Protein AF-A0A8H4SW84-F1 (afdb_monomer)

Sequence (397 aa):
MAVALAFHYPLTSLGVSFVWSTDVGIEDIELVHIWGSGERTSGRVCYERLVPSRIS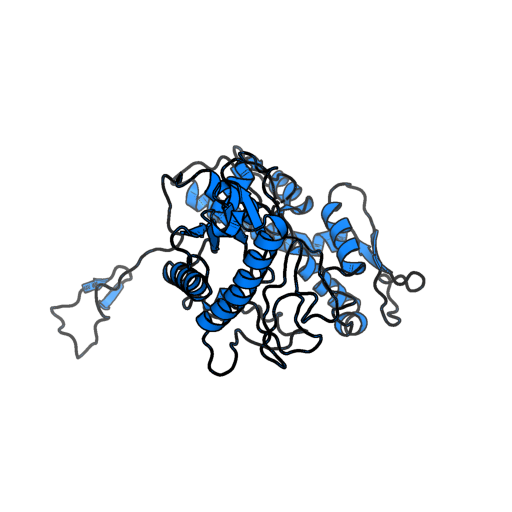YSPELAWGYDIDPGAKTYCRTKLLLDRFTQPSDFHDSSLNDADGPYPLLTPPGKTPEDVVTDFLALLYSHIMSLLVKKFGCVVERSPIDFWYTVPALWSLRAEDAMRNAALKSGFGSREKDSVHMIREPEAAAIACLSGKCGSTTIDRALHRLMEERFGSAFSSLPSEKKGGGTKFMNQFESAKRNFGVSKRARKYRLDLRLKAPDSEWYDGDYNEVIITTEDMRSLFDPVVKQIIALLEQHIQATMTESHIETICLVGGFGESLYLLNKLQDWCPPGVEILNPTRPWEAVCLGAALRGLQGPTMMKKKFGRHLETKIAKPFREGIDNKDNYYMGLFNKLI

Radius of gyration: 24.04 Å; Cα contacts (8 Å, |Δi|>4): 607; chains: 1; bounding box: 58×66×71 Å

pLDDT: mean 73.24, std 14.13, range [33.56, 94.56]

Organism: NCBI:txid282569

InterPro domains:
  IPR043129 ATPase, nucleotide binding domain [SSF53067] (47-194)
  IPR043129 ATPase, nucleotide binding domain [SSF53067] (195-355)

Secondary structure (DSSP, 8-state):
--EEEEEE--SSEEEEEEEETT--SSSS-EEP--BS-TTTSSS--B--SSEESEEEESSSEEETTSSPTT--EEE-GGGGG-TTS-GGGG--GGG-SSS-S--S-PPTT--HHHHHHHHHHHHHHHHHHHHHHHHTTHHHHS-EEEEEEE-TT--HHHHHHHHHHHHHTTTT-STT-EEEEEEHHHHHHHHHHT------SHHHHHHHHHHHHHTHHHHTS-HHHHSTTSHHHHHHHHHHHHTTS-SS--EEEEE---S----TTEETTTTEEEEETTHHHHTTHHHHHHHHHHHHHHHHHHTTT----EEE--SGGGG-HHHHHHHHHHPPTT-EEE--S-HHHHHHHHHHHHHHH-S-------SS------SPPP-TTTS-TTS--B-TTS-B-

Structure (mmCIF, N/CA/C/O backbone):
data_AF-A0A8H4SW84-F1
#
_entry.id   AF-A0A8H4SW84-F1
#
loop_
_atom_site.group_PDB
_atom_site.id
_atom_site.type_symbol
_atom_site.label_atom_id
_atom_site.label_alt_id
_atom_site.label_comp_id
_atom_site.label_asym_id
_atom_site.label_entity_id
_atom_site.label_seq_id
_atom_site.pdbx_PDB_ins_code
_atom_site.Cartn_x
_atom_site.Cartn_y
_atom_site.Cartn_z
_atom_site.occupancy
_atom_site.B_iso_or_equiv
_atom_site.auth_seq_id
_atom_site.auth_comp_id
_atom_site.auth_asym_id
_atom_site.auth_atom_id
_atom_site.pdbx_PDB_model_num
ATOM 1 N N . MET A 1 1 ? -26.904 4.509 3.238 1.00 51.31 1 MET A N 1
ATOM 2 C CA . MET A 1 1 ? -25.685 5.331 3.157 1.00 51.31 1 MET A CA 1
ATOM 3 C C . MET A 1 1 ? -24.864 5.099 4.410 1.00 51.31 1 MET A C 1
ATOM 5 O O . MET A 1 1 ? -25.059 5.781 5.407 1.00 51.31 1 MET A O 1
ATOM 9 N N . ALA A 1 2 ? -24.001 4.093 4.353 1.00 55.16 2 ALA A N 1
ATOM 10 C CA . ALA A 1 2 ? -22.755 4.058 5.109 1.00 55.16 2 ALA A CA 1
ATOM 11 C C . ALA A 1 2 ? -21.601 4.388 4.144 1.00 55.16 2 ALA A C 1
ATOM 13 O O . ALA A 1 2 ? -21.792 4.271 2.929 1.00 55.16 2 ALA A O 1
ATOM 14 N N . VAL A 1 3 ? -20.439 4.788 4.658 1.00 67.12 3 VAL A N 1
ATOM 15 C CA . VAL A 1 3 ? -19.207 4.944 3.862 1.00 67.12 3 VAL A CA 1
ATOM 16 C C . VAL A 1 3 ? -18.221 3.854 4.266 1.00 67.12 3 VAL A C 1
ATOM 18 O O . VAL A 1 3 ? -17.823 3.801 5.427 1.00 67.12 3 VAL A O 1
ATOM 21 N N . ALA A 1 4 ? -17.795 3.011 3.327 1.00 66.44 4 ALA A N 1
ATOM 22 C CA . ALA A 1 4 ? -16.717 2.054 3.569 1.00 66.44 4 ALA A CA 1
ATOM 23 C C . ALA A 1 4 ? -15.370 2.729 3.276 1.00 66.44 4 ALA A C 1
ATOM 25 O O . ALA A 1 4 ? -15.096 3.062 2.126 1.00 66.44 4 ALA A O 1
ATOM 26 N N . LEU A 1 5 ? -14.537 2.947 4.298 1.00 67.62 5 LEU A N 1
ATOM 27 C CA . LEU A 1 5 ? -13.223 3.598 4.190 1.00 67.62 5 LEU A CA 1
ATOM 28 C C . LEU A 1 5 ? -12.099 2.578 4.332 1.00 67.62 5 LEU A C 1
ATOM 30 O O . LEU A 1 5 ? -11.890 2.032 5.412 1.00 67.62 5 LEU A O 1
ATOM 34 N N . ALA A 1 6 ? -11.346 2.354 3.262 1.00 67.31 6 ALA A N 1
ATOM 35 C CA . ALA A 1 6 ? -10.281 1.363 3.217 1.00 67.31 6 ALA A CA 1
ATOM 36 C C . ALA A 1 6 ? -8.888 1.991 3.330 1.00 67.31 6 ALA A C 1
ATOM 38 O O . ALA A 1 6 ? -8.582 2.942 2.613 1.00 67.31 6 ALA A O 1
ATOM 39 N N . PHE A 1 7 ? -8.026 1.416 4.173 1.00 68.81 7 PHE A N 1
ATOM 40 C CA . PHE A 1 7 ? -6.661 1.896 4.420 1.00 68.81 7 PHE A CA 1
ATOM 41 C C . PHE A 1 7 ? -5.618 0.854 4.011 1.00 68.81 7 PHE A C 1
ATOM 43 O O . PHE A 1 7 ? -5.352 -0.093 4.764 1.00 68.81 7 PHE A O 1
ATOM 50 N N . HIS A 1 8 ? -4.960 1.061 2.865 1.00 62.00 8 HIS A N 1
ATOM 51 C CA . HIS A 1 8 ? -3.738 0.326 2.550 1.00 62.00 8 HIS A CA 1
ATOM 52 C C . HIS A 1 8 ? -2.524 1.073 3.090 1.00 62.00 8 HIS A C 1
ATOM 54 O O . HIS A 1 8 ? -2.149 2.115 2.565 1.00 62.00 8 HIS A O 1
ATOM 60 N N . TYR A 1 9 ? -1.898 0.530 4.136 1.00 63.19 9 TYR A N 1
ATOM 61 C CA . TYR A 1 9 ? -0.731 1.118 4.805 1.00 63.19 9 TYR A CA 1
ATOM 62 C C . TYR A 1 9 ? 0.526 0.255 4.576 1.00 63.19 9 TYR A C 1
ATOM 64 O O . TYR A 1 9 ? 0.914 -0.482 5.485 1.00 63.19 9 TYR A O 1
ATOM 72 N N . PRO A 1 10 ? 1.127 0.227 3.370 1.00 59.41 10 PRO A N 1
ATOM 73 C CA . PRO A 1 10 ? 2.416 -0.425 3.138 1.00 59.41 10 PRO A CA 1
ATOM 74 C C . PRO A 1 10 ? 3.568 0.297 3.866 1.00 59.41 10 PRO A C 1
ATOM 76 O O . PRO A 1 10 ? 3.392 1.312 4.531 1.00 59.41 10 PRO A O 1
ATOM 79 N N . LEU A 1 11 ? 4.786 -0.242 3.758 1.00 58.03 11 LEU A N 1
ATOM 80 C CA . LEU A 1 11 ? 5.942 0.162 4.580 1.00 58.03 11 LEU A CA 1
ATOM 81 C C . LEU A 1 11 ? 6.465 1.595 4.349 1.00 58.03 11 LEU A C 1
ATOM 83 O O . LEU A 1 11 ? 7.272 2.078 5.147 1.00 58.03 11 LEU A O 1
ATOM 87 N N . THR A 1 12 ? 6.060 2.236 3.250 1.00 59.19 12 THR A N 1
ATOM 88 C CA . THR A 1 12 ? 6.594 3.521 2.756 1.00 59.19 12 THR A CA 1
ATOM 89 C C . THR A 1 12 ? 5.521 4.572 2.458 1.00 59.19 12 THR A C 1
ATOM 91 O O . THR A 1 12 ? 5.837 5.745 2.251 1.00 59.19 12 THR A O 1
ATOM 94 N N . SER A 1 13 ? 4.253 4.170 2.386 1.00 68.44 13 SER A N 1
ATOM 95 C CA . SER A 1 13 ? 3.155 4.981 1.853 1.00 68.44 13 SER A CA 1
ATOM 96 C C . SER A 1 13 ? 1.821 4.540 2.460 1.00 68.44 13 SER A C 1
ATOM 98 O O . SER A 1 13 ? 1.737 3.487 3.084 1.00 68.44 13 SER A O 1
ATOM 100 N N . LEU A 1 14 ? 0.776 5.330 2.259 1.00 80.12 14 LEU A N 1
ATOM 101 C CA . LEU A 1 14 ? -0.605 5.042 2.621 1.00 80.12 14 LEU A CA 1
ATOM 102 C C . LEU A 1 14 ? -1.499 5.391 1.428 1.00 80.12 14 LEU A C 1
ATOM 104 O O . LEU A 1 14 ? -1.397 6.495 0.897 1.00 80.12 14 LEU A O 1
ATOM 108 N N . GLY A 1 15 ? -2.387 4.481 1.045 1.00 83.69 15 GLY A N 1
ATOM 109 C CA . GLY A 1 15 ? -3.538 4.761 0.192 1.00 83.69 15 GLY A CA 1
ATOM 110 C C . GLY A 1 15 ? -4.825 4.705 1.007 1.00 83.69 15 GLY A C 1
ATOM 111 O O . GLY A 1 15 ? -4.946 3.882 1.919 1.00 83.69 15 GLY A O 1
ATOM 112 N N . VAL A 1 16 ? -5.783 5.568 0.668 1.00 88.81 16 VAL A N 1
ATOM 113 C CA . VAL A 1 16 ? -7.134 5.541 1.241 1.00 88.81 16 VAL A CA 1
ATOM 114 C C . VAL A 1 16 ? -8.158 5.605 0.119 1.00 88.81 16 VAL A C 1
ATOM 116 O O . VAL A 1 16 ? -8.035 6.444 -0.772 1.00 88.81 16 VAL A O 1
ATOM 119 N N . SER A 1 17 ? -9.171 4.745 0.164 1.00 88.88 17 SER A N 1
ATOM 120 C CA . SER A 1 17 ? -10.326 4.807 -0.737 1.00 88.88 17 SER A CA 1
ATOM 121 C C . SER A 1 17 ? -11.639 4.781 0.032 1.00 88.88 17 SER A C 1
ATOM 123 O O . SER A 1 17 ? -11.699 4.209 1.121 1.00 88.88 17 SER A O 1
ATOM 125 N N . PHE A 1 18 ? -12.688 5.364 -0.542 1.00 89.50 18 PHE A N 1
ATOM 126 C CA . PHE A 1 18 ? -14.042 5.317 -0.002 1.00 89.50 18 PHE A CA 1
ATOM 127 C C . PHE A 1 18 ? -15.080 4.983 -1.078 1.00 89.50 18 PHE A C 1
ATOM 129 O O . PHE A 1 18 ? -14.847 5.187 -2.267 1.00 89.50 18 PHE A O 1
ATOM 136 N N . VAL A 1 19 ? -16.230 4.472 -0.641 1.00 84.94 19 VAL A N 1
ATOM 137 C CA . VAL A 1 19 ? -17.396 4.153 -1.480 1.00 84.94 19 VAL A CA 1
ATOM 138 C C . VAL A 1 19 ? -18.665 4.177 -0.619 1.00 84.94 19 VAL A C 1
ATOM 140 O O . VAL A 1 19 ? -18.579 3.946 0.595 1.00 84.94 19 VAL A O 1
ATOM 143 N N . TRP A 1 20 ? -19.831 4.485 -1.193 1.00 79.56 20 TRP A N 1
ATOM 144 C CA . TRP A 1 20 ? -21.097 4.527 -0.457 1.00 79.56 20 TRP A CA 1
ATOM 145 C C . TRP A 1 20 ? -21.838 3.193 -0.510 1.00 79.56 20 TRP A C 1
ATOM 147 O O . TRP A 1 20 ? -21.829 2.478 -1.502 1.00 79.56 20 TRP A O 1
ATOM 157 N N . SER A 1 21 ? -22.604 2.896 0.542 1.00 73.94 21 SER A N 1
ATOM 158 C CA . SER A 1 21 ? -23.469 1.705 0.635 1.00 73.94 21 SER A CA 1
ATOM 159 C C . SER A 1 21 ? -24.654 1.671 -0.358 1.00 73.94 21 SER A C 1
ATOM 161 O O . SER A 1 21 ? -25.621 0.944 -0.126 1.00 73.94 21 SER A O 1
ATOM 163 N N . THR A 1 22 ? -24.677 2.565 -1.342 1.00 68.81 22 THR A N 1
ATOM 164 C CA . THR A 1 22 ? -25.615 2.616 -2.476 1.00 68.81 22 THR A CA 1
ATOM 165 C C . THR A 1 22 ? -24.997 2.060 -3.753 1.00 68.81 22 THR A C 1
ATOM 167 O O . THR A 1 22 ? -25.721 1.773 -4.704 1.00 68.81 22 THR A O 1
ATOM 170 N N . ASP A 1 23 ? -23.677 1.927 -3.750 1.00 70.31 23 ASP A N 1
ATOM 171 C CA . ASP A 1 23 ? -22.845 1.676 -4.909 1.00 70.31 23 ASP A CA 1
ATOM 172 C C . ASP A 1 23 ? -22.497 0.177 -4.944 1.00 70.31 23 ASP A C 1
ATOM 174 O O . ASP A 1 23 ? -22.626 -0.526 -3.934 1.00 70.31 23 ASP A O 1
ATOM 178 N N . VAL A 1 24 ? -22.109 -0.347 -6.109 1.00 59.97 24 VAL A N 1
ATOM 179 C CA . VAL A 1 24 ? -22.020 -1.808 -6.326 1.00 59.97 24 VAL A CA 1
ATOM 180 C C . VAL A 1 24 ? -20.772 -2.258 -7.083 1.00 59.97 24 VAL A C 1
ATOM 182 O O . VAL A 1 24 ? -20.427 -3.440 -7.027 1.00 59.97 24 VAL A O 1
ATOM 185 N N . GLY A 1 25 ? -20.104 -1.345 -7.785 1.00 57.44 25 GLY A N 1
ATOM 186 C CA . GLY A 1 25 ? -18.936 -1.616 -8.611 1.00 57.44 25 GLY A CA 1
ATOM 187 C C . GLY A 1 25 ? -17.596 -1.365 -7.914 1.00 57.44 25 GLY A C 1
ATOM 188 O O . GLY A 1 25 ? -17.508 -0.801 -6.824 1.00 57.44 25 GLY A O 1
ATOM 189 N N . ILE A 1 26 ? -16.515 -1.750 -8.593 1.00 64.62 26 ILE A N 1
ATOM 190 C CA . ILE A 1 26 ? -15.142 -1.327 -8.254 1.00 64.62 26 ILE A CA 1
ATOM 191 C C . ILE A 1 26 ? -14.792 0.027 -8.907 1.00 64.62 26 ILE A C 1
ATOM 193 O O . ILE A 1 26 ? -13.815 0.687 -8.548 1.00 64.62 26 ILE A O 1
ATOM 197 N N . GLU A 1 27 ? -15.592 0.418 -9.896 1.00 61.66 27 GLU A N 1
ATOM 198 C CA . GLU A 1 27 ? -15.611 1.690 -10.609 1.00 61.66 27 GLU A CA 1
ATOM 199 C C . GLU A 1 27 ? -16.159 2.846 -9.760 1.00 61.66 27 GLU A C 1
ATOM 201 O O . GLU A 1 27 ? -15.695 3.973 -9.919 1.00 61.66 27 GLU A O 1
ATOM 206 N N . ASP A 1 28 ? -17.063 2.554 -8.820 1.00 71.06 28 ASP A N 1
ATOM 207 C CA . ASP A 1 28 ? -17.660 3.531 -7.899 1.00 71.06 28 ASP A CA 1
ATOM 208 C C . ASP A 1 28 ? -16.695 3.945 -6.765 1.00 71.06 28 ASP A C 1
ATOM 210 O O . ASP A 1 28 ? -16.935 4.906 -6.035 1.00 71.06 28 ASP A O 1
ATOM 214 N N . ILE A 1 29 ? -15.589 3.210 -6.594 1.00 79.25 29 ILE A N 1
ATOM 215 C CA . ILE A 1 29 ? -14.662 3.380 -5.473 1.00 79.25 29 ILE A CA 1
ATOM 216 C C . ILE A 1 29 ? -13.686 4.523 -5.749 1.00 79.25 29 ILE A C 1
ATOM 218 O O . ILE A 1 29 ? -12.762 4.416 -6.562 1.00 79.25 29 ILE A O 1
ATOM 222 N N . GLU A 1 30 ? -13.838 5.605 -4.994 1.00 82.19 30 GLU A N 1
ATOM 223 C CA . GLU A 1 30 ? -12.989 6.783 -5.097 1.00 82.19 30 GLU A CA 1
ATOM 224 C C . GLU A 1 30 ? -11.713 6.653 -4.262 1.00 82.19 30 GLU A C 1
ATOM 226 O O . GLU A 1 30 ? -11.739 6.289 -3.086 1.00 82.19 30 GLU A O 1
ATOM 231 N N . LEU A 1 31 ? -10.575 7.031 -4.849 1.00 83.75 31 LEU A N 1
ATOM 232 C CA . LEU A 1 31 ? -9.310 7.186 -4.129 1.00 83.75 31 LEU A CA 1
ATOM 233 C C . LEU A 1 31 ? -9.157 8.612 -3.595 1.00 83.75 31 LEU A C 1
ATOM 235 O O . LEU A 1 31 ? -9.312 9.598 -4.325 1.00 83.75 31 LEU A O 1
ATOM 239 N N . VAL A 1 32 ? -8.763 8.714 -2.326 1.00 87.31 32 VAL A N 1
ATOM 240 C CA . VAL A 1 32 ? -8.302 9.965 -1.725 1.00 87.31 32 VAL A CA 1
ATOM 241 C C . VAL A 1 32 ? -6.994 10.358 -2.399 1.00 87.31 32 VAL A C 1
ATOM 243 O O . VAL A 1 32 ? -5.994 9.647 -2.330 1.00 87.31 32 VAL A O 1
ATOM 246 N N . HIS A 1 33 ? -7.030 11.502 -3.072 1.00 84.12 33 HIS A N 1
ATOM 247 C CA . HIS A 1 33 ? -5.938 12.015 -3.894 1.00 84.12 33 HIS A CA 1
ATOM 248 C C . HIS A 1 33 ? -5.561 13.458 -3.526 1.00 84.12 33 HIS A C 1
ATOM 250 O O . HIS A 1 33 ? -4.984 14.170 -4.339 1.00 84.12 33 HIS A O 1
ATOM 256 N N . ILE A 1 34 ? -5.957 13.917 -2.333 1.00 85.38 34 ILE A N 1
ATOM 257 C CA . ILE A 1 34 ? -5.716 15.275 -1.834 1.00 85.38 34 ILE A CA 1
ATOM 258 C C . ILE A 1 34 ? -5.145 15.157 -0.423 1.00 85.38 34 ILE A C 1
ATOM 260 O O . ILE A 1 34 ? -5.809 14.619 0.468 1.00 85.38 34 ILE A O 1
ATOM 264 N N . TRP A 1 35 ? -3.936 15.675 -0.217 1.00 84.25 35 TRP A N 1
ATOM 265 C CA . TRP A 1 35 ? -3.211 15.594 1.051 1.00 84.25 35 TRP A CA 1
ATOM 266 C C . TRP A 1 35 ? -2.672 16.950 1.499 1.00 84.25 35 TRP A C 1
ATOM 268 O O . TRP A 1 35 ? -2.302 17.794 0.677 1.00 84.25 35 TRP A O 1
ATOM 278 N N . GLY A 1 36 ? -2.602 17.100 2.821 1.00 68.62 36 GLY A N 1
ATOM 279 C CA . GLY A 1 36 ? -2.121 18.288 3.513 1.00 68.62 36 GLY A CA 1
ATOM 280 C C . GLY A 1 36 ? -3.167 19.386 3.686 1.00 68.62 36 GLY A C 1
ATOM 281 O O . GLY A 1 36 ? -4.135 19.482 2.924 1.00 68.62 36 GLY A O 1
ATOM 282 N N . SER A 1 37 ? -2.974 20.228 4.706 1.00 55.94 37 SER A N 1
ATOM 283 C CA . SER A 1 37 ? -3.792 21.429 4.907 1.00 55.94 37 SER A CA 1
ATOM 284 C C . SER A 1 37 ? -3.100 22.666 4.332 1.00 55.94 37 SER A C 1
ATOM 286 O O . SER A 1 37 ? -1.897 22.882 4.504 1.00 55.94 37 SER A O 1
ATOM 288 N N . GLY A 1 38 ? -3.877 23.529 3.673 1.00 49.12 38 GLY A N 1
ATOM 289 C CA . GLY A 1 38 ? -3.396 24.828 3.182 1.00 49.12 38 GLY A CA 1
ATOM 290 C C . GLY A 1 38 ? -3.085 25.843 4.291 1.00 49.12 38 GLY A C 1
ATOM 291 O O . GLY A 1 38 ? -2.673 26.954 3.983 1.00 49.12 38 GLY A O 1
ATOM 292 N N . GLU A 1 39 ? -3.304 25.469 5.555 1.00 50.22 39 GLU A N 1
ATOM 293 C CA . GLU A 1 39 ? -3.119 26.307 6.747 1.00 50.22 39 GLU A CA 1
ATOM 294 C C . GLU A 1 39 ? -1.765 26.071 7.434 1.00 50.22 39 GLU A C 1
ATOM 296 O O . GLU A 1 39 ? -1.254 26.978 8.084 1.00 50.22 39 GLU A O 1
ATOM 301 N N . ARG A 1 40 ? -1.193 24.860 7.316 1.00 49.84 40 ARG A N 1
ATOM 302 C CA . ARG A 1 40 ? 0.085 24.484 7.958 1.00 49.84 40 ARG A CA 1
ATOM 303 C C . ARG A 1 40 ? 1.210 24.226 6.957 1.00 49.84 40 ARG A C 1
ATOM 305 O O . ARG A 1 40 ? 2.366 24.483 7.269 1.00 49.84 40 ARG A O 1
ATOM 312 N N . THR A 1 41 ? 0.890 23.788 5.738 1.00 46.34 41 THR A N 1
ATOM 313 C CA . THR A 1 41 ? 1.853 23.852 4.627 1.00 46.34 41 THR A CA 1
ATOM 314 C C . THR A 1 41 ? 2.058 25.302 4.183 1.00 46.34 41 THR A C 1
ATOM 316 O O . THR A 1 41 ? 1.196 26.154 4.390 1.00 46.34 41 THR A O 1
ATOM 319 N N . SER A 1 42 ? 3.148 25.589 3.464 1.00 49.91 42 SER A N 1
ATOM 320 C CA . SER A 1 42 ? 3.352 26.876 2.772 1.00 49.91 42 SER A CA 1
ATOM 321 C C . SER A 1 42 ? 2.440 27.024 1.532 1.00 49.91 42 SER A C 1
ATOM 323 O O . SER A 1 42 ? 2.921 27.232 0.418 1.00 49.91 42 SER A O 1
ATOM 325 N N . GLY A 1 43 ? 1.127 26.825 1.698 1.00 51.28 43 GLY A N 1
ATOM 326 C CA . GLY A 1 43 ? 0.121 26.810 0.629 1.00 51.28 43 GLY A CA 1
ATOM 327 C C . GLY A 1 43 ? 0.178 25.589 -0.303 1.00 51.28 43 GLY A C 1
ATOM 328 O O . GLY A 1 43 ? -0.324 25.656 -1.425 1.00 51.28 43 GLY A O 1
ATOM 329 N N . ARG A 1 44 ? 0.805 24.479 0.111 1.00 56.47 44 ARG A N 1
ATOM 330 C CA . ARG A 1 44 ? 1.080 23.309 -0.744 1.00 56.47 44 ARG A CA 1
ATOM 331 C C . ARG A 1 44 ? 0.090 22.167 -0.510 1.00 56.47 44 ARG A C 1
ATOM 333 O O . ARG A 1 44 ? 0.405 21.192 0.162 1.00 56.47 44 ARG A O 1
ATOM 340 N N . VAL A 1 45 ? -1.078 22.250 -1.145 1.00 67.75 45 VAL A N 1
ATOM 341 C CA . VAL A 1 45 ? -1.967 21.084 -1.302 1.00 67.75 45 VAL A CA 1
ATOM 342 C C . VAL A 1 45 ? -1.330 20.095 -2.285 1.00 67.75 45 VAL A C 1
ATOM 344 O O . VAL A 1 45 ? -0.950 20.484 -3.391 1.00 67.75 45 VAL A O 1
ATOM 347 N N . CYS A 1 46 ? -1.213 18.825 -1.896 1.00 72.12 46 CYS A N 1
ATOM 348 C CA . CYS A 1 46 ? -0.627 17.773 -2.726 1.00 72.12 46 CYS A CA 1
ATOM 349 C C . CYS A 1 46 ? -1.718 16.911 -3.383 1.00 72.12 46 CYS A C 1
ATOM 351 O O . CYS A 1 46 ? -2.635 16.457 -2.699 1.00 72.12 46 CYS A O 1
ATOM 353 N N . TYR A 1 47 ? -1.605 16.676 -4.695 1.00 79.00 47 TYR A N 1
ATOM 354 C CA . TYR A 1 47 ? -2.599 15.964 -5.512 1.00 79.00 47 TYR A CA 1
ATOM 355 C C . TYR A 1 47 ? -2.112 14.571 -5.947 1.00 79.00 47 TYR A C 1
ATOM 357 O O . TYR A 1 47 ? -2.017 14.268 -7.135 1.00 79.00 47 TYR A O 1
ATOM 365 N N . GLU A 1 48 ? -1.757 13.736 -4.971 1.00 77.69 48 GLU A N 1
ATOM 366 C CA . GLU A 1 48 ? -1.177 12.402 -5.172 1.00 77.69 48 GLU A CA 1
ATOM 367 C C . GLU A 1 48 ? -2.100 11.308 -4.636 1.00 77.69 48 GLU A C 1
ATOM 369 O O . GLU A 1 48 ? -2.753 11.496 -3.616 1.00 77.69 48 GLU A O 1
ATOM 374 N N . ARG A 1 49 ? -2.156 10.129 -5.270 1.00 76.06 49 ARG A N 1
ATOM 375 C CA . ARG A 1 49 ? -3.069 9.042 -4.834 1.00 76.06 49 ARG A CA 1
ATOM 376 C C . ARG A 1 49 ? -2.574 8.239 -3.616 1.00 76.06 49 ARG A C 1
ATOM 378 O O . ARG A 1 49 ? -3.247 7.315 -3.162 1.00 76.06 49 ARG A O 1
ATOM 385 N N . LEU A 1 50 ? -1.385 8.568 -3.117 1.00 77.62 50 LEU A N 1
ATOM 386 C CA . LEU A 1 50 ? -0.735 7.981 -1.948 1.00 77.62 50 LEU A CA 1
ATOM 387 C C . LEU A 1 50 ? -0.124 9.107 -1.109 1.00 77.62 50 LEU A C 1
ATOM 389 O O . LEU A 1 50 ? 0.305 10.111 -1.667 1.00 77.62 50 LEU A O 1
ATOM 393 N N . VAL A 1 51 ? -0.009 8.916 0.206 1.00 81.44 51 VAL A N 1
ATOM 394 C CA . VAL A 1 51 ? 0.733 9.811 1.113 1.00 81.44 51 VAL A CA 1
ATOM 395 C C . VAL A 1 51 ? 1.879 9.056 1.805 1.00 81.44 51 VAL A C 1
ATOM 397 O O . VAL A 1 51 ? 1.678 7.919 2.227 1.00 81.44 51 VAL A O 1
ATOM 400 N N . PRO A 1 52 ? 3.100 9.616 1.930 1.00 78.44 52 PRO A N 1
ATOM 401 C CA . PRO A 1 52 ? 4.222 8.942 2.590 1.00 78.44 52 PRO A CA 1
ATOM 402 C C . PRO A 1 52 ? 3.921 8.508 4.038 1.00 78.44 52 PRO A C 1
ATOM 404 O O . PRO A 1 52 ? 3.443 9.305 4.845 1.00 78.44 52 PRO A O 1
ATOM 407 N N . SER A 1 53 ? 4.255 7.264 4.405 1.00 78.50 53 SER A N 1
ATOM 408 C CA . SER A 1 53 ? 4.013 6.699 5.749 1.00 78.50 53 SER A CA 1
ATOM 409 C C . SER A 1 53 ? 5.076 7.156 6.763 1.00 78.50 53 SER A C 1
ATOM 411 O O . SER A 1 53 ? 5.884 6.362 7.265 1.00 78.50 53 SER A O 1
ATOM 413 N N . ARG A 1 54 ? 5.128 8.467 7.003 1.00 83.62 54 ARG A N 1
ATOM 414 C CA . ARG A 1 54 ? 6.110 9.132 7.867 1.00 83.62 54 ARG A CA 1
ATOM 415 C C . ARG A 1 54 ? 5.467 10.239 8.698 1.00 83.62 54 ARG A C 1
ATOM 417 O O . ARG A 1 54 ? 4.518 10.884 8.254 1.00 83.62 54 ARG A O 1
ATOM 424 N N . ILE A 1 55 ? 6.031 10.472 9.877 1.00 85.81 55 ILE A N 1
ATOM 425 C CA . ILE A 1 55 ? 5.624 11.507 10.833 1.00 85.81 55 ILE A CA 1
ATOM 426 C C . ILE A 1 55 ? 6.861 12.246 11.360 1.00 85.81 55 ILE A C 1
ATOM 428 O O . ILE A 1 55 ? 7.942 11.665 11.453 1.00 85.81 55 ILE A O 1
ATOM 432 N N . SER A 1 56 ? 6.720 13.523 11.696 1.00 87.94 56 SER A N 1
ATOM 433 C CA . SER A 1 56 ? 7.710 14.322 12.418 1.00 87.94 56 SER A CA 1
ATOM 434 C C . SER A 1 56 ? 7.079 14.939 13.664 1.00 87.94 56 SER A C 1
ATOM 436 O O . SER A 1 56 ? 5.867 15.130 13.725 1.00 87.94 56 SER A O 1
ATOM 438 N N . TYR A 1 57 ? 7.923 15.235 14.650 1.00 88.50 57 TYR A N 1
ATOM 439 C CA . TYR A 1 57 ? 7.570 15.865 15.926 1.00 88.50 57 TYR A CA 1
ATOM 440 C C . TYR A 1 57 ? 8.408 17.132 16.180 1.00 88.50 57 TYR A C 1
ATOM 442 O O . TYR A 1 57 ? 8.540 17.566 17.322 1.00 88.50 57 TYR A O 1
ATOM 450 N N . SER A 1 58 ? 9.077 17.663 15.151 1.00 82.00 58 SER A N 1
ATOM 451 C CA . SER A 1 58 ? 9.989 18.801 15.272 1.00 82.00 58 SER A CA 1
ATOM 452 C C . SER A 1 58 ? 10.073 19.560 13.937 1.00 82.00 58 SER A C 1
ATOM 454 O O . SER A 1 58 ? 10.372 18.921 12.928 1.00 82.00 58 SER A O 1
ATOM 456 N N . PRO A 1 59 ? 9.840 20.888 13.905 1.00 75.81 59 PRO A N 1
ATOM 457 C CA . PRO A 1 59 ? 9.521 21.753 15.048 1.00 75.81 59 PRO A CA 1
ATOM 458 C C . PRO A 1 59 ? 8.128 21.492 15.646 1.00 75.81 59 PRO A C 1
ATOM 460 O O . PRO A 1 59 ? 7.961 21.628 16.853 1.00 75.81 59 PRO A O 1
ATOM 463 N N . GLU A 1 60 ? 7.170 21.035 14.837 1.00 83.62 60 GLU A N 1
ATOM 464 C CA . GLU A 1 60 ? 5.816 20.663 15.264 1.00 83.62 60 GLU A CA 1
ATOM 465 C C . GLU A 1 60 ? 5.444 19.235 14.819 1.00 83.62 60 GLU A C 1
ATOM 467 O O . GLU A 1 60 ? 6.206 18.548 14.135 1.00 83.62 60 GLU A O 1
ATOM 472 N N . LEU A 1 61 ? 4.251 18.778 15.216 1.00 88.62 61 LEU A N 1
ATOM 473 C CA . LEU A 1 61 ? 3.663 17.518 14.760 1.00 88.62 61 LEU A CA 1
ATOM 474 C C . LEU A 1 61 ? 3.151 17.644 13.310 1.00 88.62 61 LEU A C 1
ATOM 476 O O . LEU A 1 61 ? 2.170 18.357 13.061 1.00 88.62 61 LEU A O 1
ATOM 480 N N . ALA A 1 62 ? 3.793 16.920 12.389 1.00 87.81 62 ALA A N 1
ATOM 481 C CA . ALA A 1 62 ? 3.525 16.925 10.945 1.00 87.81 62 ALA A CA 1
ATOM 482 C C . ALA A 1 62 ? 3.636 15.511 10.336 1.00 87.81 62 ALA A C 1
ATOM 484 O O . ALA A 1 62 ? 4.304 14.643 10.895 1.00 87.81 62 ALA A O 1
ATOM 485 N N . TRP A 1 63 ? 3.013 15.252 9.183 1.00 88.25 63 TRP A N 1
ATOM 486 C CA . TRP A 1 63 ? 2.923 13.910 8.580 1.00 88.25 63 TRP A CA 1
ATOM 487 C C . TRP A 1 63 ? 2.952 13.950 7.048 1.00 88.25 63 TRP A C 1
ATOM 489 O O . TRP A 1 63 ? 2.594 14.952 6.436 1.00 88.25 63 TRP A O 1
ATOM 499 N N . GLY A 1 64 ? 3.376 12.858 6.406 1.00 84.94 64 GLY A N 1
ATOM 500 C CA . GLY A 1 64 ? 3.249 12.699 4.955 1.00 84.94 64 GLY A CA 1
ATOM 501 C C . GLY A 1 64 ? 3.960 13.783 4.136 1.00 84.94 64 GLY A C 1
ATOM 502 O O . GLY A 1 64 ? 5.196 13.822 4.089 1.00 84.94 64 GLY A O 1
ATOM 503 N N . TYR A 1 65 ? 3.172 14.630 3.469 1.00 84.06 65 TYR A N 1
ATOM 504 C CA . TYR A 1 65 ? 3.635 15.787 2.689 1.00 84.06 65 TYR A CA 1
ATOM 505 C C . TYR A 1 65 ? 3.735 17.091 3.501 1.00 84.06 65 TYR A C 1
ATOM 507 O O . TYR A 1 65 ? 4.419 18.005 3.052 1.00 84.06 65 TYR A O 1
ATOM 515 N N . ASP A 1 66 ? 3.138 17.157 4.696 1.00 83.12 66 ASP A N 1
ATOM 516 C CA . ASP A 1 66 ? 3.164 18.336 5.582 1.00 83.12 66 ASP A CA 1
ATOM 517 C C . ASP A 1 66 ? 4.500 18.492 6.336 1.00 83.12 66 ASP A C 1
ATOM 519 O O . ASP A 1 66 ? 4.669 19.415 7.124 1.00 83.12 66 ASP A O 1
ATOM 523 N N . ILE A 1 67 ? 5.442 17.562 6.146 1.00 81.69 67 ILE A N 1
ATOM 524 C CA . ILE A 1 67 ? 6.749 17.563 6.810 1.00 81.69 67 ILE A CA 1
ATOM 525 C C . ILE A 1 67 ? 7.736 18.455 6.050 1.00 81.69 67 ILE A C 1
ATOM 527 O O . ILE A 1 67 ? 8.042 18.186 4.884 1.00 81.69 67 ILE A O 1
ATOM 531 N N . ASP A 1 68 ? 8.302 19.439 6.749 1.00 79.75 68 ASP A N 1
ATOM 532 C CA . ASP A 1 68 ? 9.331 20.338 6.224 1.00 79.75 68 ASP A CA 1
ATOM 533 C C . ASP A 1 68 ? 10.609 19.610 5.748 1.00 79.75 68 ASP A C 1
ATOM 535 O O . ASP A 1 68 ? 11.058 18.642 6.377 1.00 79.75 68 ASP A O 1
ATOM 539 N N . PRO A 1 69 ? 11.267 20.092 4.674 1.00 77.19 69 PRO A N 1
ATOM 540 C CA . PRO A 1 69 ? 12.570 19.587 4.250 1.00 77.19 69 PRO A CA 1
ATOM 541 C C . PRO A 1 69 ? 13.615 19.670 5.373 1.00 77.19 69 PRO A C 1
ATOM 543 O O . PRO A 1 69 ? 13.861 20.735 5.935 1.00 77.19 69 PRO A O 1
ATOM 546 N N . GLY A 1 70 ? 14.251 18.540 5.689 1.00 74.00 70 GLY A N 1
ATOM 547 C CA . GLY A 1 70 ? 15.256 18.439 6.754 1.00 74.00 70 GLY A CA 1
ATOM 548 C C . GLY A 1 70 ? 14.701 18.217 8.169 1.00 74.00 70 GLY A C 1
ATOM 549 O O . GLY A 1 70 ? 15.491 17.992 9.086 1.00 74.00 70 GLY A O 1
ATOM 550 N N . ALA A 1 71 ? 13.378 18.215 8.371 1.00 79.81 71 ALA A N 1
ATOM 551 C CA . ALA A 1 71 ? 12.786 17.830 9.651 1.00 79.81 71 ALA A CA 1
ATOM 552 C C . ALA A 1 71 ? 13.063 16.349 9.973 1.00 79.81 71 ALA A C 1
ATOM 554 O O . ALA A 1 71 ? 13.021 15.480 9.097 1.00 79.81 71 ALA A O 1
ATOM 555 N N . LYS A 1 72 ? 13.317 16.025 11.249 1.00 82.75 72 LYS A N 1
ATOM 556 C CA . LYS A 1 72 ? 13.582 14.638 11.659 1.00 82.75 72 LYS A CA 1
ATOM 557 C C . LYS A 1 72 ? 12.305 13.806 11.541 1.00 82.75 72 LYS A C 1
ATOM 559 O O . LYS A 1 72 ? 11.334 14.066 12.257 1.00 82.75 72 LYS A O 1
ATOM 564 N N . THR A 1 73 ? 12.317 12.786 10.685 1.00 82.50 73 THR A N 1
ATOM 565 C CA . THR A 1 73 ? 11.150 11.919 10.461 1.00 82.50 73 THR A CA 1
ATOM 566 C C . THR A 1 73 ? 11.284 10.547 11.111 1.00 82.50 73 THR A C 1
ATOM 568 O O . THR A 1 73 ? 12.378 10.064 11.398 1.00 82.50 73 THR A O 1
ATOM 571 N N . TYR A 1 74 ? 10.131 9.926 11.333 1.00 80.44 74 TYR A N 1
ATOM 572 C CA . TYR A 1 74 ? 9.956 8.564 11.806 1.00 80.44 74 TYR A CA 1
ATOM 573 C C . TYR A 1 74 ? 9.058 7.847 10.792 1.00 80.44 74 TYR A C 1
ATOM 575 O O . TYR A 1 74 ? 7.973 8.329 10.465 1.00 80.44 74 TYR A O 1
ATOM 583 N N . CYS A 1 75 ? 9.523 6.722 10.254 1.00 74.38 75 CYS A N 1
ATOM 584 C CA . CYS A 1 75 ? 8.856 5.951 9.202 1.00 74.38 75 CYS A CA 1
ATOM 585 C C . CYS A 1 75 ? 8.932 4.448 9.516 1.00 74.38 75 CYS A C 1
ATOM 587 O O . CYS A 1 75 ? 9.516 4.056 10.527 1.00 74.38 75 CYS A O 1
ATOM 589 N N . ARG A 1 76 ? 8.330 3.591 8.675 1.00 67.38 76 ARG A N 1
ATOM 590 C CA . ARG A 1 76 ? 8.344 2.115 8.832 1.00 67.38 76 ARG A CA 1
ATOM 591 C C . ARG A 1 76 ? 7.771 1.601 10.171 1.00 67.38 76 ARG A C 1
ATOM 593 O O . ARG A 1 76 ? 7.901 0.420 10.487 1.00 67.38 76 ARG A O 1
ATOM 600 N N . THR A 1 77 ? 7.064 2.446 10.925 1.00 66.69 77 THR A N 1
ATOM 601 C CA . THR A 1 77 ? 6.544 2.174 12.281 1.00 66.69 77 THR A CA 1
ATOM 602 C C . THR A 1 77 ? 5.574 0.995 12.340 1.00 66.69 77 THR A C 1
ATOM 604 O O . THR A 1 77 ? 5.502 0.321 13.364 1.00 66.69 77 THR A O 1
ATOM 607 N N . LYS A 1 78 ? 4.916 0.663 11.218 1.00 69.31 78 LYS A N 1
ATOM 608 C CA . LYS A 1 78 ? 4.131 -0.571 11.054 1.00 69.31 78 LYS A CA 1
ATOM 609 C C . LYS A 1 78 ? 4.945 -1.829 11.408 1.00 69.31 78 LYS A C 1
ATOM 611 O O . LYS A 1 78 ? 4.411 -2.708 12.073 1.00 69.31 78 LYS A O 1
ATOM 616 N N . LEU A 1 79 ? 6.229 -1.916 11.039 1.00 66.94 79 LEU A N 1
ATOM 617 C CA . LEU A 1 79 ? 7.069 -3.096 11.325 1.00 66.94 79 LEU A CA 1
ATOM 618 C C . LEU A 1 79 ? 7.208 -3.383 12.825 1.00 66.94 79 LEU A C 1
ATOM 620 O O . LEU A 1 79 ? 7.230 -4.539 13.233 1.00 66.94 79 LEU A O 1
ATOM 624 N N . LEU A 1 80 ? 7.261 -2.333 13.645 1.00 66.81 80 LEU A N 1
ATOM 625 C CA . LEU A 1 80 ? 7.493 -2.428 15.085 1.00 66.81 80 LEU A CA 1
ATOM 626 C C . LEU A 1 80 ? 6.282 -2.944 15.889 1.00 66.81 80 LEU A C 1
ATOM 628 O O . LEU A 1 80 ? 6.427 -3.232 17.077 1.00 66.81 80 LEU A O 1
ATOM 632 N N . LEU A 1 81 ? 5.101 -3.075 15.272 1.00 73.19 81 LEU A N 1
ATOM 633 C CA . LEU A 1 81 ? 3.899 -3.592 15.940 1.00 73.19 81 LEU A CA 1
ATOM 634 C C . LEU A 1 81 ? 3.937 -5.117 16.145 1.00 73.19 81 LEU A C 1
ATOM 636 O O . LEU A 1 81 ? 3.391 -5.614 17.131 1.00 73.19 81 LEU A O 1
ATOM 640 N N . ASP A 1 82 ? 4.604 -5.874 15.264 1.00 69.19 82 ASP A N 1
ATOM 641 C CA . ASP A 1 82 ? 4.774 -7.323 15.437 1.00 69.19 82 ASP A CA 1
ATOM 642 C C . ASP A 1 82 ? 6.115 -7.633 16.109 1.00 69.19 82 ASP A C 1
ATOM 644 O O . ASP A 1 82 ? 7.095 -7.989 15.455 1.00 69.19 82 ASP A O 1
ATOM 648 N N . ARG A 1 83 ? 6.136 -7.503 17.444 1.00 54.97 83 ARG A N 1
ATOM 649 C CA . ARG A 1 83 ? 7.318 -7.647 18.325 1.00 54.97 83 ARG A CA 1
ATOM 650 C C . ARG A 1 83 ? 8.045 -9.007 18.254 1.00 54.97 83 ARG A C 1
ATOM 652 O O . ARG A 1 83 ? 9.043 -9.186 18.946 1.00 54.97 83 ARG A O 1
ATOM 659 N N . PHE A 1 84 ? 7.537 -9.964 17.476 1.00 50.16 84 PHE A N 1
ATOM 660 C CA . PHE A 1 84 ? 8.185 -11.252 17.193 1.00 50.16 84 PHE A CA 1
ATOM 661 C C . PHE A 1 84 ? 8.981 -11.269 15.883 1.00 50.16 84 PHE A C 1
ATOM 663 O O . PHE A 1 84 ? 9.698 -12.232 15.635 1.00 50.16 84 PHE A O 1
ATOM 670 N N . THR A 1 85 ? 8.862 -10.229 15.056 1.00 50.94 85 THR A N 1
ATOM 671 C CA . THR A 1 85 ? 9.764 -9.996 13.923 1.00 50.94 85 THR A CA 1
ATOM 672 C C . THR A 1 85 ? 10.997 -9.303 14.476 1.00 50.94 85 THR A C 1
ATOM 674 O O . THR A 1 85 ? 10.900 -8.195 15.009 1.00 50.94 85 THR A O 1
ATOM 677 N N . GLN A 1 86 ? 12.150 -9.958 14.417 1.00 43.88 86 GLN A N 1
ATOM 678 C CA . GLN A 1 86 ? 13.381 -9.353 14.903 1.00 43.88 86 GLN A CA 1
ATOM 679 C C . GLN A 1 86 ? 13.857 -8.290 13.903 1.00 43.88 86 GLN A C 1
ATOM 681 O O . GLN A 1 86 ? 13.659 -8.449 12.698 1.00 43.88 86 GLN A O 1
ATOM 686 N N . PRO A 1 87 ? 14.545 -7.221 14.350 1.00 43.47 87 PRO A N 1
ATOM 687 C CA . PRO A 1 87 ? 15.140 -6.251 13.434 1.00 43.47 87 PRO A CA 1
ATOM 688 C C . PRO A 1 87 ? 16.070 -6.899 12.397 1.00 43.47 87 PRO A C 1
ATOM 690 O O . PRO A 1 87 ? 16.115 -6.425 11.266 1.00 43.47 87 PRO A O 1
ATOM 693 N N . SER A 1 88 ? 16.737 -8.007 12.759 1.00 44.00 88 SER A N 1
ATOM 694 C CA . SER A 1 88 ? 17.549 -8.859 11.874 1.00 44.00 88 SER A CA 1
ATOM 695 C C . SER A 1 88 ? 16.807 -9.355 10.636 1.00 44.00 88 SER A C 1
ATOM 697 O O . SER A 1 88 ? 17.405 -9.455 9.570 1.00 44.00 88 SER A O 1
ATOM 699 N N . ASP A 1 89 ? 15.509 -9.630 10.756 1.00 44.12 89 ASP A N 1
ATOM 700 C CA . ASP A 1 89 ? 14.714 -10.302 9.723 1.00 44.12 89 ASP A CA 1
ATOM 701 C C . ASP A 1 89 ? 14.428 -9.366 8.530 1.00 44.12 89 ASP A C 1
ATOM 703 O O . ASP A 1 89 ? 14.039 -9.811 7.451 1.00 44.12 89 ASP A O 1
ATOM 707 N N . PHE A 1 90 ? 14.682 -8.063 8.712 1.00 44.59 90 PHE A N 1
ATOM 708 C CA . PHE A 1 90 ? 14.685 -7.030 7.673 1.00 44.59 90 PHE A CA 1
ATOM 709 C C . PHE A 1 90 ? 16.040 -6.303 7.553 1.00 44.59 90 PHE A C 1
ATOM 711 O O . PHE A 1 90 ? 16.124 -5.271 6.883 1.00 44.59 90 PHE A O 1
ATOM 718 N N . HIS A 1 91 ? 17.100 -6.802 8.198 1.00 36.81 91 HIS A N 1
ATOM 719 C CA . HIS A 1 91 ? 18.402 -6.133 8.275 1.00 36.81 91 HIS A CA 1
ATOM 720 C C . HIS A 1 91 ? 19.276 -6.422 7.043 1.00 36.81 91 HIS A C 1
ATOM 722 O O . HIS A 1 91 ? 20.378 -6.957 7.159 1.00 36.81 91 HIS A O 1
ATOM 728 N N . ASP A 1 92 ? 18.804 -6.040 5.852 1.00 42.84 92 ASP A N 1
ATOM 729 C CA . ASP A 1 92 ? 19.662 -5.962 4.662 1.00 42.84 92 ASP A CA 1
ATOM 730 C C . ASP A 1 92 ? 20.835 -5.010 4.968 1.00 42.84 92 ASP A C 1
ATOM 732 O O . ASP A 1 92 ? 20.652 -3.807 5.165 1.00 42.84 92 ASP A O 1
ATOM 736 N N . SER A 1 93 ? 22.049 -5.564 5.036 1.00 38.72 93 SER A N 1
ATOM 737 C CA . SER A 1 93 ? 23.288 -4.846 5.359 1.00 38.72 93 SER A CA 1
ATOM 738 C C . SER A 1 93 ? 23.606 -3.701 4.389 1.00 38.72 93 SER A C 1
ATOM 740 O O . SER A 1 93 ? 24.419 -2.840 4.717 1.00 38.72 93 SER A O 1
ATOM 742 N N . SER A 1 94 ? 22.965 -3.672 3.215 1.00 39.62 94 SER A N 1
ATOM 743 C CA . SER A 1 94 ? 23.069 -2.597 2.221 1.00 39.62 94 SER A CA 1
ATOM 744 C C . SER A 1 94 ? 22.027 -1.476 2.383 1.00 39.62 94 SER A C 1
ATOM 746 O O . SER A 1 94 ? 21.939 -0.601 1.528 1.00 39.62 94 SER A O 1
ATOM 748 N N . LEU A 1 95 ? 21.243 -1.464 3.473 1.00 40.28 95 LEU A N 1
ATOM 749 C CA . LEU A 1 95 ? 20.341 -0.350 3.826 1.00 40.28 95 LEU A CA 1
ATOM 750 C C . LEU A 1 95 ? 21.020 0.782 4.617 1.00 40.28 95 LEU A C 1
ATOM 752 O O . LEU A 1 95 ? 20.354 1.742 5.005 1.00 40.28 95 LEU A O 1
ATOM 756 N N . ASN A 1 96 ? 22.331 0.697 4.841 1.00 39.72 96 ASN A N 1
ATOM 757 C CA . ASN A 1 96 ? 23.130 1.806 5.351 1.00 39.72 96 ASN A CA 1
ATOM 758 C C . ASN A 1 96 ? 23.444 2.810 4.228 1.00 39.72 96 ASN A C 1
ATOM 760 O O . ASN A 1 96 ? 24.580 2.828 3.770 1.00 39.72 96 ASN A O 1
ATOM 764 N N . ASP A 1 97 ? 22.476 3.638 3.806 1.00 39.81 97 ASP A N 1
ATOM 765 C CA . ASP A 1 97 ? 22.789 4.979 3.275 1.00 39.81 97 ASP A CA 1
ATOM 766 C C . ASP A 1 97 ? 21.579 5.928 3.088 1.00 39.81 97 ASP A C 1
ATOM 768 O O . ASP A 1 97 ? 20.414 5.552 3.234 1.00 39.81 97 ASP A O 1
ATOM 772 N N . ALA A 1 98 ? 21.891 7.187 2.753 1.00 39.12 98 ALA A N 1
ATOM 773 C CA . ALA A 1 98 ? 21.003 8.294 2.353 1.00 39.12 98 ALA A CA 1
ATOM 774 C C . ALA A 1 98 ? 20.030 8.868 3.410 1.00 39.12 98 ALA A C 1
ATOM 776 O O . ALA A 1 98 ? 20.152 10.046 3.736 1.00 39.12 98 ALA A O 1
ATOM 777 N N . ASP A 1 99 ? 19.102 8.086 3.974 1.00 41.62 99 ASP A N 1
ATOM 778 C CA . ASP A 1 99 ? 18.164 8.561 5.027 1.00 41.62 99 ASP A CA 1
ATOM 779 C C . ASP A 1 99 ? 18.824 8.623 6.428 1.00 41.62 99 ASP A C 1
ATOM 781 O O . ASP A 1 99 ? 18.192 8.971 7.429 1.00 41.62 99 ASP A O 1
ATOM 785 N N . GLY A 1 100 ? 20.113 8.276 6.498 1.00 33.56 100 GLY A N 1
ATOM 786 C CA . GLY A 1 100 ? 20.883 8.100 7.725 1.00 33.56 100 GLY A CA 1
ATOM 787 C C . GLY A 1 100 ? 20.614 6.751 8.412 1.00 33.56 100 GLY A C 1
ATOM 788 O O . GLY A 1 100 ? 19.575 6.123 8.188 1.00 33.56 100 GLY A O 1
ATOM 789 N N . PRO A 1 101 ? 21.530 6.283 9.282 1.00 35.06 101 PRO A N 1
ATOM 790 C CA . PRO A 1 101 ? 21.352 5.057 10.051 1.00 35.06 101 PRO A CA 1
ATOM 791 C C . PRO A 1 101 ? 20.385 5.299 11.218 1.00 35.06 101 PRO A C 1
ATOM 793 O O . PRO A 1 101 ? 20.761 5.271 12.390 1.00 35.06 101 PRO A O 1
ATOM 796 N N . TYR A 1 102 ? 19.115 5.541 10.898 1.00 42.38 102 TYR A N 1
ATOM 797 C CA . TYR A 1 102 ? 18.022 5.386 11.844 1.00 42.38 102 TYR A CA 1
ATOM 798 C C . TYR A 1 102 ? 17.572 3.918 11.814 1.00 42.38 102 TYR A C 1
ATOM 800 O O . TYR A 1 102 ? 16.889 3.514 10.866 1.00 42.38 102 TYR A O 1
ATOM 808 N N . PRO A 1 103 ? 17.922 3.099 12.831 1.00 46.81 103 PRO A N 1
ATOM 809 C CA . PRO A 1 103 ? 17.235 1.833 13.061 1.00 46.81 103 PRO A CA 1
ATOM 810 C C . PRO A 1 103 ? 15.730 2.062 13.281 1.00 46.81 103 PRO A C 1
ATOM 812 O O . PRO A 1 103 ? 15.238 3.190 13.241 1.00 46.81 103 PRO A O 1
ATOM 815 N N . LEU A 1 104 ? 14.981 0.985 13.528 1.00 57.66 104 LEU A N 1
ATOM 816 C CA . LEU A 1 104 ? 13.550 1.037 13.842 1.00 57.66 104 LEU A CA 1
ATOM 817 C C . LEU A 1 104 ? 13.315 1.761 15.188 1.00 57.66 104 LEU A C 1
ATOM 819 O O . LEU A 1 104 ? 13.145 1.140 16.235 1.00 57.66 104 LEU A O 1
ATOM 823 N N . LEU A 1 105 ? 13.362 3.092 15.145 1.00 63.19 105 LEU A N 1
ATOM 824 C CA . LEU A 1 105 ? 13.381 4.005 16.281 1.00 63.19 105 LEU A CA 1
ATOM 825 C C . LEU A 1 105 ? 12.047 4.723 16.434 1.00 63.19 105 LEU A C 1
ATOM 827 O O . LEU A 1 105 ? 11.436 5.170 15.464 1.00 63.19 105 LEU A O 1
ATOM 831 N N . THR A 1 106 ? 11.658 4.927 17.684 1.00 70.75 106 THR A N 1
ATOM 832 C CA . THR A 1 106 ? 10.588 5.841 18.074 1.00 70.75 106 THR A CA 1
ATOM 833 C C . THR A 1 106 ? 11.169 7.181 18.552 1.00 70.75 106 THR A C 1
ATOM 835 O O . THR A 1 106 ? 12.378 7.302 18.791 1.00 70.75 106 THR A O 1
ATOM 838 N N . PRO A 1 107 ? 10.347 8.236 18.684 1.00 82.19 107 PRO A N 1
ATOM 839 C CA . PRO A 1 107 ? 10.717 9.421 19.447 1.00 82.19 107 PRO A CA 1
ATOM 840 C C . PRO A 1 107 ? 11.039 9.058 20.906 1.00 82.19 107 PRO A C 1
ATOM 842 O O . PRO A 1 107 ? 10.429 8.129 21.443 1.00 82.19 107 PRO A O 1
ATOM 845 N N . PRO A 1 108 ? 11.945 9.794 21.579 1.00 81.31 108 PRO A N 1
ATOM 846 C CA . PRO A 1 108 ? 12.196 9.606 23.005 1.00 81.31 108 PRO A CA 1
ATOM 847 C C . PRO A 1 108 ? 10.888 9.621 23.809 1.00 81.31 108 PRO A C 1
ATOM 849 O O . PRO A 1 108 ? 10.094 10.550 23.690 1.00 81.31 108 PRO A O 1
ATOM 852 N N . GLY A 1 109 ? 10.656 8.576 24.605 1.00 84.88 109 GLY A N 1
ATOM 853 C CA . GLY A 1 109 ? 9.456 8.440 25.438 1.00 84.88 109 GLY A CA 1
ATOM 854 C C . GLY A 1 109 ? 8.188 7.924 24.740 1.00 84.88 109 GLY A C 1
ATOM 855 O O . GLY A 1 109 ? 7.190 7.745 25.431 1.00 84.88 109 GLY A O 1
ATOM 856 N N . LYS A 1 110 ? 8.197 7.642 23.427 1.00 87.44 110 LYS A N 1
ATOM 857 C CA . LYS A 1 110 ? 7.058 7.023 22.716 1.00 87.44 110 LYS A CA 1
ATOM 858 C C . LYS A 1 110 ? 7.313 5.555 22.369 1.00 87.44 110 LYS A C 1
ATOM 860 O O . LYS A 1 110 ? 8.419 5.174 21.983 1.00 87.44 110 LYS A O 1
ATOM 865 N N . THR A 1 111 ? 6.272 4.733 22.471 1.00 86.12 111 THR A N 1
ATOM 866 C CA . THR A 1 111 ? 6.239 3.355 21.956 1.00 86.12 111 THR A CA 1
ATOM 867 C C . THR A 1 111 ? 5.875 3.335 20.465 1.00 86.12 111 THR A C 1
ATOM 869 O O . THR A 1 111 ? 5.349 4.324 19.949 1.00 86.12 111 THR A O 1
ATOM 872 N N . PRO A 1 112 ? 6.128 2.232 19.736 1.00 82.62 112 PRO A N 1
ATOM 873 C CA . PRO A 1 112 ? 5.676 2.095 18.352 1.00 82.62 112 PRO A CA 1
ATOM 874 C C . PRO A 1 112 ? 4.164 2.261 18.198 1.00 82.62 112 PRO A C 1
ATOM 876 O O . PRO A 1 112 ? 3.700 2.909 17.260 1.00 82.62 112 PRO A O 1
ATOM 879 N N . GLU A 1 113 ? 3.410 1.713 19.151 1.00 85.19 113 GLU A N 1
ATOM 880 C CA . GLU A 1 113 ? 1.963 1.838 19.240 1.00 85.19 113 GLU A CA 1
ATOM 881 C C . GLU A 1 113 ? 1.524 3.310 19.369 1.00 85.19 113 GLU A C 1
ATOM 883 O O . GLU A 1 113 ? 0.562 3.712 18.712 1.00 85.19 113 GLU A O 1
ATOM 888 N N . ASP A 1 114 ? 2.252 4.143 20.126 1.00 89.06 114 ASP A N 1
ATOM 889 C CA . ASP A 1 114 ? 1.968 5.585 20.231 1.00 89.06 114 ASP A CA 1
ATOM 890 C C . ASP A 1 114 ? 2.227 6.319 18.910 1.00 89.06 114 ASP A C 1
ATOM 892 O O . ASP A 1 114 ? 1.397 7.115 18.486 1.00 89.06 114 ASP A O 1
ATOM 896 N N . VAL A 1 115 ? 3.344 6.035 18.229 1.00 87.81 115 VAL A N 1
ATOM 897 C CA . VAL A 1 115 ? 3.698 6.709 16.961 1.00 87.81 115 VAL A CA 1
ATOM 898 C C . VAL A 1 115 ? 2.711 6.359 15.845 1.00 87.81 115 VAL A C 1
ATOM 900 O O . VAL A 1 115 ? 2.364 7.210 15.025 1.00 87.81 115 VAL A O 1
ATOM 903 N N . VAL A 1 116 ? 2.221 5.115 15.817 1.00 87.75 116 VAL A N 1
ATOM 904 C CA . VAL A 1 116 ? 1.136 4.717 14.909 1.00 87.75 116 VAL A CA 1
ATOM 905 C C . VAL A 1 116 ? -0.180 5.395 15.305 1.00 87.75 116 VAL A C 1
ATOM 907 O O . VAL A 1 116 ? -0.878 5.881 14.421 1.00 87.75 116 VAL A O 1
ATOM 910 N N . THR A 1 117 ? -0.491 5.509 16.601 1.00 91.38 117 THR A N 1
ATOM 911 C CA . THR A 1 117 ? -1.691 6.225 17.080 1.00 91.38 117 THR A CA 1
ATOM 912 C C . THR A 1 117 ? -1.664 7.709 16.682 1.00 91.38 117 THR A C 1
ATOM 914 O O . THR A 1 117 ? -2.662 8.210 16.168 1.00 91.38 117 THR A O 1
ATOM 917 N N . ASP A 1 118 ? -0.529 8.404 16.834 1.00 92.00 118 ASP A N 1
ATOM 918 C CA . ASP A 1 118 ? -0.383 9.815 16.434 1.00 92.00 118 ASP A CA 1
ATOM 919 C C . ASP A 1 118 ? -0.590 9.998 14.916 1.00 92.00 118 ASP A C 1
ATOM 921 O O . ASP A 1 118 ? -1.338 10.876 14.485 1.00 92.00 118 ASP A O 1
ATOM 925 N N . PHE A 1 119 ? 0.042 9.147 14.094 1.00 89.44 119 PHE A N 1
ATOM 926 C CA . PHE A 1 119 ? -0.095 9.188 12.631 1.00 89.44 119 PHE A CA 1
ATOM 927 C C . PHE A 1 119 ? -1.543 8.934 12.196 1.00 89.44 119 PHE A C 1
ATOM 929 O O . PHE A 1 119 ? -2.075 9.640 11.337 1.00 89.44 119 PHE A O 1
ATOM 936 N N . LEU A 1 120 ? -2.204 7.955 12.820 1.00 90.88 120 LEU A N 1
ATOM 937 C CA . LEU A 1 120 ? -3.607 7.657 12.563 1.00 90.88 120 LEU A CA 1
ATOM 938 C C . LEU A 1 120 ? -4.539 8.791 13.036 1.00 90.88 120 LEU A C 1
ATOM 940 O O . LEU A 1 120 ? -5.572 9.001 12.410 1.00 90.88 120 LEU A O 1
ATOM 944 N N . ALA A 1 121 ? -4.184 9.578 14.057 1.00 92.50 121 ALA A N 1
ATOM 945 C CA . ALA A 1 121 ? -5.018 10.691 14.536 1.00 92.50 121 ALA A CA 1
ATOM 946 C C . ALA A 1 121 ? -4.999 11.891 13.573 1.00 92.50 121 ALA A C 1
ATOM 948 O O . ALA A 1 121 ? -6.036 12.505 13.301 1.00 92.50 121 ALA A O 1
ATOM 949 N N . LEU A 1 122 ? -3.827 12.185 12.998 1.00 91.56 122 LEU A N 1
ATOM 950 C CA . LEU A 1 122 ? -3.676 13.164 11.917 1.00 91.56 122 LEU A CA 1
ATOM 951 C C . LEU A 1 122 ? -4.462 12.721 10.674 1.00 91.56 122 LEU A C 1
ATOM 953 O O . LEU A 1 122 ? -5.225 13.502 10.106 1.00 91.56 122 LEU A O 1
ATOM 957 N N . LEU A 1 123 ? -4.346 11.440 10.313 1.00 90.12 123 LEU A N 1
ATOM 958 C CA . LEU A 1 123 ? -5.084 10.836 9.208 1.00 90.12 123 LEU A CA 1
ATOM 959 C C . LEU A 1 123 ? -6.607 10.872 9.420 1.00 90.12 123 LEU A C 1
ATOM 961 O O . LEU A 1 123 ? -7.326 11.242 8.496 1.00 90.12 123 LEU A O 1
ATOM 965 N N . TYR A 1 124 ? -7.108 10.522 10.610 1.00 92.31 124 TYR A N 1
ATOM 966 C CA . TYR A 1 124 ? -8.536 10.596 10.947 1.00 92.31 124 TYR A CA 1
ATOM 967 C C . TYR A 1 124 ? -9.060 12.021 10.759 1.00 92.31 124 TYR A C 1
ATOM 969 O O . TYR A 1 124 ? -10.042 12.238 10.049 1.00 92.31 124 TYR A O 1
ATOM 977 N N . SER A 1 125 ? -8.342 12.997 11.319 1.00 91.94 125 SER A N 1
ATOM 978 C CA . SER A 1 125 ? -8.676 14.420 11.219 1.00 91.94 125 SER A CA 1
ATOM 979 C C . SER A 1 125 ? -8.721 14.898 9.761 1.00 91.94 125 SER A C 1
ATOM 981 O O . SER A 1 125 ? -9.677 15.562 9.356 1.00 91.94 125 SER A O 1
ATOM 983 N N . HIS A 1 126 ? -7.731 14.510 8.946 1.00 90.38 126 HIS A N 1
ATOM 984 C CA . HIS A 1 126 ? -7.677 14.830 7.514 1.00 90.38 126 HIS A CA 1
ATOM 985 C C . HIS A 1 126 ? -8.836 14.203 6.733 1.00 90.38 126 HIS A C 1
ATOM 987 O O . HIS A 1 126 ? -9.524 14.897 5.988 1.00 90.38 126 HIS A O 1
ATOM 993 N N . ILE A 1 127 ? -9.089 12.906 6.923 1.00 90.31 127 ILE A N 1
ATOM 994 C CA . ILE A 1 127 ? -10.125 12.165 6.191 1.00 90.31 127 ILE A CA 1
ATOM 995 C C . ILE A 1 127 ? -11.530 12.649 6.564 1.00 90.31 127 ILE A C 1
ATOM 997 O O . ILE A 1 127 ? -12.340 12.884 5.669 1.00 90.31 127 ILE A O 1
ATOM 1001 N N . MET A 1 128 ? -11.820 12.876 7.848 1.00 91.38 128 MET A N 1
ATOM 1002 C CA . MET A 1 128 ? -13.122 13.404 8.270 1.00 91.38 128 MET A CA 1
ATOM 1003 C C . MET A 1 128 ? -13.346 14.837 7.770 1.00 91.38 128 MET A C 1
ATOM 1005 O O . MET A 1 128 ? -14.433 15.143 7.280 1.00 91.38 128 MET A O 1
ATOM 1009 N N . SER A 1 129 ? -12.315 15.690 7.802 1.00 89.94 129 SER A N 1
ATOM 1010 C CA . SER A 1 129 ? -12.367 17.040 7.220 1.00 89.94 129 SER A CA 1
ATOM 1011 C C . SER A 1 129 ? -12.618 17.004 5.706 1.00 89.94 129 SER A C 1
ATOM 1013 O O . SER A 1 129 ? -13.492 17.709 5.201 1.00 89.94 129 SER A O 1
ATOM 1015 N N . LEU A 1 130 ? -11.924 16.123 4.976 1.00 89.25 130 LEU A N 1
ATOM 1016 C CA . LEU A 1 130 ? -12.097 15.930 3.534 1.00 89.25 130 LEU A CA 1
ATOM 1017 C C . LEU A 1 130 ? -13.511 15.447 3.188 1.00 89.25 130 LEU A C 1
ATOM 1019 O O . LEU A 1 130 ? -14.135 15.998 2.280 1.00 89.25 130 LEU A O 1
ATOM 1023 N N . LEU A 1 131 ? -14.043 14.464 3.923 1.00 88.94 131 LEU A N 1
ATOM 1024 C CA . LEU A 1 131 ? -15.403 13.967 3.718 1.00 88.94 131 LEU A CA 1
ATOM 1025 C C . LEU A 1 131 ? -16.449 15.046 4.008 1.00 88.94 131 LEU A C 1
ATOM 1027 O O . LEU A 1 131 ? -17.327 15.261 3.176 1.00 88.94 131 LEU A O 1
ATOM 1031 N N . VAL A 1 132 ? -16.351 15.765 5.132 1.00 90.50 132 VAL A N 1
ATOM 1032 C CA . VAL A 1 132 ? -17.283 16.862 5.459 1.00 90.50 132 VAL A CA 1
ATOM 1033 C C . VAL A 1 132 ? -17.188 17.991 4.427 1.00 90.50 132 VAL A C 1
ATOM 1035 O O . VAL A 1 132 ? -18.214 18.515 4.000 1.00 90.50 132 VAL A O 1
ATOM 1038 N N . LYS A 1 133 ? -15.989 18.317 3.932 1.00 89.06 133 LYS A N 1
ATOM 1039 C CA . LYS A 1 133 ? -15.801 19.294 2.847 1.00 89.06 133 LYS A CA 1
ATOM 1040 C C . LYS A 1 133 ? -16.414 18.838 1.516 1.00 89.06 133 LYS A C 1
ATOM 1042 O O . LYS A 1 133 ? -16.855 19.687 0.744 1.00 89.06 133 LYS A O 1
ATOM 1047 N N . LYS A 1 134 ? -16.442 17.530 1.235 1.00 87.81 134 LYS A N 1
ATOM 1048 C CA . LYS A 1 134 ? -16.992 16.969 -0.011 1.00 87.81 134 LYS A CA 1
ATOM 1049 C C . LYS A 1 134 ? -18.507 16.727 0.036 1.00 87.81 134 LYS A C 1
ATOM 1051 O O . LYS A 1 134 ? -19.181 16.939 -0.968 1.00 87.81 134 LYS A O 1
ATOM 1056 N N . PHE A 1 135 ? -19.035 16.280 1.174 1.00 87.19 135 PHE A N 1
ATOM 1057 C CA . PHE A 1 135 ? -20.402 15.753 1.308 1.00 87.19 135 PHE A CA 1
ATOM 1058 C C . PHE A 1 135 ? -21.248 16.456 2.392 1.00 87.19 135 PHE A C 1
ATOM 1060 O O . PHE A 1 135 ? -22.420 16.125 2.582 1.00 87.19 135 PHE A O 1
ATOM 1067 N N . GLY A 1 136 ? -20.685 17.433 3.107 1.00 88.12 136 GLY A N 1
ATOM 1068 C CA . GLY A 1 136 ? -21.376 18.210 4.138 1.00 88.12 136 GLY A CA 1
ATOM 1069 C C . GLY A 1 136 ? -21.797 17.394 5.366 1.00 88.12 136 GLY A C 1
ATOM 1070 O O . GLY A 1 136 ? -21.252 16.331 5.669 1.00 88.12 136 GLY A O 1
ATOM 1071 N N . CYS A 1 137 ? -22.825 17.879 6.068 1.00 85.75 137 CYS A N 1
ATOM 1072 C CA . CYS A 1 137 ? -23.357 17.271 7.296 1.00 85.75 137 CYS A CA 1
ATOM 1073 C C . CYS A 1 137 ? -24.027 15.891 7.100 1.00 85.75 137 CYS A C 1
ATOM 1075 O O . CYS A 1 137 ? -24.446 15.259 8.071 1.00 85.75 137 CYS A O 1
ATOM 1077 N N . VAL A 1 138 ? -24.105 15.378 5.864 1.00 85.75 138 VAL A N 1
ATOM 1078 C CA . VAL A 1 138 ? -24.511 13.988 5.592 1.00 85.75 138 VAL A CA 1
ATOM 1079 C C . VAL A 1 138 ? -23.520 13.008 6.227 1.00 85.75 138 VAL A C 1
ATOM 1081 O O . VAL A 1 138 ? -23.938 11.990 6.780 1.00 85.75 138 VAL A O 1
ATOM 1084 N N . VAL A 1 139 ? -22.224 13.341 6.230 1.00 86.00 139 VAL A N 1
ATOM 1085 C CA . VAL A 1 139 ? -21.155 12.525 6.837 1.00 86.00 139 VAL A CA 1
ATOM 1086 C C . VAL A 1 139 ? -21.378 12.357 8.336 1.00 86.00 139 VAL A C 1
ATOM 1088 O O . VAL A 1 139 ? -21.291 11.249 8.854 1.00 86.00 139 VAL A O 1
ATOM 1091 N N . GLU A 1 140 ? -21.737 13.435 9.034 1.00 83.81 140 GLU A N 1
ATOM 1092 C CA . GLU A 1 140 ? -21.969 13.459 10.486 1.00 83.81 140 GLU A CA 1
ATOM 1093 C C . GLU A 1 140 ? -23.086 12.501 10.929 1.00 83.81 140 GLU A C 1
ATOM 1095 O O . GLU A 1 140 ? -23.073 12.011 12.055 1.00 83.81 140 GLU A O 1
ATOM 1100 N N . ARG A 1 141 ? -24.043 12.225 10.034 1.00 84.12 141 ARG A N 1
ATOM 1101 C CA . ARG A 1 141 ? -25.249 11.422 10.297 1.00 84.12 141 ARG A CA 1
ATOM 1102 C C . ARG A 1 141 ? -25.184 10.006 9.718 1.00 84.12 141 ARG A C 1
ATOM 1104 O O . ARG A 1 141 ? -25.992 9.162 10.106 1.00 84.12 141 ARG A O 1
ATOM 1111 N N . SER A 1 142 ? -24.255 9.758 8.796 1.00 85.12 142 SER A N 1
ATOM 1112 C CA . SER A 1 142 ? -24.066 8.468 8.124 1.00 85.12 142 SER A CA 1
ATOM 1113 C C . SER A 1 142 ? -23.064 7.597 8.893 1.00 85.12 142 SER A C 1
ATOM 1115 O O . SER A 1 142 ? -22.006 8.115 9.259 1.00 85.12 142 SER A O 1
ATOM 1117 N N . PRO A 1 143 ? -23.345 6.300 9.121 1.00 89.88 143 PRO A N 1
ATOM 1118 C CA . PRO A 1 143 ? -22.356 5.330 9.602 1.00 89.88 143 PRO A CA 1
ATOM 1119 C C . PRO A 1 143 ? -21.101 5.295 8.721 1.00 89.88 143 PRO A C 1
ATOM 1121 O O . PRO A 1 143 ? -21.197 5.468 7.501 1.00 89.88 143 PRO A O 1
ATOM 1124 N N . ILE A 1 144 ? -19.933 5.051 9.314 1.00 90.69 144 ILE A N 1
ATOM 1125 C CA . ILE A 1 144 ? -18.685 4.837 8.575 1.00 90.69 144 ILE A CA 1
ATOM 1126 C C . ILE A 1 144 ? -18.029 3.532 9.035 1.00 90.69 144 ILE A C 1
ATOM 1128 O O . ILE A 1 144 ? -17.764 3.334 10.220 1.00 90.69 144 ILE A O 1
ATOM 1132 N N . ASP A 1 145 ? -17.733 2.664 8.070 1.00 90.56 145 ASP A N 1
ATOM 1133 C CA . ASP A 1 145 ? -17.090 1.373 8.284 1.00 90.56 145 ASP A CA 1
ATOM 1134 C C . ASP A 1 145 ? -15.618 1.462 7.866 1.00 90.56 145 ASP A C 1
ATOM 1136 O O . ASP A 1 145 ? -15.287 1.488 6.678 1.00 90.56 145 ASP A O 1
ATOM 1140 N N . PHE A 1 146 ? -14.713 1.536 8.843 1.00 91.81 146 PHE A N 1
ATOM 1141 C CA . PHE A 1 146 ? -13.278 1.707 8.610 1.00 91.81 146 PHE A CA 1
ATOM 1142 C C . PHE A 1 146 ? -12.574 0.339 8.479 1.00 91.81 146 PHE A C 1
ATOM 1144 O O . PHE A 1 146 ? -12.446 -0.405 9.453 1.00 91.81 146 PHE A O 1
ATOM 1151 N N . TRP A 1 147 ? -12.083 0.012 7.281 1.00 90.62 147 TRP A N 1
ATOM 1152 C CA . TRP A 1 147 ? -11.438 -1.257 6.919 1.00 90.62 147 TRP A CA 1
ATOM 1153 C C . TRP A 1 147 ? -9.917 -1.114 6.757 1.00 90.62 147 TRP A C 1
ATOM 1155 O O . TRP A 1 147 ? -9.412 -0.608 5.755 1.00 90.62 147 TRP A O 1
ATOM 1165 N N . TYR A 1 148 ? -9.155 -1.610 7.730 1.00 88.75 148 TYR A N 1
ATOM 1166 C CA . TYR A 1 148 ? -7.689 -1.574 7.703 1.00 88.75 148 TYR A CA 1
ATOM 1167 C C . TYR A 1 148 ? -7.084 -2.823 7.076 1.00 88.75 148 TYR A C 1
ATOM 1169 O O . TYR A 1 148 ? -7.452 -3.943 7.435 1.00 88.75 148 TYR A O 1
ATOM 1177 N N . THR A 1 149 ? -6.085 -2.644 6.204 1.00 86.75 149 THR A N 1
ATOM 1178 C CA . THR A 1 149 ? -5.346 -3.780 5.636 1.00 86.75 149 THR A CA 1
ATOM 1179 C C . THR A 1 149 ? -4.072 -4.087 6.427 1.00 86.75 149 THR A C 1
ATOM 1181 O O . THR A 1 149 ? -3.214 -3.213 6.629 1.00 86.75 149 THR A O 1
ATOM 1184 N N . VAL A 1 150 ? -3.939 -5.343 6.854 1.00 85.19 150 VAL A N 1
ATOM 1185 C CA . VAL A 1 150 ? -2.821 -5.849 7.663 1.00 85.19 150 VAL A CA 1
ATOM 1186 C C . VAL A 1 150 ? -2.055 -6.984 6.950 1.00 85.19 150 VAL A C 1
ATOM 1188 O O . VAL A 1 150 ? -2.684 -7.802 6.276 1.00 85.19 150 VAL A O 1
ATOM 1191 N N . PRO A 1 151 ? -0.715 -7.082 7.075 1.00 78.62 151 PRO A N 1
ATOM 1192 C CA . PRO A 1 151 ? 0.094 -8.064 6.353 1.00 78.62 151 PRO A CA 1
ATOM 1193 C C . PRO A 1 151 ? -0.338 -9.517 6.552 1.00 78.62 151 PRO A C 1
ATOM 1195 O O . PRO A 1 151 ? -0.819 -9.908 7.618 1.00 78.62 151 PRO A O 1
ATOM 1198 N N . ALA A 1 152 ? -0.099 -10.356 5.542 1.00 73.38 152 ALA A N 1
ATOM 1199 C CA . ALA A 1 152 ? -0.457 -11.777 5.560 1.00 73.38 152 ALA A CA 1
ATOM 1200 C C . ALA A 1 152 ? 0.079 -12.518 6.801 1.00 73.38 152 ALA A C 1
ATOM 1202 O O . ALA A 1 152 ? -0.667 -13.217 7.482 1.00 73.38 152 ALA A O 1
ATOM 1203 N N . LEU A 1 153 ? 1.360 -12.308 7.123 1.00 72.50 153 LEU A N 1
ATOM 1204 C CA . LEU A 1 153 ? 2.091 -13.055 8.151 1.00 72.50 153 LEU A CA 1
ATOM 1205 C C . LEU A 1 153 ? 2.013 -12.453 9.562 1.00 72.50 153 LEU A C 1
ATOM 1207 O O . LEU A 1 153 ? 2.579 -13.037 10.484 1.00 72.50 153 LEU A O 1
ATOM 1211 N N . TRP A 1 154 ? 1.352 -11.309 9.760 1.00 75.94 154 TRP A N 1
ATOM 1212 C CA . TRP A 1 154 ? 1.272 -10.641 11.068 1.00 75.94 154 TRP A CA 1
ATOM 1213 C C . TRP A 1 154 ? 0.608 -11.504 12.145 1.00 75.94 154 TRP A C 1
ATOM 1215 O O . TRP A 1 154 ? -0.443 -12.109 11.906 1.00 75.94 154 TRP A O 1
ATOM 1225 N N . SER A 1 155 ? 1.178 -11.500 13.350 1.00 77.31 155 SER A N 1
ATOM 1226 C CA . SER A 1 155 ? 0.553 -12.121 14.520 1.00 77.31 155 SER A CA 1
ATOM 1227 C C . SER A 1 155 ? -0.807 -11.481 14.858 1.00 77.31 155 SER A C 1
ATOM 1229 O O . SER A 1 155 ? -1.048 -10.308 14.568 1.00 77.31 155 SER A O 1
ATOM 1231 N N . LEU A 1 156 ? -1.699 -12.234 15.519 1.00 79.25 156 LEU A N 1
ATOM 1232 C CA . LEU A 1 156 ? -2.968 -11.695 16.046 1.00 79.25 156 LEU A CA 1
ATOM 1233 C C . LEU A 1 156 ? -2.741 -10.488 16.973 1.00 79.25 156 LEU A C 1
ATOM 1235 O O . LEU A 1 156 ? -3.545 -9.565 16.996 1.00 79.25 156 LEU A O 1
ATOM 1239 N N . ARG A 1 157 ? -1.609 -10.465 17.690 1.00 79.25 157 ARG A N 1
ATOM 1240 C CA . ARG A 1 157 ? -1.204 -9.348 18.550 1.00 79.25 157 ARG A CA 1
ATOM 1241 C C . ARG A 1 157 ? -0.859 -8.083 17.758 1.00 79.25 157 ARG A C 1
ATOM 1243 O O . ARG A 1 157 ? -1.152 -6.996 18.235 1.00 79.25 157 ARG A O 1
ATOM 1250 N N . ALA A 1 158 ? -0.251 -8.206 16.578 1.00 81.56 158 ALA A N 1
ATOM 1251 C CA . ALA A 1 158 ? 0.053 -7.059 15.721 1.00 81.56 158 ALA A CA 1
ATOM 1252 C C . ALA A 1 158 ? -1.212 -6.483 15.058 1.00 81.56 158 ALA A C 1
ATOM 1254 O O . ALA A 1 158 ? -1.369 -5.266 14.969 1.00 81.56 158 ALA A O 1
ATOM 1255 N N . GLU A 1 159 ? -2.143 -7.357 14.656 1.00 86.19 159 GLU A N 1
ATOM 1256 C CA . GLU A 1 159 ? -3.477 -6.971 14.176 1.00 86.19 159 GLU A CA 1
ATOM 1257 C C . GLU A 1 159 ? -4.277 -6.239 15.270 1.00 86.19 159 GLU A C 1
ATOM 1259 O O . GLU A 1 159 ? -4.801 -5.153 15.026 1.00 86.19 159 GLU A O 1
ATOM 1264 N N . ASP A 1 160 ? -4.288 -6.765 16.498 1.00 87.44 160 ASP A N 1
ATOM 1265 C CA . ASP A 1 160 ? -4.935 -6.118 17.644 1.00 87.44 160 ASP A CA 1
ATOM 1266 C C . ASP A 1 160 ? -4.239 -4.806 18.059 1.00 87.44 160 ASP A C 1
ATOM 1268 O O . ASP A 1 160 ? -4.906 -3.816 18.353 1.00 87.44 160 ASP A O 1
ATOM 1272 N N . ALA A 1 161 ? -2.904 -4.727 18.005 1.00 88.25 161 ALA A N 1
ATOM 1273 C CA . ALA A 1 161 ? -2.171 -3.483 18.257 1.00 88.25 161 ALA A CA 1
ATOM 1274 C C . ALA A 1 161 ? -2.526 -2.381 17.240 1.00 88.25 161 ALA A C 1
ATOM 1276 O O . ALA A 1 161 ? -2.755 -1.238 17.635 1.00 88.25 161 ALA A O 1
ATOM 1277 N N . MET A 1 162 ? -2.643 -2.723 15.950 1.00 89.19 162 MET A N 1
ATOM 1278 C CA . MET A 1 162 ? -3.126 -1.804 14.910 1.00 89.19 162 MET A CA 1
ATOM 1279 C C . MET A 1 162 ? -4.582 -1.382 15.158 1.00 89.19 162 MET A C 1
ATOM 1281 O O . MET A 1 162 ? -4.892 -0.193 15.094 1.00 89.19 162 MET A O 1
ATOM 1285 N N . ARG A 1 163 ? -5.469 -2.325 15.506 1.00 91.12 163 ARG A N 1
ATOM 1286 C CA . ARG A 1 163 ? -6.873 -2.022 15.828 1.00 91.12 163 ARG A CA 1
ATOM 1287 C C . ARG A 1 163 ? -7.000 -1.068 17.014 1.00 91.12 163 ARG A C 1
ATOM 1289 O O . ARG A 1 163 ? -7.741 -0.093 16.936 1.00 91.12 163 ARG A O 1
ATOM 1296 N N . ASN A 1 164 ? -6.252 -1.318 18.084 1.00 91.38 164 ASN A N 1
ATOM 1297 C CA . ASN A 1 164 ? -6.242 -0.468 19.270 1.00 91.38 164 ASN A CA 1
ATOM 1298 C C . ASN A 1 164 ? -5.639 0.918 18.991 1.00 91.38 164 ASN A C 1
ATOM 1300 O O . ASN A 1 164 ? -6.120 1.898 19.555 1.00 91.38 164 ASN A O 1
ATOM 1304 N N . ALA A 1 165 ? -4.635 1.029 18.114 1.00 91.31 165 ALA A N 1
ATOM 1305 C CA . ALA A 1 165 ? -4.113 2.324 17.674 1.00 91.31 165 ALA A CA 1
ATOM 1306 C C . ALA A 1 165 ? -5.163 3.124 16.879 1.00 91.31 165 ALA A C 1
ATOM 1308 O O . ALA A 1 165 ? -5.375 4.296 17.176 1.00 91.31 165 ALA A O 1
ATOM 1309 N N . ALA A 1 166 ? -5.876 2.485 15.942 1.00 91.44 166 ALA A N 1
ATOM 1310 C CA . ALA A 1 166 ? -6.951 3.124 15.177 1.00 91.44 166 ALA A CA 1
ATOM 1311 C C . ALA A 1 166 ? -8.112 3.602 16.073 1.00 91.44 166 ALA A C 1
ATOM 1313 O O . ALA A 1 166 ? -8.564 4.740 15.951 1.00 91.44 166 ALA A O 1
ATOM 1314 N N . LEU A 1 167 ? -8.554 2.767 17.022 1.00 93.56 167 LEU A N 1
ATOM 1315 C CA . LEU A 1 167 ? -9.601 3.132 17.985 1.00 93.56 167 LEU A CA 1
ATOM 1316 C C . LEU A 1 167 ? -9.180 4.322 18.866 1.00 93.56 167 LEU A C 1
ATOM 1318 O O . LEU A 1 167 ? -9.933 5.282 19.018 1.00 93.56 167 LEU A O 1
ATOM 1322 N N . LYS A 1 168 ? -7.950 4.304 19.402 1.00 94.56 168 LYS A N 1
ATOM 1323 C CA . LYS A 1 168 ? -7.394 5.419 20.193 1.00 94.56 168 LYS A CA 1
ATOM 1324 C C . LYS A 1 168 ? -7.264 6.718 19.400 1.00 94.56 168 LYS A C 1
ATOM 1326 O O . LYS A 1 168 ? -7.317 7.790 19.995 1.00 94.56 168 LYS A O 1
ATOM 1331 N N . SER A 1 169 ? -7.067 6.633 18.086 1.00 93.62 169 SER A N 1
ATOM 1332 C CA . SER A 1 169 ? -6.851 7.792 17.222 1.00 93.62 169 SER A CA 1
ATOM 1333 C C . SER A 1 169 ? -8.138 8.413 16.661 1.00 93.62 169 SER A C 1
ATOM 1335 O O . SER A 1 169 ? -8.058 9.367 15.891 1.00 93.62 169 SER A O 1
ATOM 1337 N N . GLY A 1 170 ? -9.312 7.882 17.024 1.00 93.25 170 GLY A N 1
ATOM 1338 C CA . GLY A 1 170 ? -10.624 8.445 16.685 1.00 93.25 170 GLY A CA 1
ATOM 1339 C C . GLY A 1 170 ? -11.447 7.644 15.671 1.00 93.25 170 GLY A C 1
ATOM 1340 O O . GLY A 1 170 ? -12.648 7.893 15.552 1.00 93.25 170 GLY A O 1
ATOM 1341 N N . PHE A 1 171 ? -10.877 6.647 14.991 1.00 91.56 171 PHE A N 1
ATOM 1342 C CA . PHE A 1 171 ? -11.663 5.760 14.126 1.00 91.56 171 PHE A CA 1
ATOM 1343 C C . PHE A 1 171 ? -12.615 4.915 14.981 1.00 91.56 171 PHE A C 1
ATOM 1345 O O . PHE A 1 171 ? -12.196 4.334 15.979 1.00 91.56 171 PHE A O 1
ATOM 1352 N N . GLY A 1 172 ? -13.900 4.856 14.626 1.00 89.19 172 GLY A N 1
ATOM 1353 C CA . GLY A 1 172 ? -14.911 4.202 15.470 1.00 89.19 172 GLY A CA 1
ATOM 1354 C C . GLY A 1 172 ? -15.350 5.008 16.702 1.00 89.19 172 GLY A C 1
ATOM 1355 O O . GLY A 1 172 ? -16.011 4.455 17.574 1.00 89.19 172 GLY A O 1
ATOM 1356 N N . SER A 1 173 ? -14.985 6.294 16.817 1.00 91.88 173 SER A N 1
ATOM 1357 C CA . SER A 1 173 ? -15.349 7.129 17.981 1.00 91.88 173 SER A CA 1
ATOM 1358 C C . SER A 1 173 ? -16.810 7.593 18.009 1.00 91.88 173 SER A C 1
ATOM 1360 O O . SER A 1 173 ? -17.286 8.050 19.050 1.00 91.88 173 SER A O 1
ATOM 1362 N N . ARG A 1 174 ? -17.534 7.492 16.888 1.00 90.31 174 ARG A N 1
ATOM 1363 C CA . ARG A 1 174 ? -18.955 7.854 16.783 1.00 90.31 174 ARG A CA 1
ATOM 1364 C C . ARG A 1 174 ? -19.817 6.606 16.975 1.00 90.31 174 ARG A C 1
ATOM 1366 O O . ARG A 1 174 ? -19.457 5.537 16.502 1.00 90.31 174 ARG A O 1
ATOM 1373 N N . GLU A 1 175 ? -20.987 6.763 17.598 1.00 85.06 175 GLU A N 1
ATOM 1374 C CA . GLU A 1 175 ? -21.913 5.680 18.000 1.00 85.06 175 GLU A CA 1
ATOM 1375 C C . GLU A 1 175 ? -22.182 4.605 16.925 1.00 85.06 175 GLU A C 1
ATOM 1377 O O . GLU A 1 175 ? -22.421 3.446 17.257 1.00 85.06 175 GLU A O 1
ATOM 1382 N N . LYS A 1 176 ? -22.166 4.989 15.643 1.00 86.62 176 LYS A N 1
ATOM 1383 C CA . LYS A 1 176 ? -22.542 4.136 14.504 1.00 86.62 176 LYS A CA 1
ATOM 1384 C C . LYS A 1 176 ? -21.366 3.736 13.613 1.00 86.62 176 LYS A C 1
ATOM 1386 O O . LYS A 1 176 ? -21.600 3.189 12.542 1.00 86.62 176 LYS A O 1
ATOM 1391 N N . ASP A 1 177 ? -20.137 4.032 14.017 1.00 91.94 177 ASP A N 1
ATOM 1392 C CA . ASP A 1 177 ? -18.949 3.694 13.237 1.00 91.94 177 ASP A CA 1
ATOM 1393 C C . ASP A 1 177 ? -18.383 2.331 13.634 1.00 91.94 177 ASP A C 1
ATOM 1395 O O . ASP A 1 177 ? -18.457 1.915 14.792 1.00 91.94 177 ASP A O 1
ATOM 1399 N N . SER A 1 178 ? -17.757 1.647 12.679 1.00 90.25 178 SER A N 1
ATOM 1400 C CA . SER A 1 178 ? -17.130 0.345 12.900 1.00 90.25 178 SER A CA 1
ATOM 1401 C C . SER A 1 178 ? -15.650 0.361 12.514 1.00 90.25 178 SER A C 1
ATOM 1403 O O . SER A 1 178 ? -15.219 1.116 11.643 1.00 90.25 178 SER A O 1
ATOM 1405 N N . VAL A 1 179 ? -14.840 -0.477 13.171 1.00 91.06 179 VAL A N 1
ATOM 1406 C CA . VAL A 1 179 ? -13.421 -0.670 12.822 1.00 91.06 179 VAL A CA 1
ATOM 1407 C C . VAL A 1 179 ? -13.145 -2.153 12.605 1.00 91.06 179 VAL A C 1
ATOM 1409 O O . VAL A 1 179 ? -13.187 -2.966 13.543 1.00 91.06 179 VAL A O 1
ATOM 1412 N N . HIS A 1 180 ? -12.827 -2.477 11.356 1.00 89.88 180 HIS A N 1
ATOM 1413 C CA . HIS A 1 180 ? -12.602 -3.811 10.821 1.00 89.88 180 HIS A CA 1
ATOM 1414 C C . HIS A 1 180 ? -11.169 -3.982 10.302 1.00 89.88 180 HIS A C 1
ATOM 1416 O O . HIS A 1 180 ? -10.501 -3.027 9.905 1.00 89.88 180 HIS A O 1
ATOM 1422 N N . MET A 1 181 ? -10.704 -5.231 10.289 1.00 87.88 181 MET A N 1
ATOM 1423 C CA . MET A 1 181 ? -9.388 -5.631 9.791 1.00 87.88 181 MET A CA 1
ATOM 1424 C C . MET A 1 181 ? -9.570 -6.646 8.657 1.00 87.88 181 MET A C 1
ATOM 1426 O O . MET A 1 181 ? -10.390 -7.561 8.761 1.00 87.88 181 MET A O 1
ATOM 1430 N N . ILE A 1 182 ? -8.791 -6.507 7.587 1.00 87.12 182 ILE A N 1
ATOM 1431 C CA . ILE A 1 182 ? -8.692 -7.471 6.485 1.00 87.12 182 ILE A CA 1
ATOM 1432 C C . ILE A 1 182 ? -7.218 -7.734 6.166 1.00 87.12 182 ILE A C 1
ATOM 1434 O O . ILE A 1 182 ? -6.367 -6.855 6.305 1.00 87.12 182 ILE A O 1
ATOM 1438 N N . ARG A 1 183 ? -6.873 -8.957 5.752 1.00 85.56 183 ARG A N 1
ATOM 1439 C CA . ARG A 1 183 ? -5.491 -9.265 5.362 1.00 85.56 183 ARG A CA 1
ATOM 1440 C C . ARG A 1 183 ? -5.197 -8.665 3.984 1.00 85.56 183 ARG A C 1
ATOM 1442 O O . ARG A 1 183 ? -6.017 -8.766 3.083 1.00 85.56 183 ARG A O 1
ATOM 1449 N N . GLU A 1 184 ? -4.019 -8.079 3.798 1.00 80.88 184 GLU A N 1
ATOM 1450 C CA . GLU A 1 184 ? -3.579 -7.483 2.524 1.00 80.88 184 GLU A CA 1
ATOM 1451 C C . GLU A 1 184 ? -3.800 -8.404 1.294 1.00 80.88 184 GLU A C 1
ATOM 1453 O O . GLU A 1 184 ? -4.385 -7.923 0.323 1.00 80.88 184 GLU A O 1
ATOM 1458 N N . PRO A 1 185 ? -3.474 -9.720 1.315 1.00 79.75 185 PRO A N 1
ATOM 1459 C CA . PRO A 1 185 ? -3.822 -10.626 0.210 1.00 79.75 185 PRO A CA 1
ATOM 1460 C C . PRO A 1 185 ? -5.315 -10.993 0.125 1.00 79.75 185 PRO A C 1
ATOM 1462 O O . PRO A 1 185 ? -5.784 -11.306 -0.961 1.00 79.75 185 PRO A O 1
ATOM 1465 N N . GLU A 1 186 ? -6.073 -10.952 1.228 1.00 83.56 186 GLU A N 1
ATOM 1466 C CA . GLU A 1 186 ? -7.529 -11.198 1.235 1.00 83.56 186 GLU A CA 1
ATOM 1467 C C . GLU A 1 186 ? -8.248 -10.052 0.505 1.00 83.56 186 GLU A C 1
ATOM 1469 O O . GLU A 1 186 ? -9.045 -10.293 -0.398 1.00 83.56 186 GLU A O 1
ATOM 1474 N N . ALA A 1 187 ? -7.881 -8.803 0.817 1.00 83.25 187 ALA A N 1
ATOM 1475 C CA . ALA A 1 187 ? -8.355 -7.624 0.098 1.00 83.25 187 ALA A CA 1
ATOM 1476 C C . ALA A 1 187 ? -7.925 -7.663 -1.376 1.00 83.25 187 ALA A C 1
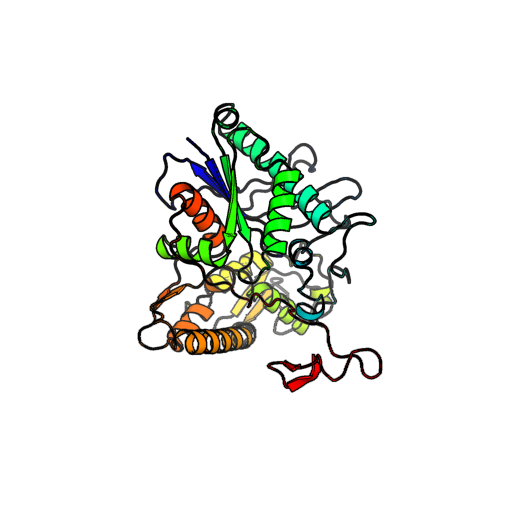ATOM 1478 O O . ALA A 1 187 ? -8.759 -7.531 -2.269 1.00 83.25 187 ALA A O 1
ATOM 1479 N N . ALA A 1 188 ? -6.643 -7.916 -1.654 1.00 77.56 188 ALA A N 1
ATOM 1480 C CA . ALA A 1 188 ? -6.169 -7.952 -3.032 1.00 77.56 188 ALA A CA 1
ATOM 1481 C C . ALA A 1 188 ? -6.818 -9.071 -3.867 1.00 77.56 188 ALA A C 1
ATOM 1483 O O . ALA A 1 188 ? -7.088 -8.852 -5.043 1.00 77.56 188 ALA A O 1
ATOM 1484 N N . ALA A 1 189 ? -7.134 -10.230 -3.277 1.00 75.44 189 ALA A N 1
ATOM 1485 C CA . ALA A 1 189 ? -7.882 -11.288 -3.955 1.00 75.44 189 ALA A CA 1
ATOM 1486 C C . ALA A 1 189 ? -9.301 -10.835 -4.341 1.00 75.44 189 ALA A C 1
ATOM 1488 O O . ALA A 1 189 ? -9.703 -11.040 -5.484 1.00 75.44 189 ALA A O 1
ATOM 1489 N N . ILE A 1 190 ? -10.025 -10.149 -3.445 1.00 77.56 190 ILE A N 1
ATOM 1490 C CA . ILE A 1 190 ? -11.354 -9.571 -3.738 1.00 77.56 190 ILE A CA 1
ATOM 1491 C C . ILE A 1 190 ? -11.270 -8.590 -4.913 1.00 77.56 190 ILE A C 1
ATOM 1493 O O . ILE A 1 190 ? -12.064 -8.676 -5.852 1.00 77.56 190 ILE A O 1
ATOM 1497 N N . ALA A 1 191 ? -10.275 -7.699 -4.908 1.00 73.62 191 ALA A N 1
ATOM 1498 C CA . ALA A 1 191 ? -10.043 -6.788 -6.024 1.00 73.62 191 ALA A CA 1
ATOM 1499 C C . ALA A 1 191 ? -9.524 -7.479 -7.288 1.00 73.62 191 ALA A C 1
ATOM 1501 O O . ALA A 1 191 ? -9.736 -6.950 -8.364 1.00 73.62 191 ALA A O 1
ATOM 1502 N N . CYS A 1 192 ? -8.864 -8.635 -7.227 1.00 65.25 192 CYS A N 1
ATOM 1503 C CA . CYS A 1 192 ? -8.470 -9.369 -8.431 1.00 65.25 192 CYS A CA 1
ATOM 1504 C C . CYS A 1 192 ? -9.653 -10.102 -9.067 1.00 65.25 192 CYS A C 1
ATOM 1506 O O . CYS A 1 192 ? -9.819 -10.004 -10.280 1.00 65.25 192 CYS A O 1
ATOM 1508 N N . LEU A 1 193 ? -10.510 -10.725 -8.254 1.00 63.59 193 LEU A N 1
ATOM 1509 C CA . LEU A 1 193 ? -11.775 -11.330 -8.688 1.00 63.59 193 LEU A CA 1
ATOM 1510 C C . LEU A 1 193 ? -12.768 -10.278 -9.222 1.00 63.59 193 LEU A C 1
ATOM 1512 O O . LEU A 1 193 ? -13.546 -10.574 -10.121 1.00 63.59 193 LEU A O 1
ATOM 1516 N N . SER A 1 194 ? -12.683 -9.037 -8.727 1.00 56.62 194 SER A N 1
ATOM 1517 C CA . SER A 1 194 ? -13.430 -7.869 -9.236 1.00 56.62 194 SER A CA 1
ATOM 1518 C C . SER A 1 194 ? -12.630 -7.010 -10.234 1.00 56.62 194 SER A C 1
ATOM 1520 O O . SER A 1 194 ? -13.117 -5.992 -10.713 1.00 56.62 194 SER A O 1
ATOM 1522 N N . GLY A 1 195 ? -11.392 -7.398 -10.549 1.00 41.16 195 GLY A N 1
ATOM 1523 C CA . GLY A 1 195 ? -10.456 -6.660 -11.397 1.00 41.16 195 GLY A CA 1
ATOM 1524 C C . GLY A 1 195 ? -9.626 -5.513 -10.764 1.00 41.16 195 GLY A C 1
ATOM 1525 O O . GLY A 1 195 ? -10.052 -4.364 -10.725 1.00 41.16 195 GLY A O 1
ATOM 1526 N N . LYS A 1 196 ? -8.312 -5.792 -10.640 1.00 37.72 196 LYS A N 1
ATOM 1527 C CA . LYS A 1 196 ? -7.143 -4.967 -11.067 1.00 37.72 196 LYS A CA 1
ATOM 1528 C C . LYS A 1 196 ? -6.334 -4.184 -9.968 1.00 37.72 196 LYS A C 1
ATOM 1530 O O . LYS A 1 196 ? -6.941 -3.542 -9.129 1.00 37.72 196 LYS A O 1
ATOM 1535 N N . CYS A 1 197 ? -4.978 -4.028 -9.970 1.00 43.22 197 CYS A N 1
ATOM 1536 C CA . CYS A 1 197 ? -3.842 -4.949 -10.337 1.00 43.22 197 CYS A CA 1
ATOM 1537 C C . CYS A 1 197 ? -2.199 -4.873 -9.997 1.00 43.22 197 CYS A C 1
ATOM 1539 O O . CYS A 1 197 ? -2.196 -6.143 -10.094 1.00 43.22 197 CYS A O 1
ATOM 1541 N N . GLY A 1 198 ? -0.571 -3.324 -9.415 1.00 44.06 198 GLY A N 1
ATOM 1542 C CA . GLY A 1 198 ? 0.895 -3.053 -8.952 1.00 44.06 198 GLY A CA 1
ATOM 1543 C C . GLY A 1 198 ? 1.277 -1.556 -9.028 1.00 44.06 198 GLY A C 1
ATOM 1544 O O . GLY A 1 198 ? 0.307 -0.832 -9.069 1.00 44.06 198 GLY A O 1
ATOM 1545 N N . SER A 1 199 ? 2.521 -0.991 -9.014 1.00 42.22 199 SER A N 1
ATOM 1546 C CA . SER A 1 199 ? 3.899 -1.531 -8.797 1.00 42.22 199 SER A CA 1
ATOM 1547 C C . SER A 1 199 ? 5.015 -0.578 -8.299 1.00 42.22 199 SER A C 1
ATOM 1549 O O . SER A 1 199 ? 4.927 0.624 -8.511 1.00 42.22 199 SER A O 1
ATOM 1551 N N . THR A 1 200 ? 6.057 -1.128 -7.622 1.00 41.75 200 THR A N 1
ATOM 1552 C CA . THR A 1 200 ? 7.061 -0.379 -6.802 1.00 41.75 200 THR A CA 1
ATOM 1553 C C . THR A 1 200 ? 8.446 -1.025 -6.483 1.00 41.75 200 THR A C 1
ATOM 1555 O O . THR A 1 200 ? 9.283 -0.369 -5.863 1.00 41.75 200 THR A O 1
ATOM 1558 N N . THR A 1 201 ? 8.749 -2.299 -6.798 1.00 45.72 201 THR A N 1
ATOM 1559 C CA . THR A 1 201 ? 10.029 -2.930 -6.338 1.00 45.72 201 THR A CA 1
ATOM 1560 C C . THR A 1 201 ? 11.264 -2.483 -7.133 1.00 45.72 201 THR A C 1
ATOM 1562 O O . THR A 1 201 ? 12.374 -2.422 -6.603 1.00 45.72 201 THR A O 1
ATOM 1565 N N . ILE A 1 202 ? 11.064 -2.186 -8.415 1.00 52.78 202 ILE A N 1
ATOM 1566 C CA . ILE A 1 202 ? 12.114 -1.978 -9.425 1.00 52.78 202 ILE A CA 1
ATOM 1567 C C . ILE A 1 202 ? 12.912 -0.692 -9.165 1.00 52.78 202 ILE A C 1
ATOM 1569 O O . ILE A 1 202 ? 14.092 -0.596 -9.486 1.00 52.78 202 ILE A O 1
ATOM 1573 N N . ASP A 1 203 ? 12.282 0.293 -8.542 1.00 56.38 203 ASP A N 1
ATOM 1574 C CA . ASP A 1 203 ? 12.812 1.644 -8.342 1.00 56.38 203 ASP A CA 1
ATOM 1575 C C . ASP A 1 203 ? 14.031 1.651 -7.413 1.00 56.38 203 ASP A C 1
ATOM 1577 O O . ASP A 1 203 ? 14.989 2.393 -7.616 1.00 56.38 203 ASP A O 1
ATOM 1581 N N . ARG A 1 204 ? 14.065 0.717 -6.457 1.00 59.25 204 ARG A N 1
ATOM 1582 C CA . ARG A 1 204 ? 15.238 0.476 -5.607 1.00 59.25 204 ARG A CA 1
ATOM 1583 C C . ARG A 1 204 ? 16.401 -0.160 -6.378 1.00 59.25 204 ARG A C 1
ATOM 1585 O O . ARG A 1 204 ? 17.555 0.069 -6.032 1.00 59.25 204 ARG A O 1
ATOM 1592 N N . ALA A 1 205 ? 16.104 -0.945 -7.414 1.00 62.47 205 ALA A N 1
ATOM 1593 C CA . ALA A 1 205 ? 17.111 -1.555 -8.278 1.00 62.47 205 ALA A CA 1
ATOM 1594 C C . ALA A 1 205 ? 17.708 -0.520 -9.252 1.00 62.47 205 ALA A C 1
ATOM 1596 O O . ALA A 1 205 ? 18.917 -0.520 -9.465 1.00 62.47 205 ALA A O 1
ATOM 1597 N N . LEU A 1 206 ? 16.893 0.422 -9.754 1.00 75.94 206 LEU A N 1
ATOM 1598 C CA . LEU A 1 206 ? 17.387 1.583 -10.505 1.00 75.94 206 LEU A CA 1
ATOM 1599 C C . LEU A 1 206 ? 18.423 2.366 -9.699 1.00 75.94 206 LEU A C 1
ATOM 1601 O O . LEU A 1 206 ? 19.516 2.595 -10.199 1.00 75.94 206 LEU A O 1
ATOM 1605 N N . HIS A 1 207 ? 18.091 2.780 -8.472 1.00 69.94 207 HIS A N 1
ATOM 1606 C CA . HIS A 1 207 ? 18.990 3.618 -7.671 1.00 69.94 207 HIS A CA 1
ATOM 1607 C C . HIS A 1 207 ? 20.371 2.972 -7.488 1.00 69.94 207 HIS A C 1
ATOM 1609 O O . HIS A 1 207 ? 21.375 3.637 -7.731 1.00 69.94 207 HIS A O 1
ATOM 1615 N N . ARG A 1 208 ? 20.414 1.661 -7.203 1.00 72.69 208 ARG A N 1
ATOM 1616 C CA . ARG A 1 208 ? 21.663 0.886 -7.120 1.00 72.69 208 ARG A CA 1
ATOM 1617 C C . ARG A 1 208 ? 22.460 0.927 -8.437 1.00 72.69 208 ARG A C 1
ATOM 1619 O O . ARG A 1 208 ? 23.643 1.243 -8.403 1.00 72.69 208 ARG A O 1
ATOM 1626 N N . LEU A 1 209 ? 21.820 0.745 -9.600 1.00 78.62 209 LEU A N 1
ATOM 1627 C CA . LEU A 1 209 ? 22.484 0.862 -10.915 1.00 78.62 209 LEU A CA 1
ATOM 1628 C C . LEU A 1 209 ? 23.084 2.257 -11.167 1.00 78.62 209 LEU A C 1
ATOM 1630 O O . LEU A 1 209 ? 24.129 2.390 -11.802 1.00 78.62 209 LEU A O 1
ATOM 1634 N N . MET A 1 210 ? 22.412 3.316 -10.712 1.00 83.69 210 MET A N 1
ATOM 1635 C CA . MET A 1 210 ? 22.911 4.686 -10.869 1.00 83.69 210 MET A CA 1
ATOM 1636 C C . MET A 1 210 ? 24.089 4.976 -9.928 1.00 83.69 210 MET A C 1
ATOM 1638 O O . MET A 1 210 ? 25.006 5.710 -10.294 1.00 83.69 210 MET A O 1
ATOM 1642 N N . GLU A 1 211 ? 24.086 4.378 -8.738 1.00 81.12 211 GLU A N 1
ATOM 1643 C CA . GLU A 1 211 ? 25.179 4.455 -7.765 1.00 81.12 211 GLU A CA 1
ATOM 1644 C C . GLU A 1 211 ? 26.405 3.668 -8.253 1.00 81.12 211 GLU A C 1
ATOM 1646 O O . GLU A 1 211 ? 27.516 4.189 -8.192 1.00 81.12 211 GLU A O 1
ATOM 1651 N N . GLU A 1 212 ? 26.211 2.496 -8.866 1.00 79.94 212 GLU A N 1
ATOM 1652 C CA . GLU A 1 212 ? 27.265 1.730 -9.551 1.00 79.94 212 GLU A CA 1
ATOM 1653 C C . GLU A 1 212 ? 27.888 2.496 -10.733 1.00 79.94 212 GLU A C 1
ATOM 1655 O O . GLU A 1 212 ? 29.103 2.461 -10.921 1.00 79.94 212 GLU A O 1
ATOM 1660 N N . ARG A 1 213 ? 27.076 3.203 -11.535 1.00 83.75 213 ARG A N 1
ATOM 1661 C CA . ARG A 1 213 ? 27.534 3.884 -12.766 1.00 83.75 213 ARG A CA 1
ATOM 1662 C C . ARG A 1 213 ? 28.166 5.247 -12.553 1.00 83.75 213 ARG A C 1
ATOM 1664 O O . ARG A 1 213 ? 29.062 5.624 -13.305 1.00 83.75 213 ARG A O 1
ATOM 1671 N N . PHE A 1 214 ? 27.666 6.006 -11.583 1.00 81.69 214 PHE A N 1
ATOM 1672 C CA . PHE A 1 214 ? 28.011 7.420 -11.422 1.00 81.69 214 PHE A CA 1
ATOM 1673 C C . PHE A 1 214 ? 28.530 7.755 -10.020 1.00 81.69 214 PHE A C 1
ATOM 1675 O O . PHE A 1 214 ? 28.945 8.891 -9.784 1.00 81.69 214 PHE A O 1
ATOM 1682 N N . GLY A 1 215 ? 28.527 6.792 -9.091 1.00 82.38 215 GLY A N 1
ATOM 1683 C CA . GLY A 1 215 ? 29.086 6.935 -7.750 1.00 82.38 215 GLY A CA 1
ATOM 1684 C C . GLY A 1 215 ? 28.585 8.191 -7.042 1.00 82.38 215 GLY A C 1
ATOM 1685 O O . GLY A 1 215 ? 27.383 8.463 -6.981 1.00 82.38 215 GLY A O 1
ATOM 1686 N N . SER A 1 216 ? 29.528 9.003 -6.560 1.00 81.44 216 SER A N 1
ATOM 1687 C CA . SER A 1 216 ? 29.241 10.268 -5.878 1.00 81.44 216 SER A CA 1
ATOM 1688 C C . SER A 1 216 ? 28.451 11.270 -6.724 1.00 81.44 216 SER A C 1
ATOM 1690 O O . SER A 1 216 ? 27.678 12.035 -6.154 1.00 81.44 216 SER A O 1
ATOM 1692 N N . ALA A 1 217 ? 28.556 11.250 -8.060 1.00 81.31 217 ALA A N 1
ATOM 1693 C CA . ALA A 1 217 ? 27.809 12.169 -8.920 1.00 81.31 217 ALA A CA 1
ATOM 1694 C C . ALA A 1 217 ? 26.289 11.915 -8.888 1.00 81.31 217 ALA A C 1
ATOM 1696 O O . ALA A 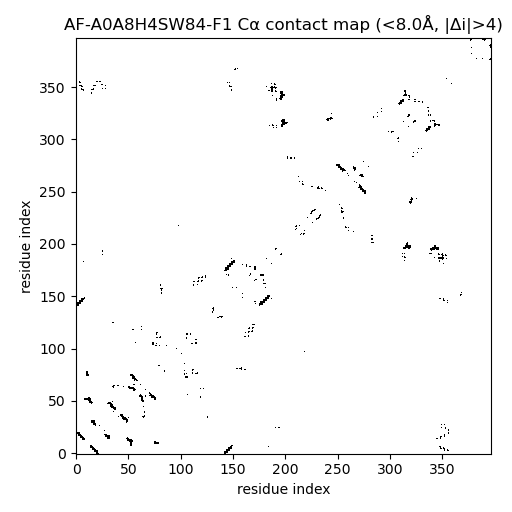1 217 ? 25.525 12.862 -9.087 1.00 81.31 217 ALA A O 1
ATOM 1697 N N . PHE A 1 218 ? 25.854 10.679 -8.603 1.00 82.88 218 PHE A N 1
ATOM 1698 C CA . PHE A 1 218 ? 24.447 10.338 -8.360 1.00 82.88 218 PHE A CA 1
ATOM 1699 C C . PHE A 1 218 ? 24.106 10.272 -6.866 1.00 82.88 218 PHE A C 1
ATOM 1701 O O . PHE A 1 218 ? 23.058 10.780 -6.449 1.00 82.88 218 PHE A O 1
ATOM 1708 N N . SER A 1 219 ? 24.956 9.659 -6.033 1.00 81.25 219 SER A N 1
ATOM 1709 C CA . SER A 1 219 ? 24.642 9.476 -4.611 1.00 81.25 219 SER A CA 1
ATOM 1710 C C . SER A 1 219 ? 24.510 10.822 -3.887 1.00 81.25 219 SER A C 1
ATOM 1712 O O . SER A 1 219 ? 23.559 10.991 -3.123 1.00 81.25 219 SER A O 1
ATOM 1714 N N . SER A 1 220 ? 25.317 11.832 -4.250 1.00 81.56 220 SER A N 1
ATOM 1715 C CA . SER A 1 220 ? 25.238 13.192 -3.697 1.00 81.56 220 SER A CA 1
ATOM 1716 C C . SER A 1 220 ? 24.109 14.069 -4.269 1.00 81.56 220 SER A C 1
ATOM 1718 O O . SER A 1 220 ? 24.048 15.258 -3.942 1.00 81.56 220 SER A O 1
ATOM 1720 N N . LEU A 1 221 ? 23.252 13.565 -5.165 1.00 79.38 221 LEU A N 1
ATOM 1721 C CA . LEU A 1 221 ? 22.074 14.322 -5.604 1.00 79.38 221 LEU A CA 1
ATOM 1722 C C . LEU A 1 221 ? 21.042 14.421 -4.465 1.00 79.38 221 LEU A C 1
ATOM 1724 O O . LEU A 1 221 ? 20.779 13.417 -3.804 1.00 79.38 221 LEU A O 1
ATOM 1728 N N . PRO A 1 222 ? 20.397 15.587 -4.268 1.00 77.06 222 PRO A N 1
ATOM 1729 C CA . PRO A 1 222 ? 19.301 15.723 -3.313 1.00 77.06 222 PRO A CA 1
ATOM 1730 C C . PRO A 1 222 ? 18.071 14.916 -3.761 1.00 77.06 222 PRO A C 1
ATOM 1732 O O . PRO A 1 222 ? 17.862 14.680 -4.959 1.00 77.06 222 PRO A O 1
ATOM 1735 N N . SER A 1 223 ? 17.240 14.511 -2.798 1.00 65.06 223 SER A N 1
ATOM 1736 C CA . SER A 1 223 ? 16.058 13.660 -3.017 1.00 65.06 223 SER A CA 1
ATOM 1737 C C . SER A 1 223 ? 15.091 14.237 -4.060 1.00 65.06 223 SER A C 1
ATOM 1739 O O . SER A 1 223 ? 14.549 13.519 -4.892 1.00 65.06 223 SER A O 1
ATOM 1741 N N . GLU A 1 224 ? 14.996 15.559 -4.110 1.00 70.56 224 GLU A N 1
ATOM 1742 C CA . GLU A 1 224 ? 14.171 16.391 -4.977 1.00 70.56 224 GLU A CA 1
ATOM 1743 C C . GLU A 1 224 ? 14.585 16.330 -6.460 1.00 70.56 224 GLU A C 1
ATOM 1745 O O . GLU A 1 224 ? 13.926 16.923 -7.313 1.00 70.56 224 GLU A O 1
ATOM 1750 N N . LYS A 1 225 ? 15.680 15.625 -6.783 1.00 68.75 225 LYS A N 1
ATOM 1751 C CA . LYS A 1 225 ? 16.157 15.393 -8.157 1.00 68.75 225 LYS A CA 1
ATOM 1752 C C . LYS A 1 225 ? 16.163 13.927 -8.592 1.00 68.75 225 LYS A C 1
ATOM 1754 O O . LYS A 1 225 ? 16.173 13.693 -9.795 1.00 68.75 225 LYS A O 1
ATOM 1759 N N . LYS A 1 226 ? 16.150 12.969 -7.656 1.00 71.06 226 LYS A N 1
ATOM 1760 C CA . LYS A 1 226 ? 16.193 11.522 -7.957 1.00 71.06 226 LYS A CA 1
ATOM 1761 C C . LYS A 1 226 ? 15.081 10.677 -7.322 1.00 71.06 226 LYS A C 1
ATOM 1763 O O . LYS A 1 226 ? 14.957 9.515 -7.663 1.00 71.06 226 LYS A O 1
ATOM 1768 N N . GLY A 1 227 ? 14.292 11.219 -6.396 1.00 52.25 227 GLY A N 1
ATOM 1769 C CA . GLY A 1 227 ? 13.228 10.502 -5.686 1.00 52.25 227 GLY A CA 1
ATOM 1770 C C . GLY A 1 227 ? 11.911 10.401 -6.463 1.00 52.25 227 GLY A C 1
ATOM 1771 O O . GLY A 1 227 ? 11.771 10.933 -7.567 1.00 52.25 227 GLY A O 1
ATOM 1772 N N . GLY A 1 228 ? 10.920 9.723 -5.876 1.00 51.69 228 GLY A N 1
ATOM 1773 C CA . GLY A 1 228 ? 9.582 9.575 -6.464 1.00 51.69 228 GLY A CA 1
ATOM 1774 C C . GLY A 1 228 ? 8.914 10.920 -6.785 1.00 51.69 228 GLY A C 1
ATOM 1775 O O . GLY A 1 228 ? 9.119 11.905 -6.079 1.00 51.69 228 GLY A O 1
ATOM 1776 N N . GLY A 1 229 ? 8.147 10.969 -7.878 1.00 52.00 229 GLY A N 1
ATOM 1777 C CA . GLY A 1 229 ? 7.494 12.186 -8.378 1.00 52.00 229 GLY A CA 1
ATOM 1778 C C . GLY A 1 229 ? 8.396 13.124 -9.198 1.00 52.00 229 GLY A C 1
ATOM 1779 O O . GLY A 1 229 ? 7.887 14.018 -9.874 1.00 52.00 229 GLY A O 1
ATOM 1780 N N . THR A 1 230 ? 9.721 12.927 -9.202 1.00 69.56 230 THR A N 1
ATOM 1781 C CA . THR A 1 230 ? 10.648 13.694 -10.059 1.00 69.56 230 THR A CA 1
ATOM 1782 C C . THR A 1 230 ? 10.500 13.325 -11.540 1.00 69.56 230 THR A C 1
ATOM 1784 O O . THR A 1 230 ? 10.052 12.228 -11.870 1.00 69.56 230 THR A O 1
ATOM 1787 N N . LYS A 1 231 ? 10.923 14.208 -12.465 1.00 73.19 231 LYS A N 1
ATOM 1788 C CA . LYS A 1 231 ? 10.883 13.917 -13.916 1.00 73.19 231 LYS A CA 1
ATOM 1789 C C . LYS A 1 231 ? 11.637 12.621 -14.254 1.00 73.19 231 LYS A C 1
ATOM 1791 O O . LYS A 1 231 ? 11.080 11.783 -14.956 1.00 73.19 231 LYS A O 1
ATOM 1796 N N . PHE A 1 232 ? 12.822 12.442 -13.664 1.00 77.81 232 PHE A N 1
ATOM 1797 C CA . PHE A 1 232 ? 13.633 11.222 -13.709 1.00 77.81 232 PHE A CA 1
ATOM 1798 C C . PHE A 1 232 ? 12.814 9.966 -13.377 1.00 77.81 232 PHE A C 1
ATOM 1800 O O . PHE A 1 232 ? 12.675 9.071 -14.214 1.00 77.81 232 PHE A O 1
ATOM 1807 N N . MET A 1 233 ? 12.200 9.925 -12.188 1.00 71.19 233 MET A N 1
ATOM 1808 C CA . MET A 1 233 ? 11.403 8.771 -11.771 1.00 71.19 233 MET A CA 1
ATOM 1809 C C . MET A 1 233 ? 10.129 8.605 -12.596 1.00 71.19 233 MET A C 1
ATOM 1811 O O . MET A 1 233 ? 9.786 7.482 -12.934 1.00 71.19 233 MET A O 1
ATOM 1815 N N . ASN A 1 234 ? 9.457 9.680 -13.006 1.00 63.38 234 ASN A N 1
ATOM 1816 C CA . ASN A 1 234 ? 8.233 9.584 -13.811 1.00 63.38 234 ASN A CA 1
ATOM 1817 C C . ASN A 1 234 ? 8.521 9.080 -15.242 1.00 63.38 234 ASN A C 1
ATOM 1819 O O . ASN A 1 234 ? 7.719 8.345 -15.826 1.00 63.38 234 ASN A O 1
ATOM 1823 N N . GLN A 1 235 ? 9.687 9.413 -15.805 1.00 76.00 235 GLN A N 1
ATOM 1824 C CA . GLN A 1 235 ? 10.186 8.805 -17.043 1.00 76.00 235 GLN A CA 1
ATOM 1825 C C . GLN A 1 235 ? 10.550 7.334 -16.834 1.00 76.00 235 GLN A C 1
ATOM 1827 O O . GLN A 1 235 ? 10.256 6.514 -17.704 1.00 76.00 235 GLN A O 1
ATOM 1832 N N . PHE A 1 236 ? 11.113 6.976 -15.678 1.00 73.75 236 PHE A N 1
ATOM 1833 C CA . PHE A 1 236 ? 11.389 5.582 -15.347 1.00 73.75 236 PHE A CA 1
ATOM 1834 C C . PHE A 1 236 ? 10.113 4.760 -15.123 1.00 73.75 236 PHE A C 1
ATOM 1836 O O . PHE A 1 236 ? 10.025 3.653 -15.638 1.00 73.75 236 PHE A O 1
ATOM 1843 N N . GLU A 1 237 ? 9.083 5.301 -14.469 1.00 62.50 237 GLU A N 1
ATOM 1844 C CA . GLU A 1 237 ? 7.744 4.700 -14.379 1.00 62.50 237 GLU A CA 1
ATOM 1845 C C . GLU A 1 237 ? 7.181 4.382 -15.768 1.00 62.50 237 GLU A C 1
ATOM 1847 O O . GLU A 1 237 ? 6.715 3.271 -16.031 1.00 62.50 237 GLU A O 1
ATOM 1852 N N . SER A 1 238 ? 7.294 5.337 -16.695 1.00 65.62 238 SER A N 1
ATOM 1853 C CA . SER A 1 238 ? 6.914 5.134 -18.093 1.00 65.62 238 SER A CA 1
ATOM 1854 C C . SER A 1 238 ? 7.774 4.058 -18.774 1.00 65.62 238 SER A C 1
ATOM 1856 O O . SER A 1 238 ? 7.239 3.188 -19.464 1.00 65.62 238 SER A O 1
ATOM 1858 N N . ALA A 1 239 ? 9.091 4.041 -18.541 1.00 72.44 239 ALA A N 1
ATOM 1859 C CA . ALA A 1 239 ? 9.990 3.017 -19.071 1.00 72.44 239 ALA A CA 1
ATOM 1860 C C . ALA A 1 239 ? 9.659 1.614 -18.529 1.00 72.44 239 ALA A C 1
ATOM 1862 O O . ALA A 1 239 ? 9.520 0.689 -19.326 1.00 72.44 239 ALA A O 1
ATOM 1863 N N . LYS A 1 240 ? 9.448 1.460 -17.211 1.00 66.12 240 LYS A N 1
ATOM 1864 C CA . LYS A 1 240 ? 9.015 0.218 -16.542 1.00 66.12 240 LYS A CA 1
ATOM 1865 C C . LYS A 1 240 ? 7.721 -0.321 -17.145 1.00 66.12 240 LYS A C 1
ATOM 1867 O O . LYS A 1 240 ? 7.678 -1.482 -17.543 1.00 66.12 240 LYS A O 1
ATOM 1872 N N . ARG A 1 241 ? 6.683 0.520 -17.238 1.00 58.16 241 ARG A N 1
ATOM 1873 C CA . ARG A 1 241 ? 5.357 0.147 -17.769 1.00 58.16 241 ARG A CA 1
ATOM 1874 C C . ARG A 1 241 ? 5.396 -0.279 -19.236 1.00 58.16 241 ARG A C 1
ATOM 1876 O O . ARG A 1 241 ? 4.593 -1.104 -19.651 1.00 58.16 241 ARG A O 1
ATOM 1883 N N . ASN A 1 242 ? 6.344 0.250 -20.011 1.00 62.66 242 ASN A N 1
ATOM 1884 C CA . ASN A 1 242 ? 6.546 -0.107 -21.416 1.00 62.66 242 ASN A CA 1
ATOM 1885 C C . ASN A 1 242 ? 7.638 -1.180 -21.637 1.00 62.66 242 ASN A C 1
ATOM 1887 O O . ASN A 1 242 ? 7.885 -1.582 -22.781 1.00 62.66 242 ASN A O 1
ATOM 1891 N N . PHE A 1 243 ? 8.306 -1.663 -20.583 1.00 66.62 243 PHE A N 1
ATOM 1892 C CA . PHE A 1 243 ? 9.368 -2.662 -20.693 1.00 66.62 243 PHE A CA 1
ATOM 1893 C C . PHE A 1 243 ? 8.775 -4.057 -20.933 1.00 66.62 243 PHE A C 1
ATOM 1895 O O . PHE A 1 243 ? 7.919 -4.517 -20.187 1.00 66.62 243 PHE A O 1
ATOM 1902 N N . GLY A 1 244 ? 9.226 -4.735 -21.992 1.00 58.66 244 GLY A N 1
ATOM 1903 C CA . GLY A 1 244 ? 8.668 -6.018 -22.444 1.00 58.66 244 GLY A CA 1
ATOM 1904 C C . GLY A 1 244 ? 7.637 -5.916 -23.577 1.00 58.66 244 GLY A C 1
ATOM 1905 O O . GLY A 1 244 ? 7.398 -6.915 -24.249 1.00 58.66 244 GLY A O 1
ATOM 1906 N N . VAL A 1 245 ? 7.108 -4.720 -23.881 1.00 61.94 245 VAL A N 1
ATOM 1907 C CA . VAL A 1 245 ? 6.153 -4.489 -24.996 1.00 61.94 245 VAL A CA 1
ATOM 1908 C C . VAL A 1 245 ? 6.785 -4.731 -26.380 1.00 61.94 245 VAL A C 1
ATOM 1910 O O . VAL A 1 245 ? 6.088 -4.980 -27.360 1.00 61.94 245 VAL A O 1
ATOM 1913 N N . SER A 1 246 ? 8.116 -4.675 -26.490 1.00 60.75 246 SER A N 1
ATOM 1914 C CA . SER A 1 246 ? 8.845 -4.929 -27.737 1.00 60.75 246 SER A CA 1
ATOM 1915 C C . SER A 1 246 ? 10.060 -5.818 -27.507 1.00 60.75 246 SER A C 1
ATOM 1917 O O . SER A 1 246 ? 10.815 -5.618 -26.559 1.00 60.75 246 SER A O 1
ATOM 1919 N N . LYS A 1 247 ? 10.286 -6.762 -28.431 1.00 63.59 247 LYS A N 1
ATOM 1920 C CA . LYS A 1 247 ? 11.473 -7.635 -28.457 1.00 63.59 247 LYS A CA 1
ATOM 1921 C C . LYS A 1 247 ? 12.726 -6.950 -29.033 1.00 63.59 247 LYS A C 1
ATOM 1923 O O . LYS A 1 247 ? 13.791 -7.558 -29.041 1.00 63.59 247 LYS A O 1
ATOM 1928 N N . ARG A 1 248 ? 12.624 -5.712 -29.540 1.00 69.25 248 ARG A N 1
ATOM 1929 C CA . ARG A 1 248 ? 13.779 -4.950 -30.053 1.00 69.25 248 ARG A CA 1
ATOM 1930 C C . ARG A 1 248 ? 14.534 -4.282 -28.905 1.00 69.25 248 ARG A C 1
ATOM 1932 O O . ARG A 1 248 ? 13.913 -3.628 -28.070 1.00 69.25 248 ARG A O 1
ATOM 1939 N N . ALA A 1 249 ? 15.863 -4.381 -28.920 1.00 71.31 249 ALA A N 1
ATOM 1940 C CA . ALA A 1 249 ? 16.717 -3.656 -27.988 1.00 71.31 249 ALA A CA 1
ATOM 1941 C C . ALA A 1 249 ? 16.467 -2.139 -28.078 1.00 71.31 249 ALA A C 1
ATOM 1943 O O . ALA A 1 249 ? 16.368 -1.565 -29.165 1.00 71.31 249 ALA A O 1
ATOM 1944 N N . ARG A 1 250 ? 16.358 -1.499 -26.915 1.00 77.38 250 ARG A N 1
ATOM 1945 C CA . ARG A 1 250 ? 16.142 -0.061 -26.731 1.00 77.38 250 ARG A CA 1
ATOM 1946 C C . ARG A 1 250 ? 17.119 0.503 -25.701 1.00 77.38 250 ARG A C 1
ATOM 1948 O O . ARG A 1 250 ? 17.476 -0.181 -24.738 1.00 77.38 250 ARG A O 1
ATOM 1955 N N . LYS A 1 251 ? 17.490 1.768 -25.909 1.00 81.38 251 LYS A N 1
ATOM 1956 C CA . LYS A 1 251 ? 18.034 2.666 -24.887 1.00 81.38 251 LYS A CA 1
ATOM 1957 C C . LYS A 1 251 ? 16.867 3.475 -24.313 1.00 81.38 251 LYS A C 1
ATOM 1959 O O . LYS A 1 251 ? 16.136 4.111 -25.070 1.00 81.38 251 LYS A O 1
ATOM 1964 N N . TYR A 1 252 ? 16.688 3.418 -23.003 1.00 82.38 252 TYR A N 1
ATOM 1965 C CA . TYR A 1 252 ? 15.810 4.282 -22.226 1.00 82.38 252 TYR A CA 1
ATOM 1966 C C . TYR A 1 252 ? 16.641 5.479 -21.764 1.00 82.38 252 TYR A C 1
ATOM 1968 O O . TYR A 1 252 ? 17.772 5.308 -21.309 1.00 82.38 252 TYR A O 1
ATOM 1976 N N . ARG A 1 253 ? 16.093 6.680 -21.942 1.00 83.69 253 ARG A N 1
ATOM 1977 C CA . ARG A 1 253 ? 16.718 7.957 -21.591 1.00 83.69 253 ARG A CA 1
ATOM 1978 C C . ARG A 1 253 ? 15.925 8.577 -20.450 1.00 83.69 253 ARG A C 1
ATOM 1980 O O . ARG A 1 253 ? 14.698 8.643 -20.541 1.00 83.69 253 ARG A O 1
ATOM 1987 N N . LEU A 1 254 ? 16.614 8.960 -19.381 1.00 84.31 254 LEU A N 1
ATOM 1988 C CA . LEU A 1 254 ? 16.022 9.554 -18.182 1.00 84.31 254 LEU A CA 1
ATOM 1989 C C . LEU A 1 254 ? 16.709 10.896 -17.907 1.00 84.31 254 LEU A C 1
ATOM 1991 O 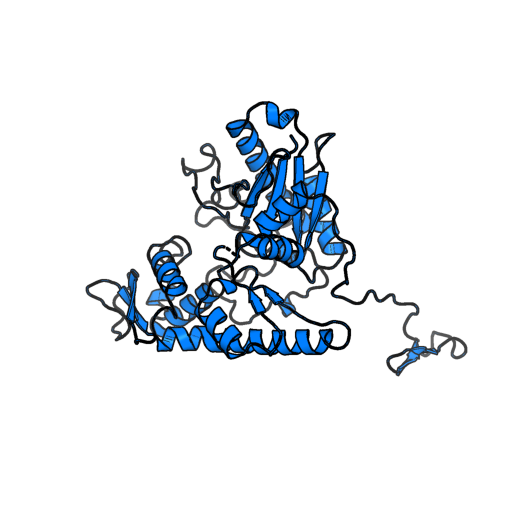O . LEU A 1 254 ? 17.930 10.925 -17.763 1.00 84.31 254 LEU A O 1
ATOM 1995 N N . ASP A 1 255 ? 15.953 11.989 -17.807 1.00 83.44 255 ASP A N 1
ATOM 1996 C CA . ASP A 1 255 ? 16.503 13.314 -17.506 1.00 83.44 255 ASP A CA 1
ATOM 1997 C C . ASP A 1 255 ? 17.105 13.322 -16.093 1.00 83.44 255 ASP A C 1
ATOM 1999 O O . ASP A 1 255 ? 16.368 13.296 -15.102 1.00 83.44 255 ASP A O 1
ATOM 2003 N N . LEU A 1 256 ? 18.432 13.407 -15.972 1.00 83.19 256 LEU A N 1
ATOM 2004 C CA . LEU A 1 256 ? 19.091 13.508 -14.674 1.00 83.19 256 LEU A CA 1
ATOM 2005 C C . LEU A 1 256 ? 20.418 14.256 -14.764 1.00 83.19 256 LEU A C 1
ATOM 2007 O O . LEU A 1 256 ? 21.440 13.716 -15.170 1.00 83.19 256 LEU A O 1
ATOM 2011 N N . ARG A 1 257 ? 20.421 15.505 -14.299 1.00 82.19 257 ARG A N 1
ATOM 2012 C CA . ARG A 1 257 ? 21.593 16.380 -14.366 1.00 82.19 257 ARG A CA 1
ATOM 2013 C C . ARG A 1 257 ? 22.697 15.978 -13.381 1.00 82.19 257 ARG A C 1
ATOM 2015 O O . ARG A 1 257 ? 22.686 16.411 -12.226 1.00 82.19 257 ARG A O 1
ATOM 2022 N N . LEU A 1 258 ? 23.669 15.214 -13.873 1.00 80.00 258 LEU A N 1
ATOM 2023 C CA . LEU A 1 258 ? 24.896 14.832 -13.172 1.00 80.00 258 LEU A CA 1
ATOM 2024 C C . LEU A 1 258 ? 26.014 15.870 -13.396 1.00 80.00 258 LEU A C 1
ATOM 2026 O O . LEU A 1 258 ? 26.032 16.598 -14.392 1.00 80.00 258 LEU A O 1
ATOM 2030 N N . LYS A 1 259 ? 26.969 15.956 -12.462 1.00 76.50 259 LYS A N 1
ATOM 2031 C CA . LYS A 1 259 ? 28.136 16.851 -12.576 1.00 76.50 259 LYS A CA 1
ATOM 2032 C C . LYS A 1 259 ? 29.260 16.186 -13.376 1.00 76.50 259 LYS A C 1
ATOM 2034 O O . LYS A 1 259 ? 30.130 15.562 -12.784 1.00 76.50 259 LYS A O 1
ATOM 2039 N N . ALA A 1 260 ? 29.223 16.354 -14.697 1.00 61.09 260 ALA A N 1
ATOM 2040 C CA . ALA A 1 260 ? 30.293 15.978 -15.630 1.00 61.09 260 ALA A CA 1
ATOM 2041 C C . ALA A 1 260 ? 30.927 14.573 -15.424 1.00 61.09 260 ALA A C 1
ATOM 2043 O O . ALA A 1 260 ? 32.154 14.474 -15.381 1.00 61.09 260 ALA A O 1
ATOM 2044 N N . PRO A 1 261 ? 30.141 13.482 -15.295 1.00 62.06 261 PRO A N 1
ATOM 2045 C CA . PRO A 1 261 ? 30.698 12.140 -15.406 1.00 62.06 261 PRO A CA 1
ATOM 2046 C C . PRO A 1 261 ? 31.051 11.862 -16.874 1.00 62.06 261 PRO A C 1
ATOM 2048 O O . PRO A 1 261 ? 30.175 11.873 -17.738 1.00 62.06 261 PRO A O 1
ATOM 2051 N N . ASP A 1 262 ? 32.326 11.605 -17.148 1.00 69.94 262 ASP A N 1
ATOM 2052 C CA . ASP A 1 262 ? 32.788 11.147 -18.460 1.00 69.94 262 ASP A CA 1
ATOM 2053 C C . ASP A 1 262 ? 32.450 9.650 -18.588 1.00 69.94 262 ASP A C 1
ATOM 2055 O O . ASP A 1 262 ? 33.036 8.808 -17.903 1.00 69.94 262 ASP A O 1
ATOM 2059 N N . SER A 1 263 ? 31.379 9.322 -19.321 1.00 74.25 263 SER A N 1
ATOM 2060 C CA . SER A 1 263 ? 30.742 7.999 -19.262 1.00 74.25 263 SER A CA 1
ATOM 2061 C C . SER A 1 263 ? 29.885 7.698 -20.491 1.00 74.25 263 SER A C 1
ATOM 2063 O O . SER A 1 263 ? 29.010 8.479 -20.851 1.00 74.25 263 SER A O 1
ATOM 2065 N N . GLU A 1 264 ? 30.026 6.498 -21.063 1.00 80.81 264 GLU A N 1
ATOM 2066 C CA . GLU A 1 264 ? 29.155 5.982 -22.141 1.00 80.81 264 GLU A CA 1
ATOM 2067 C C . GLU A 1 264 ? 27.663 5.866 -21.740 1.00 80.81 264 GLU A C 1
ATOM 2069 O O . GLU A 1 264 ? 26.785 5.695 -22.594 1.00 80.81 264 GLU A O 1
ATOM 2074 N N . TRP A 1 265 ? 27.380 5.951 -20.435 1.00 80.31 265 TRP A N 1
ATOM 2075 C CA . TRP A 1 265 ? 26.052 5.852 -19.831 1.00 80.31 265 TRP A CA 1
ATOM 2076 C C . TRP A 1 265 ? 25.410 7.220 -19.544 1.00 80.31 265 TRP A C 1
ATOM 2078 O O . TRP A 1 265 ? 24.276 7.255 -19.062 1.00 80.31 265 TRP A O 1
ATOM 2088 N N . TYR A 1 266 ? 26.094 8.334 -19.834 1.00 83.38 266 TYR A N 1
ATOM 2089 C CA . TYR A 1 266 ? 25.583 9.693 -19.632 1.00 83.38 266 TYR A CA 1
ATOM 2090 C C . TYR A 1 266 ? 25.712 10.545 -20.898 1.00 83.38 266 TYR A C 1
ATOM 2092 O O . TYR A 1 266 ? 26.795 10.718 -21.448 1.00 83.38 266 TYR A O 1
ATOM 2100 N N . ASP A 1 267 ? 24.596 11.112 -21.342 1.00 82.69 267 ASP A N 1
ATOM 2101 C CA . ASP A 1 267 ? 24.540 12.060 -22.449 1.00 82.69 267 ASP A CA 1
ATOM 2102 C C . ASP A 1 267 ? 24.673 13.484 -21.881 1.00 82.69 267 ASP A C 1
ATOM 2104 O O . ASP A 1 267 ? 23.714 14.065 -21.362 1.00 82.69 267 ASP A O 1
ATOM 2108 N N . GLY A 1 268 ? 25.898 14.018 -21.901 1.00 75.69 268 GLY A N 1
ATOM 2109 C CA . GLY A 1 268 ? 26.242 15.294 -21.265 1.00 75.69 268 GLY A CA 1
ATOM 2110 C C . GLY A 1 268 ? 25.568 16.519 -21.889 1.00 75.69 268 GLY A C 1
ATOM 2111 O O . GLY A 1 268 ? 25.271 17.475 -21.167 1.00 75.69 268 GLY A O 1
ATOM 2112 N N . ASP A 1 269 ? 25.272 16.470 -23.190 1.00 80.00 269 ASP A N 1
ATOM 2113 C CA . ASP A 1 269 ? 24.621 17.563 -23.918 1.00 80.00 269 ASP A CA 1
ATOM 2114 C C . ASP A 1 269 ? 23.143 17.677 -23.515 1.00 80.00 269 ASP A C 1
ATOM 2116 O O . ASP A 1 269 ? 22.657 18.760 -23.180 1.00 80.00 269 ASP A O 1
ATOM 2120 N N . TYR A 1 270 ? 22.435 16.543 -23.455 1.00 80.06 270 TYR A N 1
ATOM 2121 C CA . TYR A 1 270 ? 21.014 16.495 -23.084 1.00 80.06 270 TYR A CA 1
ATOM 2122 C C . TYR A 1 270 ? 20.773 16.346 -21.572 1.00 80.06 270 TYR A C 1
ATOM 2124 O O . TYR A 1 270 ? 19.661 16.579 -21.103 1.00 80.06 270 TYR A O 1
ATOM 2132 N N . ASN A 1 271 ? 21.822 16.066 -20.789 1.00 82.19 271 ASN A N 1
ATOM 2133 C CA . ASN A 1 271 ? 21.768 15.775 -19.349 1.00 82.19 271 ASN A CA 1
ATOM 2134 C C . ASN A 1 271 ? 20.901 14.529 -19.044 1.00 82.19 271 ASN A C 1
ATOM 2136 O O . ASN A 1 271 ? 20.145 14.502 -18.068 1.00 82.19 271 ASN A O 1
ATOM 2140 N N . GLU A 1 272 ? 21.002 13.501 -19.893 1.00 83.19 272 GLU A N 1
ATOM 2141 C CA . GLU A 1 272 ? 20.246 12.246 -19.787 1.00 83.19 272 GLU A CA 1
ATOM 2142 C C . GLU A 1 272 ? 21.132 11.089 -19.310 1.00 83.19 272 GLU A C 1
ATOM 2144 O O . GLU A 1 272 ? 22.244 10.895 -19.797 1.00 83.19 272 GLU A O 1
ATOM 2149 N N . VAL A 1 273 ? 20.606 10.236 -18.433 1.00 84.62 273 VAL A N 1
ATOM 2150 C CA . VAL A 1 273 ? 21.183 8.911 -18.184 1.00 84.62 273 VAL A CA 1
ATOM 2151 C C . VAL A 1 273 ? 20.618 7.897 -19.176 1.00 84.62 273 VAL A C 1
ATOM 2153 O O . VAL A 1 273 ? 19.410 7.844 -19.423 1.00 84.62 273 VAL A O 1
ATOM 2156 N N . ILE A 1 274 ? 21.505 7.055 -19.706 1.00 86.38 274 ILE A N 1
ATOM 2157 C CA . ILE A 1 274 ? 21.202 5.970 -20.635 1.00 86.38 274 ILE A CA 1
ATOM 2158 C C . ILE A 1 274 ? 21.116 4.642 -19.872 1.00 86.38 274 ILE A C 1
ATOM 2160 O O . ILE A 1 274 ? 22.070 4.205 -19.226 1.00 86.38 274 ILE A O 1
ATOM 2164 N N . ILE A 1 275 ? 19.986 3.951 -20.022 1.00 83.06 275 ILE A N 1
ATOM 2165 C CA . ILE A 1 275 ? 19.771 2.585 -19.530 1.00 83.06 275 ILE A CA 1
ATOM 2166 C C . ILE A 1 275 ? 19.399 1.694 -20.716 1.00 83.06 275 ILE A C 1
ATOM 2168 O O . ILE A 1 275 ? 18.478 1.990 -21.475 1.00 83.06 275 ILE A O 1
ATOM 2172 N N . THR A 1 276 ? 20.120 0.602 -20.922 1.00 86.25 276 THR A N 1
ATOM 2173 C CA . THR A 1 276 ? 19.871 -0.354 -22.004 1.00 86.25 276 THR A CA 1
ATOM 2174 C C . THR A 1 276 ? 18.880 -1.442 -21.597 1.00 86.25 276 THR A C 1
ATOM 2176 O O . THR A 1 276 ? 18.483 -1.599 -20.443 1.00 86.25 276 THR A O 1
ATOM 2179 N N . THR A 1 277 ? 18.470 -2.231 -22.587 1.00 82.00 277 THR A N 1
ATOM 2180 C CA . THR A 1 277 ? 17.606 -3.399 -22.386 1.00 82.00 277 THR A CA 1
ATOM 2181 C C . THR A 1 277 ? 18.272 -4.506 -21.564 1.00 82.00 277 THR A C 1
ATOM 2183 O O . THR A 1 277 ? 17.550 -5.253 -20.912 1.00 82.00 277 THR A O 1
ATOM 2186 N N . GLU A 1 278 ? 19.606 -4.606 -21.562 1.00 82.44 278 GLU A N 1
ATOM 2187 C CA . GLU A 1 278 ? 20.315 -5.620 -20.768 1.00 82.44 278 GLU A CA 1
ATOM 2188 C C . GLU A 1 278 ? 20.457 -5.191 -19.303 1.00 82.44 278 GLU A C 1
ATOM 2190 O O . GLU A 1 278 ? 20.233 -5.995 -18.405 1.00 82.44 278 GLU A O 1
ATOM 2195 N N . ASP A 1 279 ? 20.665 -3.898 -19.047 1.00 80.38 279 ASP A N 1
ATOM 2196 C CA . ASP A 1 279 ? 20.618 -3.330 -17.691 1.00 80.38 279 ASP A CA 1
ATOM 2197 C C . ASP A 1 279 ? 19.241 -3.553 -17.046 1.00 80.38 279 ASP A C 1
ATOM 2199 O O . ASP A 1 279 ? 19.112 -4.010 -15.914 1.00 80.38 279 ASP A O 1
ATOM 2203 N N . MET A 1 280 ? 18.171 -3.310 -17.810 1.00 81.00 280 MET A N 1
ATOM 2204 C CA . MET A 1 280 ? 16.806 -3.599 -17.364 1.00 81.00 280 MET A CA 1
ATOM 2205 C C . MET A 1 280 ? 16.547 -5.103 -17.159 1.00 81.00 280 MET A C 1
ATOM 2207 O O . MET A 1 280 ? 15.588 -5.458 -16.482 1.00 81.00 280 MET A O 1
ATOM 2211 N N . ARG A 1 281 ? 17.376 -6.006 -17.701 1.00 84.38 281 ARG A N 1
ATOM 2212 C CA . ARG A 1 281 ? 17.301 -7.447 -17.403 1.00 84.38 281 ARG A CA 1
ATOM 2213 C C . ARG A 1 281 ? 18.070 -7.797 -16.139 1.00 84.38 281 ARG A C 1
ATOM 2215 O O . ARG A 1 281 ? 17.506 -8.479 -15.287 1.00 84.38 281 ARG A O 1
ATOM 2222 N N . SER A 1 282 ? 19.303 -7.312 -15.982 1.00 83.00 282 SER A N 1
ATOM 2223 C CA . SER A 1 282 ? 20.138 -7.609 -14.809 1.00 83.00 282 SER A CA 1
ATOM 2224 C C . SER A 1 282 ? 19.495 -7.139 -13.499 1.00 83.00 282 SER A C 1
ATOM 2226 O O . SER A 1 282 ? 19.608 -7.831 -12.490 1.00 83.00 282 SER A O 1
ATOM 2228 N N . LEU A 1 283 ? 18.730 -6.041 -13.528 1.00 77.56 283 LEU A N 1
ATOM 2229 C CA . LEU A 1 283 ? 17.954 -5.561 -12.379 1.00 77.56 283 LEU A CA 1
ATOM 2230 C C . LEU A 1 283 ? 16.705 -6.400 -12.049 1.00 77.56 283 LEU A C 1
ATOM 2232 O O . LEU A 1 283 ? 16.293 -6.441 -10.890 1.00 77.56 283 LEU A O 1
ATOM 2236 N N . PHE A 1 284 ? 16.075 -7.051 -13.033 1.00 77.44 284 PHE A N 1
ATOM 2237 C CA . PHE A 1 284 ? 14.804 -7.767 -12.838 1.00 77.44 284 PHE A CA 1
ATOM 2238 C C . PHE A 1 284 ? 15.006 -9.273 -12.623 1.00 77.44 284 PHE A C 1
ATOM 2240 O O . PHE A 1 284 ? 14.361 -9.854 -11.751 1.00 77.44 284 PHE A O 1
ATOM 2247 N N . ASP A 1 285 ? 15.886 -9.921 -13.392 1.00 83.88 285 ASP A N 1
ATOM 2248 C CA . ASP A 1 285 ? 16.040 -11.384 -13.397 1.00 83.88 285 ASP A CA 1
ATOM 2249 C C . ASP A 1 285 ? 16.360 -11.999 -12.015 1.00 83.88 285 ASP A C 1
ATOM 2251 O O . ASP A 1 285 ? 15.780 -13.044 -11.709 1.00 83.88 285 ASP A O 1
ATOM 2255 N N . PRO A 1 286 ? 17.206 -11.404 -11.144 1.00 79.00 286 PRO A N 1
ATOM 2256 C CA . PRO A 1 286 ? 17.429 -11.922 -9.791 1.00 79.00 286 PRO A CA 1
ATOM 2257 C C . PRO A 1 286 ? 16.157 -11.909 -8.931 1.00 79.00 286 PRO A C 1
ATOM 2259 O O . PRO A 1 286 ? 15.874 -12.881 -8.232 1.00 79.00 286 PRO A O 1
ATOM 2262 N N . VAL A 1 287 ? 15.360 -10.839 -9.024 1.00 74.25 287 VAL A N 1
ATOM 2263 C CA . VAL A 1 287 ? 14.112 -10.663 -8.259 1.00 74.25 287 VAL A CA 1
ATOM 2264 C C . VAL A 1 287 ? 13.029 -11.620 -8.765 1.00 74.25 287 VAL A C 1
ATOM 2266 O O . VAL A 1 287 ? 12.353 -12.274 -7.974 1.00 74.25 287 VAL A O 1
ATOM 2269 N N . VAL A 1 288 ? 12.898 -11.757 -10.088 1.00 80.44 288 VAL A N 1
ATOM 2270 C CA . VAL A 1 288 ? 11.961 -12.695 -10.726 1.00 80.44 288 VAL A CA 1
ATOM 2271 C C . VAL A 1 288 ? 12.280 -14.144 -10.336 1.00 80.44 288 VAL A C 1
ATOM 2273 O O . VAL A 1 288 ? 11.369 -14.883 -9.971 1.00 80.44 288 VAL A O 1
ATOM 2276 N N . LYS A 1 289 ? 13.561 -14.545 -10.336 1.00 79.19 289 LYS A N 1
ATOM 2277 C CA . LYS A 1 289 ? 13.991 -15.895 -9.920 1.00 79.19 289 LYS A CA 1
ATOM 2278 C C . LYS A 1 289 ? 13.643 -16.203 -8.461 1.00 79.19 289 LYS A C 1
ATOM 2280 O O . LYS A 1 289 ? 13.184 -17.303 -8.173 1.00 79.19 289 LYS A O 1
ATOM 2285 N N . GLN A 1 290 ? 13.817 -15.239 -7.553 1.00 72.88 290 GLN A N 1
ATOM 2286 C CA . GLN A 1 290 ? 13.432 -15.401 -6.144 1.00 72.88 290 GLN A CA 1
ATOM 2287 C C . GLN A 1 290 ? 11.917 -15.587 -5.979 1.00 72.88 290 GLN A C 1
ATOM 2289 O O . GLN A 1 290 ? 11.484 -16.430 -5.198 1.00 72.88 290 GLN A O 1
ATOM 2294 N N . ILE A 1 291 ? 11.107 -14.844 -6.738 1.00 78.25 291 ILE A N 1
ATOM 2295 C CA . ILE A 1 291 ? 9.642 -14.964 -6.704 1.00 78.25 291 ILE A CA 1
ATOM 2296 C C . ILE A 1 291 ? 9.179 -16.308 -7.260 1.00 78.25 291 ILE A C 1
ATOM 2298 O O . ILE A 1 291 ? 8.332 -16.942 -6.642 1.00 78.25 291 ILE A O 1
ATOM 2302 N N . ILE A 1 292 ? 9.763 -16.769 -8.369 1.00 83.38 292 ILE A N 1
ATOM 2303 C CA . ILE A 1 292 ? 9.491 -18.099 -8.928 1.00 83.38 292 ILE A CA 1
ATOM 2304 C C . ILE A 1 292 ? 9.780 -19.191 -7.889 1.00 83.38 292 ILE A C 1
ATOM 2306 O O . ILE A 1 292 ? 8.883 -19.962 -7.564 1.00 83.38 292 ILE A O 1
ATOM 2310 N N . ALA A 1 293 ? 10.969 -19.193 -7.277 1.00 75.62 293 ALA A N 1
ATOM 2311 C CA . ALA A 1 293 ? 11.331 -20.189 -6.265 1.00 75.62 293 ALA A CA 1
ATOM 2312 C C . ALA A 1 293 ? 10.398 -20.168 -5.033 1.00 75.62 293 ALA A C 1
ATOM 2314 O O . ALA A 1 293 ? 10.086 -21.214 -4.464 1.00 75.62 293 ALA A O 1
ATOM 2315 N N . LEU A 1 294 ? 9.912 -18.987 -4.627 1.00 77.88 294 LEU A N 1
ATOM 2316 C CA . LEU A 1 294 ? 8.908 -18.866 -3.567 1.00 77.88 294 LEU A CA 1
ATOM 2317 C C . LEU A 1 294 ? 7.539 -19.408 -4.004 1.00 77.88 294 LEU A C 1
ATOM 2319 O O . LEU A 1 294 ? 6.892 -20.095 -3.215 1.00 77.88 294 LEU A O 1
ATOM 2323 N N . LEU A 1 295 ? 7.091 -19.132 -5.232 1.00 82.69 295 LEU A N 1
ATOM 2324 C CA . LEU A 1 295 ? 5.830 -19.664 -5.760 1.00 82.69 295 LEU A CA 1
ATOM 2325 C C . LEU A 1 295 ? 5.874 -21.194 -5.864 1.00 82.69 295 LEU A C 1
ATOM 2327 O O . LEU A 1 295 ? 4.935 -21.846 -5.418 1.00 82.69 295 LEU A O 1
ATOM 2331 N N . GLU A 1 296 ? 6.974 -21.773 -6.350 1.00 85.75 296 GLU A N 1
ATOM 2332 C CA . GLU A 1 296 ? 7.190 -23.228 -6.400 1.00 85.75 296 GLU A CA 1
ATOM 2333 C C . GLU A 1 296 ? 7.053 -23.873 -5.012 1.00 85.75 296 GLU A C 1
ATOM 2335 O O . GLU A 1 296 ? 6.322 -24.852 -4.853 1.00 85.75 296 GLU A O 1
ATOM 2340 N N . GLN A 1 297 ? 7.670 -23.281 -3.981 1.00 79.25 297 GLN A N 1
ATOM 2341 C CA . GLN A 1 297 ? 7.538 -23.745 -2.594 1.00 79.25 297 GLN A CA 1
ATOM 2342 C C . GLN A 1 297 ? 6.091 -23.674 -2.079 1.00 79.25 297 GLN A C 1
ATOM 2344 O O . GLN A 1 297 ? 5.614 -24.627 -1.462 1.00 79.25 297 GLN A O 1
ATOM 2349 N N . HIS A 1 298 ? 5.375 -22.574 -2.338 1.00 78.44 298 HIS A N 1
ATOM 2350 C CA . HIS A 1 298 ? 3.988 -22.410 -1.884 1.00 78.44 298 HIS A CA 1
ATOM 2351 C C . HIS A 1 298 ? 3.018 -23.341 -2.624 1.00 78.44 298 HIS A C 1
ATOM 2353 O O . HIS A 1 298 ? 2.113 -23.895 -1.999 1.00 78.44 298 HIS A O 1
ATOM 2359 N N . ILE A 1 299 ? 3.221 -23.563 -3.926 1.00 82.06 299 ILE A N 1
ATOM 2360 C CA . ILE A 1 299 ? 2.437 -24.512 -4.726 1.00 82.06 299 ILE A CA 1
ATOM 2361 C C . ILE A 1 299 ? 2.665 -25.931 -4.206 1.00 82.06 299 ILE A C 1
ATOM 2363 O O . ILE A 1 299 ? 1.699 -26.612 -3.869 1.00 82.06 299 ILE A O 1
ATOM 2367 N N . GLN A 1 300 ? 3.922 -26.356 -4.042 1.00 81.69 300 GLN A N 1
ATOM 2368 C CA . GLN A 1 300 ? 4.250 -27.697 -3.549 1.00 81.69 300 GLN A CA 1
ATOM 2369 C C . GLN A 1 300 ? 3.706 -27.958 -2.133 1.00 81.69 300 GLN A C 1
ATOM 2371 O O . GLN A 1 300 ? 3.280 -29.073 -1.835 1.00 81.69 300 GLN A O 1
ATOM 2376 N N . ALA A 1 301 ? 3.675 -26.936 -1.271 1.00 78.31 301 ALA A N 1
ATOM 2377 C CA . ALA A 1 301 ? 3.100 -27.018 0.074 1.00 78.31 301 ALA A CA 1
ATOM 2378 C C . ALA A 1 301 ? 1.557 -26.986 0.110 1.00 78.31 301 ALA A C 1
ATOM 2380 O O . ALA A 1 301 ? 0.976 -27.306 1.146 1.00 78.31 301 ALA A O 1
ATOM 2381 N N . THR A 1 302 ? 0.895 -26.596 -0.986 1.00 75.06 302 THR A N 1
ATOM 2382 C CA . THR A 1 302 ? -0.574 -26.466 -1.072 1.00 75.06 302 THR A CA 1
ATOM 2383 C C . THR A 1 302 ? -1.217 -27.600 -1.871 1.00 75.06 302 THR A C 1
ATOM 2385 O O . THR A 1 302 ? -2.283 -28.073 -1.486 1.00 75.06 302 THR A O 1
ATOM 2388 N N . MET A 1 303 ? -0.554 -28.096 -2.923 1.00 68.56 303 MET A N 1
ATOM 2389 C CA . MET A 1 303 ? -1.027 -29.185 -3.801 1.00 68.56 303 MET A CA 1
ATOM 2390 C C . MET A 1 303 ? -1.289 -30.518 -3.072 1.00 68.56 303 MET A C 1
ATOM 2392 O O . MET A 1 303 ? -1.938 -31.407 -3.616 1.00 68.56 303 MET A O 1
ATOM 2396 N N . THR A 1 304 ? -0.812 -30.664 -1.834 1.00 66.69 304 THR A N 1
ATOM 2397 C CA . THR A 1 304 ? -1.117 -31.785 -0.930 1.00 66.69 304 THR A CA 1
ATOM 2398 C C . THR A 1 304 ? -2.494 -31.686 -0.260 1.00 66.69 304 THR A C 1
ATOM 2400 O O . THR A 1 304 ? -3.023 -32.704 0.182 1.00 66.69 304 THR A O 1
ATOM 2403 N N . GLU A 1 305 ? -3.079 -30.486 -0.176 1.00 65.81 305 GLU A N 1
ATOM 2404 C CA . GLU A 1 305 ? -4.380 -30.208 0.451 1.00 65.81 305 GLU A CA 1
ATOM 2405 C C . GLU A 1 305 ? -5.427 -29.646 -0.531 1.00 65.81 305 GLU A C 1
ATOM 2407 O O . GLU A 1 305 ? -6.627 -29.771 -0.279 1.00 65.81 305 GLU A O 1
ATOM 2412 N N . SER A 1 306 ? -5.024 -28.954 -1.604 1.00 70.19 306 SER A N 1
ATOM 2413 C CA . SER A 1 306 ? -5.932 -28.236 -2.517 1.00 70.19 306 SER A CA 1
ATOM 2414 C C . SER A 1 306 ? -5.295 -27.935 -3.878 1.00 70.19 306 SER A C 1
ATOM 2416 O O . SER A 1 306 ? -4.098 -27.676 -3.971 1.00 70.19 306 SER A O 1
ATOM 2418 N N . HIS A 1 307 ? -6.115 -27.904 -4.931 1.00 78.88 307 HIS A N 1
ATOM 2419 C CA . HIS A 1 307 ? -5.704 -27.436 -6.257 1.00 78.88 307 HIS A CA 1
ATOM 2420 C C . HIS A 1 307 ? -5.552 -25.903 -6.282 1.00 78.88 307 HIS A C 1
ATOM 2422 O O . HIS A 1 307 ? -6.274 -25.195 -5.578 1.00 78.88 307 HIS A O 1
ATOM 2428 N N . ILE A 1 308 ? -4.637 -25.388 -7.109 1.00 81.69 308 ILE A N 1
ATOM 2429 C CA . ILE A 1 308 ? -4.476 -23.951 -7.372 1.00 81.69 308 ILE A CA 1
ATOM 2430 C C . ILE A 1 308 ? -4.875 -23.696 -8.823 1.00 81.69 308 ILE A C 1
ATOM 2432 O O . ILE A 1 308 ? -4.202 -24.157 -9.735 1.00 81.69 308 ILE A O 1
ATOM 2436 N N . GLU A 1 309 ? -5.956 -22.949 -9.030 1.00 79.12 309 GLU A N 1
ATOM 2437 C CA . GLU A 1 309 ? -6.469 -22.608 -10.368 1.00 79.12 309 GLU A CA 1
ATOM 2438 C C . GLU A 1 309 ? -5.901 -21.275 -10.884 1.00 79.12 309 GLU A C 1
ATOM 2440 O O . GLU A 1 309 ? -5.813 -21.046 -12.088 1.00 79.12 309 GLU A O 1
ATOM 2445 N N . THR A 1 310 ? -5.491 -20.374 -9.984 1.00 76.38 310 THR A N 1
ATOM 2446 C CA . THR A 1 310 ? -5.138 -18.992 -10.338 1.00 76.38 310 THR A CA 1
ATOM 2447 C C . THR A 1 310 ? -4.066 -18.421 -9.410 1.00 76.38 310 THR A C 1
ATOM 2449 O O . THR A 1 310 ? -4.154 -18.552 -8.189 1.00 76.38 310 THR A O 1
ATOM 2452 N N . ILE A 1 311 ? -3.091 -17.711 -9.981 1.00 81.94 311 ILE A N 1
ATOM 2453 C CA . ILE A 1 311 ? -2.125 -16.868 -9.267 1.00 81.94 311 ILE A CA 1
ATOM 2454 C C . ILE A 1 311 ? -2.386 -15.410 -9.654 1.00 81.94 311 ILE A C 1
ATOM 2456 O O . ILE A 1 311 ? -2.074 -14.974 -10.761 1.00 81.94 311 ILE A O 1
ATOM 2460 N N . CYS A 1 312 ? -2.943 -14.641 -8.722 1.00 74.12 312 CYS A N 1
ATOM 2461 C CA . CYS A 1 312 ? -3.171 -13.208 -8.891 1.00 74.12 312 CYS A CA 1
ATOM 2462 C C . CYS A 1 312 ? -1.910 -12.418 -8.517 1.00 74.12 312 CYS A C 1
ATOM 2464 O O . CYS A 1 312 ? -1.434 -12.514 -7.384 1.00 74.12 312 CYS A O 1
ATOM 2466 N N . LEU A 1 313 ? -1.383 -11.600 -9.431 1.00 71.69 313 LEU A N 1
ATOM 2467 C CA . LEU A 1 313 ? -0.245 -10.725 -9.129 1.00 71.69 313 LEU A CA 1
ATOM 2468 C C . LEU A 1 313 ? -0.749 -9.501 -8.349 1.00 71.69 313 LEU A C 1
ATOM 2470 O O . LEU A 1 313 ? -1.468 -8.676 -8.900 1.00 71.69 313 LEU A O 1
ATOM 2474 N N . VAL A 1 314 ? -0.427 -9.411 -7.053 1.00 67.44 314 VAL A N 1
ATOM 2475 C CA . VAL A 1 314 ? -1.080 -8.487 -6.101 1.00 67.44 314 VAL A CA 1
ATOM 2476 C C . VAL A 1 314 ? -0.111 -7.585 -5.345 1.00 67.44 314 VAL A C 1
ATOM 2478 O O . VAL A 1 314 ? 0.908 -8.042 -4.830 1.00 67.44 314 VAL A O 1
ATOM 2481 N N . GLY A 1 315 ? -0.465 -6.297 -5.239 1.00 55.94 315 GLY A N 1
ATOM 2482 C CA . GLY A 1 315 ? 0.427 -5.245 -4.746 1.00 55.94 315 GLY A CA 1
ATOM 2483 C C . GLY A 1 315 ? 1.701 -5.108 -5.591 1.00 55.94 315 GLY A C 1
ATOM 2484 O O . GLY A 1 315 ? 2.048 -5.994 -6.368 1.00 55.94 315 GLY A O 1
ATOM 2485 N N . GLY A 1 316 ? 2.421 -3.993 -5.442 1.00 54.62 316 GLY A N 1
ATOM 2486 C CA . GLY A 1 316 ? 3.818 -3.893 -5.886 1.00 54.62 316 GLY A CA 1
ATOM 2487 C C . GLY A 1 316 ? 4.129 -4.552 -7.245 1.00 54.62 316 GLY A C 1
ATOM 2488 O O . GLY A 1 316 ? 3.431 -4.355 -8.229 1.00 54.62 316 GLY A O 1
ATOM 2489 N N . PHE A 1 317 ? 5.200 -5.333 -7.309 1.00 60.62 317 PHE A N 1
ATOM 2490 C CA . PHE A 1 317 ? 5.906 -5.714 -8.539 1.00 60.62 317 PHE A CA 1
ATOM 2491 C C . PHE A 1 317 ? 5.078 -6.213 -9.762 1.00 60.62 317 PHE A C 1
ATOM 2493 O O . PHE A 1 317 ? 5.566 -6.084 -10.885 1.00 60.62 317 PHE A O 1
ATOM 2500 N N . GLY A 1 318 ? 3.832 -6.685 -9.599 1.00 60.31 318 GLY A N 1
ATOM 2501 C CA . GLY A 1 318 ? 2.947 -7.210 -10.659 1.00 60.31 318 GLY A CA 1
ATOM 2502 C C . GLY A 1 318 ? 2.750 -6.363 -11.934 1.00 60.31 318 GLY A C 1
ATOM 2503 O O . GLY A 1 318 ? 2.478 -6.923 -12.989 1.00 60.31 318 GLY A O 1
ATOM 2504 N N . GLU A 1 319 ? 2.910 -5.030 -11.894 1.00 59.53 319 GLU A N 1
ATOM 2505 C CA . GLU A 1 319 ? 2.586 -4.140 -13.043 1.00 59.53 319 GLU A CA 1
ATOM 2506 C C . GLU A 1 319 ? 3.710 -4.211 -14.086 1.00 59.53 319 GLU A C 1
ATOM 2508 O O . GLU A 1 319 ? 3.610 -3.695 -15.195 1.00 59.53 319 GLU A O 1
ATOM 2513 N N . SER A 1 320 ? 4.801 -4.887 -13.715 1.00 66.75 320 SER A N 1
ATOM 2514 C CA . SER A 1 320 ? 5.862 -5.298 -14.606 1.00 66.75 320 SER A CA 1
ATOM 2515 C C . SER A 1 320 ? 5.345 -6.317 -15.620 1.00 66.75 320 SER A C 1
ATOM 2517 O O . SER A 1 320 ? 5.187 -7.499 -15.314 1.00 66.75 320 SER A O 1
ATOM 2519 N N . LEU A 1 321 ? 5.202 -5.881 -16.872 1.00 70.56 321 LEU A N 1
ATOM 2520 C CA . LEU A 1 321 ? 5.020 -6.792 -18.005 1.00 70.56 321 LEU A CA 1
ATOM 2521 C C . LEU A 1 321 ? 6.195 -7.778 -18.139 1.00 70.56 321 LEU A C 1
ATOM 2523 O O . LEU A 1 321 ? 6.004 -8.888 -18.616 1.00 70.56 321 LEU A O 1
ATOM 2527 N N . TYR A 1 322 ? 7.396 -7.427 -17.664 1.00 76.81 322 TYR A N 1
ATOM 2528 C CA . TYR A 1 322 ? 8.521 -8.365 -17.597 1.00 76.81 322 TYR A CA 1
ATOM 2529 C C . TYR A 1 322 ? 8.286 -9.495 -16.583 1.00 76.81 322 TYR A C 1
ATOM 2531 O O . TYR A 1 322 ? 8.513 -10.653 -16.921 1.00 76.81 322 TYR A O 1
ATOM 2539 N N . LEU A 1 323 ? 7.788 -9.191 -15.376 1.00 78.88 323 LEU A N 1
ATOM 2540 C CA . LEU A 1 323 ? 7.378 -10.218 -14.411 1.00 78.88 323 LEU A CA 1
ATOM 2541 C C . LEU A 1 323 ? 6.221 -11.055 -14.966 1.00 78.88 323 LEU A C 1
ATOM 2543 O O . LEU A 1 323 ? 6.286 -12.275 -14.883 1.00 78.88 323 LEU A O 1
ATOM 2547 N N . LEU A 1 324 ? 5.199 -10.419 -15.552 1.00 76.00 324 LEU A N 1
ATOM 2548 C CA . LEU A 1 324 ? 4.064 -11.126 -16.150 1.00 76.00 324 LEU A CA 1
ATOM 2549 C C . LEU A 1 324 ? 4.533 -12.115 -17.221 1.00 76.00 324 LEU A C 1
ATOM 2551 O O . LEU A 1 324 ? 4.230 -13.296 -17.110 1.00 76.00 324 LEU A O 1
ATOM 2555 N N . ASN A 1 325 ? 5.321 -11.653 -18.197 1.00 79.81 325 ASN A N 1
ATOM 2556 C CA . ASN A 1 325 ? 5.859 -12.503 -19.257 1.00 79.81 325 ASN A CA 1
ATOM 2557 C C . ASN A 1 325 ? 6.678 -13.663 -18.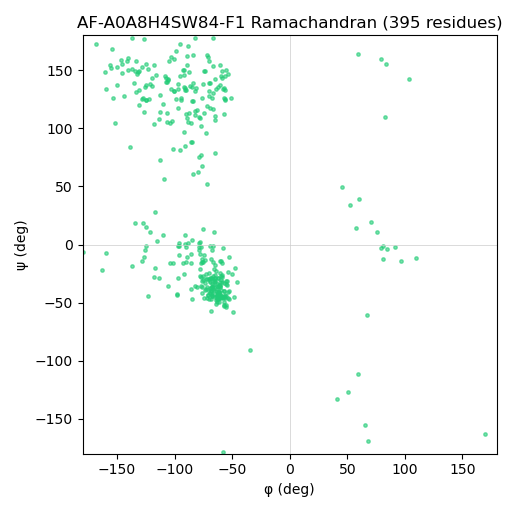670 1.00 79.81 325 ASN A C 1
ATOM 2559 O O . ASN A 1 325 ? 6.483 -14.802 -19.067 1.00 79.81 325 ASN A O 1
ATOM 2563 N N . LYS A 1 326 ? 7.543 -13.405 -17.679 1.00 87.06 326 LYS A N 1
ATOM 2564 C CA . LYS A 1 326 ? 8.366 -14.447 -17.041 1.00 87.06 326 LYS A CA 1
ATOM 2565 C C . LYS A 1 326 ? 7.558 -15.455 -16.222 1.00 87.06 326 LYS A C 1
ATOM 2567 O O . LYS A 1 326 ? 7.939 -16.618 -16.175 1.00 87.06 326 LYS A O 1
ATOM 2572 N N . LEU A 1 327 ? 6.472 -15.030 -15.575 1.00 85.25 327 LEU A N 1
ATOM 2573 C CA . LEU A 1 327 ? 5.570 -15.931 -14.854 1.00 85.25 327 LEU A CA 1
ATOM 2574 C C . LEU A 1 327 ? 4.633 -16.685 -15.802 1.00 85.25 327 LEU A C 1
ATOM 2576 O O . LEU A 1 327 ? 4.258 -17.803 -15.483 1.00 85.25 327 LEU A O 1
ATOM 2580 N N . GLN A 1 328 ? 4.311 -16.129 -16.974 1.00 81.25 328 GLN A N 1
ATOM 2581 C CA . GLN A 1 328 ? 3.633 -16.842 -18.061 1.00 81.25 328 GLN A CA 1
ATOM 2582 C C . GLN A 1 328 ? 4.561 -17.877 -18.721 1.00 81.25 328 GLN A C 1
ATOM 2584 O O . GLN A 1 328 ? 4.143 -19.016 -18.899 1.00 81.25 328 GLN A O 1
ATOM 2589 N N . ASP A 1 329 ? 5.827 -17.528 -18.993 1.00 87.00 329 ASP A N 1
ATOM 2590 C CA . ASP A 1 329 ? 6.870 -18.444 -19.495 1.00 87.00 329 ASP A CA 1
ATOM 2591 C C . ASP A 1 329 ? 7.112 -19.635 -18.537 1.00 87.00 329 ASP A C 1
ATOM 2593 O O . ASP A 1 329 ? 7.470 -20.726 -18.977 1.00 87.00 329 ASP A O 1
ATOM 2597 N N . TRP A 1 330 ? 6.944 -19.420 -17.225 1.00 92.38 330 TRP A N 1
ATOM 2598 C CA . TRP A 1 330 ? 7.130 -20.417 -16.159 1.00 92.38 330 TRP A CA 1
ATOM 2599 C C . TRP A 1 330 ? 5.841 -21.169 -15.764 1.00 92.38 330 TRP A C 1
ATOM 2601 O O . TRP A 1 330 ? 5.922 -22.192 -15.086 1.00 92.38 330 TRP A O 1
ATOM 2611 N N . CYS A 1 331 ? 4.660 -20.674 -16.148 1.00 84.88 331 CYS A N 1
ATOM 2612 C CA . CYS A 1 331 ? 3.395 -21.034 -15.502 1.00 84.88 331 CYS A CA 1
ATOM 2613 C C . CYS A 1 331 ? 3.122 -22.553 -15.487 1.00 84.88 331 CYS A C 1
ATOM 2615 O O . CYS A 1 331 ? 3.062 -23.170 -16.555 1.00 84.88 331 CYS A O 1
ATOM 2617 N N . PRO A 1 332 ? 2.881 -23.165 -14.308 1.00 85.19 332 PRO A N 1
ATOM 2618 C CA . PRO A 1 332 ? 2.490 -24.567 -14.227 1.00 85.19 332 PRO A CA 1
ATOM 2619 C C . PRO A 1 332 ? 1.190 -24.858 -15.001 1.00 85.19 332 PRO A C 1
ATOM 2621 O O . PRO A 1 332 ? 0.266 -24.037 -14.992 1.00 85.19 332 PRO A O 1
ATOM 2624 N N . PRO A 1 333 ? 1.075 -26.027 -15.659 1.00 80.00 333 PRO A N 1
ATOM 2625 C CA . PRO A 1 333 ? -0.119 -26.388 -16.416 1.00 80.00 333 PRO A CA 1
ATOM 2626 C C . PRO A 1 333 ? -1.338 -26.512 -15.491 1.00 80.00 333 PRO A C 1
ATOM 2628 O O . PRO A 1 333 ? -1.267 -27.158 -14.449 1.00 80.00 333 PRO A O 1
ATOM 2631 N N . GLY A 1 334 ? -2.462 -25.913 -15.896 1.00 76.88 334 GLY A N 1
ATOM 2632 C CA . GLY A 1 334 ? -3.699 -25.867 -15.102 1.00 76.88 334 GLY A CA 1
ATOM 2633 C C . GLY A 1 334 ? -3.838 -24.642 -14.188 1.00 76.88 334 GLY A C 1
ATOM 2634 O O . GLY A 1 334 ? -4.883 -24.489 -13.561 1.00 76.88 334 GLY A O 1
ATOM 2635 N N . VAL A 1 335 ? -2.832 -23.760 -14.147 1.00 82.12 335 VAL A N 1
ATOM 2636 C CA . VAL A 1 335 ? -2.854 -22.491 -13.402 1.00 82.12 335 VAL A CA 1
ATOM 2637 C C . VAL A 1 335 ? -2.980 -21.310 -14.373 1.00 82.12 335 VAL A C 1
ATOM 2639 O O . VAL A 1 335 ? -2.322 -21.291 -15.411 1.00 82.12 335 VAL A O 1
ATOM 2642 N N . GLU A 1 336 ? -3.779 -20.295 -14.034 1.00 77.12 336 GLU A N 1
ATOM 2643 C CA . GLU A 1 336 ? -3.813 -19.004 -14.741 1.00 77.12 336 GLU A CA 1
ATOM 2644 C C . GLU A 1 336 ? -3.013 -17.917 -13.991 1.00 77.12 336 GLU A C 1
ATOM 2646 O O . GLU A 1 336 ? -3.211 -17.711 -12.793 1.00 77.12 336 GLU A O 1
ATOM 2651 N N . ILE A 1 337 ? -2.145 -17.166 -14.688 1.00 79.38 337 ILE A N 1
ATOM 2652 C CA . ILE A 1 337 ? -1.515 -15.948 -14.139 1.00 79.38 337 ILE A CA 1
ATOM 2653 C C . ILE A 1 337 ? -2.410 -14.735 -14.414 1.00 79.38 337 ILE A C 1
ATOM 2655 O O . ILE A 1 337 ? -2.455 -14.215 -15.531 1.00 79.38 337 ILE A O 1
ATOM 2659 N N . LEU A 1 338 ? -3.081 -14.243 -13.374 1.00 69.88 338 LEU A N 1
ATOM 2660 C CA . LEU A 1 338 ? -4.079 -13.180 -13.469 1.00 69.88 338 LEU A CA 1
ATOM 2661 C C . LEU A 1 338 ? -3.451 -11.810 -13.131 1.00 69.88 338 LEU A C 1
ATOM 2663 O O . LEU A 1 338 ? -3.001 -11.580 -12.004 1.00 69.88 338 LEU A O 1
ATOM 2667 N N . ASN A 1 339 ? -3.433 -10.878 -14.100 1.00 68.12 339 ASN A N 1
ATOM 2668 C CA . ASN A 1 339 ? -2.860 -9.525 -13.946 1.00 68.12 339 ASN A CA 1
ATOM 2669 C C . ASN A 1 339 ? -3.717 -8.385 -14.594 1.00 68.12 339 ASN A C 1
ATOM 2671 O O . ASN A 1 339 ? -3.444 -7.985 -15.722 1.00 68.12 339 ASN A O 1
ATOM 2675 N N . PRO A 1 340 ? -4.756 -7.836 -13.914 1.00 58.75 340 PRO A N 1
ATOM 2676 C CA . PRO A 1 340 ? -5.667 -6.768 -14.372 1.00 58.75 340 PRO A CA 1
ATOM 2677 C C . PRO A 1 340 ? -5.248 -5.580 -15.294 1.00 58.75 340 PRO A C 1
ATOM 2679 O O . PRO A 1 340 ? -5.577 -5.597 -16.478 1.00 58.75 340 PRO A O 1
ATOM 2682 N N . THR A 1 341 ? -4.827 -4.455 -14.649 1.00 53.88 341 THR A N 1
ATOM 2683 C CA . THR A 1 341 ? -4.250 -3.131 -15.074 1.00 53.88 341 THR A CA 1
ATOM 2684 C C . THR A 1 341 ? -3.890 -2.107 -13.921 1.00 53.88 341 THR A C 1
ATOM 2686 O O . THR A 1 341 ? -3.350 -1.057 -14.253 1.00 53.88 341 THR A O 1
ATOM 2689 N N . ARG A 1 342 ? -4.186 -2.300 -12.604 1.00 60.78 342 ARG A N 1
ATOM 2690 C CA . ARG A 1 342 ? -4.128 -1.244 -11.518 1.00 60.78 342 ARG A CA 1
ATOM 2691 C C . ARG A 1 342 ? -3.445 -1.619 -10.150 1.00 60.78 342 ARG A C 1
ATOM 2693 O O . ARG A 1 342 ? -3.831 -1.121 -9.096 1.00 60.78 342 ARG A O 1
ATOM 2700 N N . PRO A 1 343 ? -2.605 -2.655 -10.011 1.00 57.19 343 PRO A N 1
ATOM 2701 C CA . PRO A 1 343 ? -2.350 -3.678 -8.115 1.00 57.19 343 PRO A CA 1
ATOM 2702 C C . PRO A 1 343 ? -1.993 -2.883 -6.869 1.00 57.19 343 PRO A C 1
ATOM 2704 O O . PRO A 1 343 ? -2.270 -3.390 -5.785 1.00 57.19 343 PRO A O 1
ATOM 2707 N N . TRP A 1 344 ? -1.391 -1.697 -6.963 1.00 60.53 344 TRP A N 1
ATOM 2708 C CA . TRP A 1 344 ? -1.154 -0.881 -5.771 1.00 60.53 344 TRP A CA 1
ATOM 2709 C C . TRP A 1 344 ? -2.504 -0.441 -5.176 1.00 60.53 344 TRP A C 1
ATOM 2711 O O . TRP A 1 344 ? -2.659 -0.385 -3.957 1.00 60.53 344 TRP A O 1
ATOM 2721 N N . GLU A 1 345 ? -3.510 -0.250 -6.040 1.00 68.81 345 GLU A N 1
ATOM 2722 C CA . GLU A 1 345 ? -4.893 0.047 -5.667 1.00 68.81 345 GLU A CA 1
ATOM 2723 C C . GLU A 1 345 ? -5.658 -1.192 -5.189 1.00 68.81 345 GLU A C 1
ATOM 2725 O O . GLU A 1 345 ? -6.561 -1.052 -4.374 1.00 68.81 345 GLU A O 1
ATOM 2730 N N . ALA A 1 346 ? -5.309 -2.405 -5.641 1.00 74.38 346 ALA A N 1
ATOM 2731 C CA . ALA A 1 346 ? -6.101 -3.618 -5.389 1.00 74.38 346 ALA A CA 1
ATOM 2732 C C . ALA A 1 346 ? -6.327 -3.892 -3.889 1.00 74.38 346 ALA A C 1
ATOM 2734 O O . ALA A 1 346 ? -7.391 -4.359 -3.491 1.00 74.38 346 ALA A O 1
ATOM 2735 N N . VAL A 1 347 ? -5.361 -3.548 -3.035 1.00 79.12 347 VAL A N 1
ATOM 2736 C CA . VAL A 1 347 ? -5.508 -3.698 -1.581 1.00 79.12 347 VAL A CA 1
ATOM 2737 C C . VAL A 1 347 ? -6.482 -2.660 -0.990 1.00 79.12 347 VAL A C 1
ATOM 2739 O O . VAL A 1 347 ? -7.265 -3.009 -0.111 1.00 79.12 347 VAL A O 1
ATOM 2742 N N . CYS A 1 348 ? -6.500 -1.419 -1.496 1.00 81.38 348 CYS A N 1
ATOM 2743 C CA . CYS A 1 348 ? -7.502 -0.402 -1.134 1.00 81.38 348 CYS A CA 1
ATOM 2744 C C . CYS A 1 348 ? -8.895 -0.781 -1.658 1.00 81.38 348 CYS A C 1
ATOM 2746 O O . CYS A 1 348 ? -9.835 -0.937 -0.882 1.00 81.38 348 CYS A O 1
ATOM 2748 N N . LEU A 1 349 ? -9.009 -0.975 -2.976 1.00 78.62 349 LEU A N 1
ATOM 2749 C CA . LEU A 1 349 ? -10.264 -1.259 -3.675 1.00 78.62 349 LEU A CA 1
ATOM 2750 C C . LEU A 1 349 ? -10.941 -2.505 -3.103 1.00 78.62 349 LEU A C 1
ATOM 2752 O O . LEU A 1 349 ? -12.130 -2.487 -2.813 1.00 78.62 349 LEU A O 1
ATOM 2756 N N . GLY A 1 350 ? -10.176 -3.572 -2.867 1.00 79.38 350 GLY A N 1
ATOM 2757 C CA . GLY A 1 350 ? -10.700 -4.823 -2.332 1.00 79.38 350 GLY A CA 1
ATOM 2758 C C . GLY A 1 350 ? -11.149 -4.728 -0.878 1.00 79.38 350 GLY A C 1
ATOM 2759 O O . GLY A 1 350 ? -12.113 -5.384 -0.497 1.00 79.38 350 GLY A O 1
ATOM 2760 N N . ALA A 1 351 ? -10.512 -3.875 -0.073 1.00 84.94 351 ALA A N 1
ATOM 2761 C CA . ALA A 1 351 ? -10.960 -3.580 1.286 1.00 84.94 351 ALA A CA 1
ATOM 2762 C C . ALA A 1 351 ? -12.194 -2.652 1.316 1.00 84.94 351 ALA A C 1
ATOM 2764 O O . ALA A 1 351 ? -13.005 -2.763 2.231 1.00 84.94 351 ALA A O 1
ATOM 2765 N N . ALA A 1 352 ? -12.392 -1.800 0.304 1.00 83.88 352 ALA A N 1
ATOM 2766 C CA . ALA A 1 352 ? -13.616 -1.011 0.141 1.00 83.88 352 ALA A CA 1
ATOM 2767 C C . ALA A 1 352 ? -14.791 -1.880 -0.362 1.00 83.88 352 ALA A C 1
ATOM 2769 O O . ALA A 1 352 ? -15.856 -1.882 0.256 1.00 83.88 352 ALA A O 1
ATOM 2770 N N . LEU A 1 353 ? -14.568 -2.725 -1.382 1.00 77.56 353 LEU A N 1
ATOM 2771 C CA . LEU A 1 353 ? -15.509 -3.774 -1.816 1.00 77.56 353 LEU A CA 1
ATOM 2772 C C . LEU A 1 353 ? -15.918 -4.691 -0.653 1.00 77.56 353 LEU A C 1
ATOM 2774 O O . LEU A 1 353 ? -17.089 -5.036 -0.511 1.00 77.56 353 LEU A O 1
ATOM 2778 N N . ARG A 1 354 ? -14.966 -5.059 0.214 1.00 82.94 354 ARG A N 1
ATOM 2779 C CA . ARG A 1 354 ? -15.216 -5.875 1.411 1.00 82.94 354 ARG A CA 1
ATOM 2780 C C . ARG A 1 354 ? -16.202 -5.229 2.390 1.00 82.94 354 ARG A C 1
ATOM 2782 O O . ARG A 1 3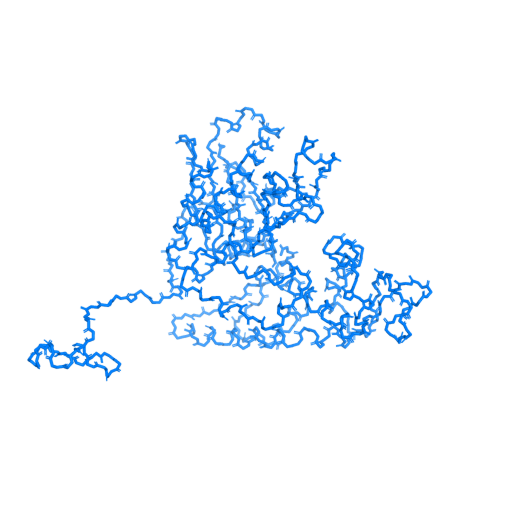54 ? -16.911 -5.963 3.082 1.00 82.94 354 ARG A O 1
ATOM 2789 N N . GLY A 1 355 ? -16.235 -3.897 2.449 1.00 78.00 355 GLY A N 1
ATOM 2790 C CA . GLY A 1 355 ? -17.220 -3.138 3.215 1.00 78.00 355 GLY A CA 1
ATOM 2791 C C . GLY A 1 355 ? -18.617 -3.228 2.603 1.00 78.00 355 GLY A C 1
ATOM 2792 O O . GLY A 1 355 ? -19.559 -3.564 3.314 1.00 78.00 355 GLY A O 1
ATOM 2793 N N . LEU A 1 356 ? -18.740 -3.036 1.283 1.00 73.56 356 LEU A N 1
ATOM 2794 C CA . LEU A 1 356 ? -20.016 -3.171 0.561 1.00 73.56 356 LEU A CA 1
ATOM 2795 C C . LEU A 1 356 ? -20.613 -4.584 0.663 1.00 73.56 356 LEU A C 1
ATOM 2797 O O . LEU A 1 356 ? -21.812 -4.744 0.867 1.00 73.56 356 LEU A O 1
ATOM 2801 N N . GLN A 1 357 ? -19.775 -5.616 0.526 1.00 69.19 357 GLN A N 1
ATOM 2802 C CA . GLN A 1 357 ? -20.211 -7.018 0.475 1.00 69.19 357 GLN A CA 1
ATOM 2803 C C . GLN A 1 357 ? -20.575 -7.614 1.845 1.00 69.19 357 GLN A C 1
ATOM 2805 O O . GLN A 1 357 ? -21.211 -8.666 1.903 1.00 69.19 357 GLN A O 1
ATOM 2810 N N . GLY A 1 358 ? -20.173 -6.981 2.952 1.00 59.50 358 GLY A N 1
ATOM 2811 C CA . GLY A 1 358 ? -20.354 -7.540 4.29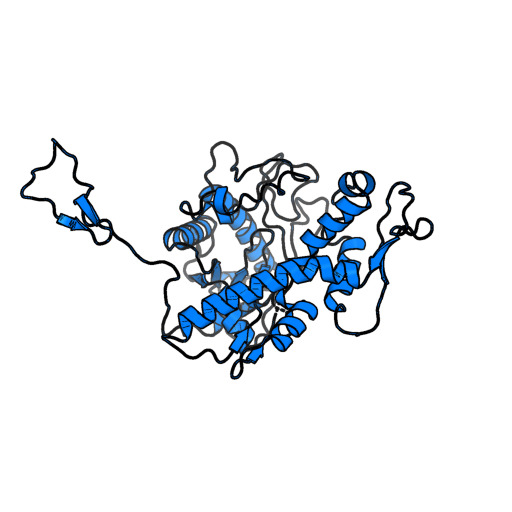1 1.00 59.50 358 GLY A CA 1
ATOM 2812 C C . GLY A 1 358 ? -19.500 -8.798 4.558 1.00 59.50 358 GLY A C 1
ATOM 2813 O O . GLY A 1 358 ? -18.552 -9.095 3.828 1.00 59.50 358 GLY A O 1
ATOM 2814 N N . PRO A 1 359 ? -19.740 -9.524 5.669 1.00 50.72 359 PRO A N 1
ATOM 2815 C CA . PRO A 1 359 ? -18.897 -10.637 6.124 1.00 50.72 359 PRO A CA 1
ATOM 2816 C C . PRO A 1 359 ? -19.092 -11.952 5.337 1.00 50.72 359 PRO A C 1
ATOM 2818 O O . PRO A 1 359 ? -19.668 -12.910 5.840 1.00 50.72 359 PRO A O 1
ATOM 2821 N N . THR A 1 360 ? -18.522 -12.029 4.131 1.00 52.16 360 THR A N 1
ATOM 2822 C CA . THR A 1 360 ? -18.657 -13.177 3.198 1.00 52.16 360 THR A CA 1
ATOM 2823 C C . THR A 1 360 ? -17.573 -14.270 3.341 1.00 52.16 360 THR A C 1
ATOM 2825 O O . THR A 1 360 ? -17.570 -15.256 2.606 1.00 52.16 360 THR A O 1
ATOM 2828 N N . MET A 1 361 ? -16.610 -14.130 4.261 1.00 53.91 361 MET A N 1
ATOM 2829 C CA . MET A 1 361 ? -15.479 -15.069 4.383 1.00 53.91 361 MET A CA 1
ATOM 2830 C C . MET A 1 361 ? -15.865 -16.370 5.110 1.00 53.91 361 MET A C 1
ATOM 2832 O O . MET A 1 361 ? -16.023 -16.387 6.328 1.00 53.91 361 MET A O 1
ATOM 2836 N N . MET A 1 362 ? -15.924 -17.476 4.363 1.00 47.66 362 MET A N 1
ATOM 2837 C CA . MET A 1 362 ? -16.351 -18.797 4.858 1.00 47.66 362 MET A CA 1
ATOM 2838 C C . MET A 1 362 ? -15.294 -19.549 5.692 1.00 47.66 362 MET A C 1
ATOM 2840 O O . MET A 1 362 ? -15.651 -20.271 6.622 1.00 47.66 362 MET A O 1
ATOM 2844 N N . LYS A 1 363 ? -13.997 -19.436 5.360 1.00 52.25 363 LYS A N 1
ATOM 2845 C CA . LYS A 1 363 ? -12.873 -20.110 6.052 1.00 52.25 363 LYS A CA 1
ATOM 2846 C C . LYS A 1 363 ? -11.589 -19.274 5.955 1.00 52.25 363 LYS A C 1
ATOM 2848 O O . LYS A 1 363 ? -11.404 -18.551 4.982 1.00 52.25 363 LYS A O 1
ATOM 2853 N N . LYS A 1 364 ? -10.687 -19.412 6.936 1.00 59.12 364 LYS A N 1
ATOM 2854 C CA . LYS A 1 364 ? -9.374 -18.737 6.991 1.00 59.12 364 LYS A CA 1
ATOM 2855 C C . LYS A 1 364 ? -8.326 -19.664 7.619 1.00 59.12 364 LYS A C 1
ATOM 2857 O O . LYS A 1 364 ? -8.561 -20.185 8.706 1.00 59.12 364 LYS A O 1
ATOM 2862 N N . LYS A 1 365 ? -7.181 -19.869 6.956 1.00 61.03 365 LYS A N 1
ATOM 2863 C CA . LYS A 1 365 ? -6.017 -20.603 7.501 1.00 61.03 365 LYS A CA 1
ATOM 2864 C C . LYS A 1 365 ? -5.022 -19.578 8.062 1.00 61.03 365 LYS A C 1
ATOM 2866 O O . LYS A 1 365 ? -4.764 -18.563 7.418 1.00 61.03 365 LYS A O 1
ATOM 2871 N N . PHE A 1 366 ? -4.493 -19.800 9.265 1.00 54.25 366 PHE A N 1
ATOM 2872 C CA . PHE A 1 366 ? -3.491 -18.907 9.859 1.00 54.25 366 PHE A CA 1
ATOM 2873 C C . PHE A 1 366 ? -2.092 -19.235 9.322 1.00 54.25 366 PHE A C 1
ATOM 2875 O O . PHE A 1 366 ? -1.683 -20.391 9.330 1.00 54.25 366 PHE A O 1
ATOM 2882 N N . GLY A 1 367 ? -1.340 -18.213 8.900 1.00 53.44 367 GLY A N 1
ATOM 2883 C CA . GLY A 1 367 ? 0.016 -18.355 8.344 1.00 53.44 367 GLY A CA 1
ATOM 2884 C C . GLY A 1 367 ? 1.130 -18.631 9.366 1.00 53.44 367 GLY A C 1
ATOM 2885 O O . GLY A 1 367 ? 2.301 -18.466 9.040 1.00 53.44 367 GLY A O 1
ATOM 2886 N N . ARG A 1 368 ? 0.786 -18.990 10.610 1.00 57.28 368 ARG A N 1
ATOM 2887 C CA . ARG A 1 368 ? 1.707 -19.453 11.662 1.00 57.28 368 ARG A CA 1
ATOM 2888 C C . ARG A 1 368 ? 0.992 -20.502 12.514 1.00 57.28 368 ARG A C 1
ATOM 2890 O O . ARG A 1 368 ? -0.214 -20.382 12.740 1.00 57.28 368 ARG A O 1
ATOM 2897 N N . HIS A 1 369 ? 1.729 -21.481 13.034 1.00 60.06 369 HIS A N 1
ATOM 2898 C CA . HIS A 1 369 ? 1.200 -22.410 14.033 1.00 60.06 369 HIS A CA 1
ATOM 2899 C C . HIS A 1 369 ? 0.956 -21.684 15.367 1.00 60.06 369 HIS A C 1
ATOM 2901 O O . HIS A 1 369 ? 1.761 -20.855 15.792 1.00 60.06 369 HIS A O 1
ATOM 2907 N N . LEU A 1 370 ? -0.163 -21.993 16.029 1.00 55.81 370 LEU A N 1
ATOM 2908 C CA . LEU A 1 370 ? -0.471 -21.505 17.375 1.00 55.81 370 LEU A CA 1
ATOM 2909 C C . LEU A 1 370 ? 0.063 -22.503 18.406 1.00 55.81 370 LEU A C 1
ATOM 2911 O O . LEU A 1 370 ? -0.649 -23.397 18.856 1.00 55.81 370 LEU A O 1
ATOM 2915 N N . GLU A 1 371 ? 1.338 -22.361 18.753 1.00 53.59 371 GLU A N 1
ATOM 2916 C CA . GLU A 1 371 ? 1.980 -23.186 19.776 1.00 53.59 371 GLU A CA 1
ATOM 2917 C C . GLU A 1 371 ? 1.733 -22.630 21.185 1.00 53.59 371 GLU A C 1
ATOM 2919 O O . GLU A 1 371 ? 1.820 -21.424 21.423 1.00 53.59 371 GLU A O 1
ATOM 2924 N N . THR A 1 372 ? 1.474 -23.520 22.145 1.00 52.97 372 THR A N 1
ATOM 2925 C CA . THR A 1 372 ? 1.438 -23.186 23.574 1.00 52.97 372 THR A CA 1
ATOM 2926 C C . THR A 1 372 ? 2.394 -24.084 24.349 1.00 52.97 372 THR A C 1
ATOM 2928 O O . THR A 1 372 ? 2.493 -25.288 24.100 1.00 52.97 372 THR A O 1
ATOM 2931 N N . LYS A 1 373 ? 3.138 -23.498 25.289 1.00 57.97 373 LYS A N 1
ATOM 29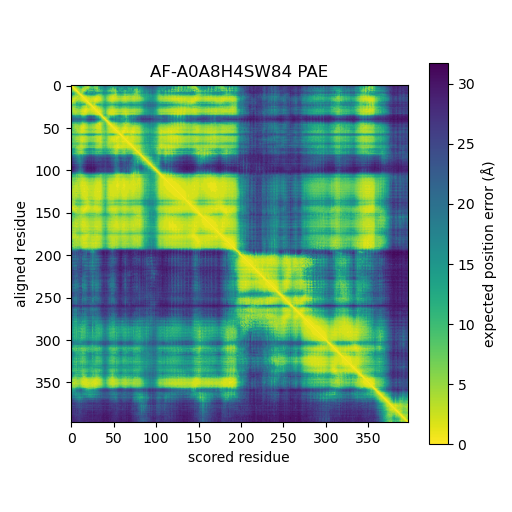32 C CA . LYS A 1 373 ? 4.182 -24.203 26.032 1.00 57.97 373 LYS A CA 1
ATOM 2933 C C . LYS A 1 373 ? 3.587 -24.923 27.243 1.00 57.97 373 LYS A C 1
ATOM 2935 O O . LYS A 1 373 ? 3.555 -24.377 28.342 1.00 57.97 373 LYS A O 1
ATOM 2940 N N . ILE A 1 374 ? 3.141 -26.158 27.018 1.00 67.06 374 ILE A N 1
ATOM 2941 C CA . ILE A 1 374 ? 2.455 -26.991 28.020 1.00 67.06 374 ILE A CA 1
ATOM 2942 C C . ILE A 1 374 ? 3.313 -27.375 29.241 1.00 67.06 374 ILE A C 1
ATOM 2944 O O . ILE A 1 374 ? 2.754 -27.629 30.302 1.00 67.06 374 ILE A O 1
ATOM 2948 N N . ALA A 1 375 ? 4.648 -27.370 29.130 1.00 66.06 375 ALA A N 1
ATOM 2949 C CA . ALA A 1 375 ? 5.555 -27.644 30.247 1.00 66.06 375 ALA A CA 1
ATOM 2950 C C . ALA A 1 375 ? 6.869 -26.834 30.166 1.00 66.06 375 ALA A C 1
ATOM 2952 O O . ALA A 1 375 ? 7.258 -26.307 29.116 1.00 66.06 375 ALA A O 1
ATOM 2953 N N . LYS A 1 376 ? 7.539 -26.675 31.313 1.00 70.62 376 LYS A N 1
ATOM 2954 C CA . LYS A 1 376 ? 8.827 -25.965 31.456 1.00 70.62 376 LYS A CA 1
ATOM 2955 C C . LYS A 1 376 ? 9.974 -26.950 31.191 1.00 70.62 376 LYS A C 1
ATOM 2957 O O . LYS A 1 376 ? 9.790 -28.104 31.518 1.00 70.62 376 LYS A O 1
ATOM 2962 N N . PRO A 1 377 ? 11.134 -26.540 30.644 1.00 74.38 377 PRO A N 1
ATOM 2963 C CA . PRO A 1 377 ? 12.244 -27.470 30.429 1.00 74.38 377 PRO A CA 1
ATOM 2964 C C . PRO A 1 377 ? 12.740 -28.032 31.764 1.00 74.38 377 PRO A C 1
ATOM 2966 O O . PRO A 1 377 ? 12.938 -27.248 32.697 1.00 74.38 377 PRO A O 1
ATOM 2969 N N . PHE A 1 378 ? 12.978 -29.341 31.822 1.00 75.06 378 PHE A N 1
ATOM 2970 C CA . PHE A 1 378 ? 13.470 -30.029 33.011 1.00 75.06 378 PHE A CA 1
ATOM 2971 C C . PHE A 1 378 ? 14.798 -29.433 33.505 1.00 75.06 378 PHE A C 1
ATOM 2973 O O . PHE A 1 378 ? 15.768 -29.338 32.746 1.00 75.06 378 PHE A O 1
ATOM 2980 N N . ARG A 1 379 ? 14.866 -29.044 34.784 1.00 76.44 379 ARG A N 1
ATOM 2981 C CA . ARG A 1 379 ? 16.085 -28.518 35.416 1.00 76.44 379 ARG A CA 1
ATOM 2982 C C . ARG A 1 379 ? 16.724 -29.606 36.267 1.00 76.44 379 ARG A C 1
ATOM 2984 O O . ARG A 1 379 ? 16.238 -29.931 37.354 1.00 76.44 379 ARG A O 1
ATOM 2991 N N . GLU A 1 380 ? 17.833 -30.157 35.784 1.00 77.19 380 GLU A N 1
ATOM 2992 C CA . GLU A 1 380 ? 18.558 -31.199 36.508 1.00 77.19 380 GLU A CA 1
ATOM 2993 C C . GLU A 1 380 ? 19.000 -30.725 37.904 1.00 77.19 380 GLU A C 1
ATOM 2995 O O . GLU A 1 380 ? 19.490 -29.611 38.080 1.00 77.19 380 GLU A O 1
ATOM 3000 N N . GLY A 1 381 ? 18.766 -31.573 38.909 1.00 75.94 381 GLY A N 1
ATOM 3001 C CA . GLY A 1 381 ? 19.021 -31.270 40.319 1.00 75.94 381 GLY A CA 1
ATOM 3002 C C . GLY A 1 381 ? 17.954 -30.408 41.008 1.00 75.94 381 GLY A C 1
ATOM 3003 O O . GLY A 1 381 ? 18.075 -30.183 42.208 1.00 75.94 381 GLY A O 1
ATOM 3004 N N . ILE A 1 382 ? 16.917 -29.945 40.294 1.00 80.56 382 ILE A N 1
ATOM 3005 C CA . ILE A 1 382 ? 15.840 -29.107 40.857 1.00 80.56 382 ILE A CA 1
ATOM 3006 C C . ILE A 1 382 ? 14.455 -29.739 40.655 1.00 80.56 382 ILE A C 1
ATOM 3008 O O . ILE A 1 382 ? 13.646 -29.734 41.579 1.00 80.56 382 ILE A O 1
ATOM 3012 N N . ASP A 1 383 ? 14.166 -30.264 39.463 1.00 79.75 383 ASP A N 1
ATOM 3013 C CA . ASP A 1 383 ? 12.879 -30.893 39.146 1.00 79.75 383 ASP A CA 1
ATOM 3014 C C . ASP A 1 383 ? 12.917 -32.414 39.407 1.00 79.75 383 ASP A C 1
ATOM 3016 O O . ASP A 1 383 ? 13.956 -33.059 39.237 1.00 79.75 383 ASP A O 1
ATOM 3020 N N . ASN A 1 384 ? 11.793 -33.006 39.844 1.00 75.94 384 ASN A N 1
ATOM 3021 C CA . ASN A 1 384 ? 11.760 -34.433 40.194 1.00 75.94 384 ASN A CA 1
ATOM 3022 C C . ASN A 1 384 ? 11.887 -35.327 38.946 1.00 75.94 384 ASN A C 1
ATOM 3024 O O . ASN A 1 384 ? 11.144 -35.156 37.978 1.00 75.94 384 ASN A O 1
ATOM 3028 N N . LYS A 1 385 ? 12.775 -36.328 39.007 1.00 75.44 385 LYS A N 1
ATOM 3029 C CA . LYS A 1 385 ? 13.037 -37.273 37.912 1.00 75.44 385 LYS A CA 1
ATOM 3030 C C . LYS A 1 385 ? 11.870 -38.231 37.621 1.00 75.44 385 LYS A C 1
ATOM 3032 O O . LYS A 1 385 ? 11.863 -38.822 36.551 1.00 75.44 385 LYS A O 1
ATOM 3037 N N . ASP A 1 386 ? 10.859 -38.319 38.484 1.00 73.88 386 ASP A N 1
ATOM 3038 C CA . ASP A 1 386 ? 9.648 -39.115 38.211 1.00 73.88 386 ASP A CA 1
ATOM 3039 C C . ASP A 1 386 ? 8.569 -38.353 37.408 1.00 73.88 386 ASP A C 1
ATOM 3041 O O . ASP A 1 386 ? 7.575 -38.947 37.002 1.00 73.88 386 ASP A O 1
ATOM 3045 N N . ASN A 1 387 ? 8.741 -37.039 37.191 1.00 70.00 387 ASN A N 1
ATOM 3046 C CA . ASN A 1 387 ? 7.700 -36.144 36.658 1.00 70.00 387 ASN A CA 1
ATOM 3047 C C . ASN A 1 387 ? 8.011 -35.528 35.275 1.00 70.00 387 ASN A C 1
ATOM 3049 O O . ASN A 1 387 ? 7.228 -34.699 34.809 1.00 70.00 387 ASN A O 1
ATOM 3053 N N . TYR A 1 388 ? 9.131 -35.876 34.629 1.00 71.19 388 TYR A N 1
ATOM 3054 C CA . TYR A 1 388 ? 9.472 -35.365 33.290 1.00 71.19 388 TYR A CA 1
ATOM 3055 C C . TYR A 1 388 ? 8.908 -36.246 32.171 1.00 71.19 388 TYR A C 1
ATOM 3057 O O . TYR A 1 388 ? 8.609 -37.425 32.371 1.00 71.19 388 TYR A O 1
ATOM 3065 N N . TYR A 1 389 ? 8.843 -35.705 30.956 1.00 67.62 389 TYR A N 1
ATOM 3066 C CA . TYR A 1 389 ? 8.621 -36.498 29.748 1.00 67.62 389 TYR A CA 1
ATOM 3067 C C . TYR A 1 389 ? 9.466 -36.000 28.568 1.00 67.62 389 TYR A C 1
ATOM 3069 O O . TYR A 1 389 ? 9.979 -34.880 28.543 1.00 67.62 389 TYR A O 1
ATOM 3077 N N . MET A 1 390 ? 9.649 -36.860 27.565 1.00 61.28 390 MET A N 1
ATOM 3078 C CA . MET A 1 390 ? 10.328 -36.475 26.328 1.00 61.28 390 MET A CA 1
ATOM 3079 C C . MET A 1 390 ? 9.347 -35.724 25.427 1.00 61.28 390 MET A C 1
ATOM 3081 O O . MET A 1 390 ? 8.347 -36.282 24.977 1.00 61.28 390 MET A O 1
ATOM 3085 N N . GLY A 1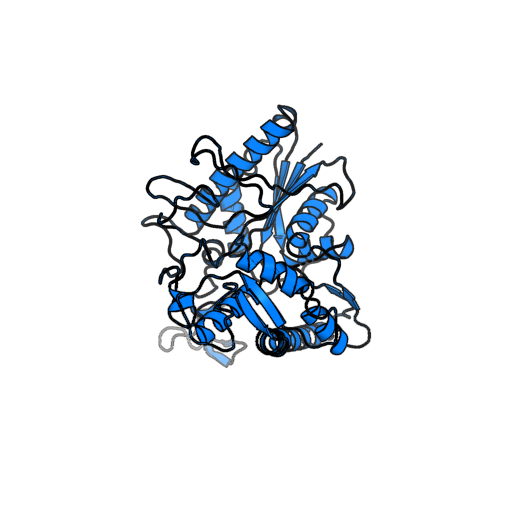 391 ? 9.629 -34.449 25.159 1.00 58.84 391 GLY A N 1
ATOM 3086 C CA . GLY A 1 391 ? 8.853 -33.659 24.207 1.00 58.84 391 GLY A CA 1
ATOM 3087 C C . GLY A 1 391 ? 9.108 -34.075 22.754 1.00 58.84 391 GLY A C 1
ATOM 3088 O O . GLY A 1 391 ? 10.143 -34.660 22.441 1.00 58.84 391 GLY A O 1
ATOM 3089 N N . LEU A 1 392 ? 8.209 -33.669 21.848 1.00 47.50 392 LEU A N 1
ATOM 3090 C CA . LEU A 1 392 ? 8.214 -33.971 20.398 1.00 47.50 392 LEU A CA 1
ATOM 3091 C C . LEU A 1 392 ? 9.519 -33.644 19.634 1.00 47.50 392 LEU A C 1
ATOM 3093 O O . LEU A 1 392 ? 9.673 -34.051 18.488 1.00 47.50 392 LEU A O 1
ATOM 3097 N N . PHE A 1 393 ? 10.460 -32.930 20.256 1.00 53.06 393 PHE A N 1
ATOM 3098 C CA . PHE A 1 393 ? 11.762 -32.555 19.694 1.00 53.06 393 PHE A CA 1
ATOM 3099 C C . PHE A 1 393 ? 12.951 -33.162 20.468 1.00 53.06 393 PHE A C 1
ATOM 3101 O O . PHE A 1 393 ? 14.023 -32.561 20.516 1.00 53.06 393 PHE A O 1
ATOM 3108 N N . ASN A 1 394 ? 12.757 -34.318 21.119 1.00 49.03 394 ASN A N 1
ATOM 3109 C CA . ASN A 1 394 ? 13.761 -35.049 21.911 1.00 49.03 394 ASN A CA 1
ATOM 3110 C C . ASN A 1 394 ? 14.479 -34.206 22.984 1.00 49.03 394 ASN A C 1
ATOM 3112 O O . ASN A 1 394 ? 15.650 -34.425 23.294 1.00 49.03 394 ASN A O 1
ATOM 3116 N N . LYS A 1 395 ? 13.764 -33.245 23.577 1.00 53.91 395 LYS A N 1
ATOM 3117 C CA . LYS A 1 395 ? 14.213 -32.489 24.753 1.00 53.91 395 LYS A CA 1
ATOM 3118 C C . LYS A 1 395 ? 13.454 -32.979 25.981 1.00 53.91 395 LYS A C 1
ATOM 3120 O O . LYS A 1 395 ? 12.256 -33.240 25.884 1.00 53.91 395 LYS A O 1
ATOM 3125 N N . LEU A 1 396 ? 14.154 -33.062 27.110 1.00 52.16 396 LEU A N 1
ATOM 3126 C CA . LEU A 1 396 ? 13.553 -33.285 28.423 1.00 52.16 396 LEU A CA 1
ATOM 3127 C C . LEU A 1 396 ? 12.731 -32.052 28.815 1.00 52.16 396 LEU A C 1
ATOM 3129 O O . LEU A 1 396 ? 13.240 -30.923 28.782 1.00 52.16 396 LEU A O 1
ATOM 3133 N N . ILE A 1 397 ? 11.462 -32.274 29.152 1.00 56.84 397 ILE A N 1
ATOM 3134 C CA . ILE A 1 397 ? 10.514 -31.255 29.610 1.00 56.84 397 ILE A CA 1
ATOM 3135 C C . ILE A 1 397 ? 9.911 -31.747 30.928 1.00 56.84 397 ILE A C 1
ATOM 3137 O O . ILE A 1 397 ? 9.333 -32.855 30.922 1.00 56.84 397 ILE A O 1
#

Foldseek 3Di:
DAKEWEWDDDQWKIKIWIADLVDAALVRIDTDQWDDDCVQAVNDIGRGSIFTQKWAPPPHTDGGVSDDPPGDIATSLLVQLQVPCDLVNVCPVVPCDDNHPDRNDDPVPDDSLRVLLSRLLVVVVVVLVVCCVVPNCVNVVHEYEYEYEDEQQGDPRSVVSNQVSNVSSCQVVDPRYHYYYDYLVLLLVLCLVSFAAEADDLLVLVLVVCCVFQPCQSRVDDCQQRPPPHQQVVLVVVVQLCQPVDPDKDWRWGQHQTDDDPHPQADNVRNIGTDINVSVCVSVVVVLVVVLVVVVVVCVVCVVPDDAQEDGHAYHPLSGPVSVVSCVVVPDPNYYYGHGHHRNCSSNSSSNSCVSVDDPDPDDDRPDDDDDDPDDFDDPPPDDPVPWDQDPVRGID

Mean predicted aligned error: 15.2 Å

Nearest PDB structures (foldseek):
  7a4u-assembly1_A  TM=6.016E-01  e=3.291E-11  Cricetulus griseus
  1yuw-assembly1_A  TM=5.709E-01  e=1.974E-09  Bos taurus
  3blx-assembly1_C  TM=5.927E-01  e=4.775E+00  Saccharomyces cerevisiae
  3blx-assembly1_G  TM=5.015E-01  e=6.345E+00  Saccharomyces cerevisiae

Solvent-accessible surface area (backbone atoms only — not comparable to full-atom values): 22626 Å² total; per-residue (Å²): 103,35,37,17,36,5,37,28,61,58,72,62,30,33,34,41,23,38,34,50,59,84,59,87,61,76,83,63,52,43,67,50,36,73,42,64,49,62,85,79,30,96,65,54,66,39,83,41,66,56,41,45,41,37,34,29,71,44,96,52,83,31,42,44,83,49,50,61,93,88,44,65,70,42,54,45,50,76,64,60,51,33,80,84,61,54,74,72,82,72,55,59,84,85,66,76,58,93,87,53,90,70,67,103,60,60,62,92,96,46,50,46,60,51,56,51,17,53,54,39,30,55,47,42,54,51,51,53,50,51,45,36,73,73,59,37,76,56,52,82,75,33,34,38,42,36,26,39,44,39,63,71,76,58,48,72,65,23,54,49,47,52,50,52,21,39,45,74,24,50,50,48,69,50,98,66,33,38,78,48,78,42,39,36,62,60,16,22,47,50,13,52,80,65,57,24,16,20,62,64,61,62,63,64,44,50,54,52,53,42,36,74,73,45,37,67,50,46,64,72,51,57,62,90,58,68,33,86,88,21,71,25,37,52,44,45,52,52,48,49,62,54,36,68,81,56,95,66,86,48,76,48,74,28,60,45,84,57,75,82,69,91,46,101,48,43,42,78,90,80,27,24,37,54,43,44,54,63,58,61,38,69,60,42,54,64,58,50,52,53,51,51,57,51,49,53,53,54,48,66,70,34,64,83,82,45,88,68,59,66,49,71,37,62,37,33,57,43,51,28,44,50,54,48,51,55,49,61,77,62,50,58,91,77,46,42,83,46,71,65,86,43,4,56,46,7,35,17,54,10,30,23,51,45,48,70,68,47,96,75,81,88,79,86,84,75,83,62,85,90,82,76,84,89,68,64,72,60,44,88,96,75,54,64,86,89,74,58,46,77,42,100,79,82,41,66,44